Protein AF-A0A7S0FRM9-F1 (afdb_monomer_lite)

pLDDT: mean 81.38, std 20.23, range [27.52, 98.69]

Structure (mmCIF, N/CA/C/O backbone):
data_AF-A0A7S0FRM9-F1
#
_entry.id   AF-A0A7S0FRM9-F1
#
loop_
_atom_site.group_PDB
_atom_site.id
_atom_site.type_symbol
_atom_site.label_atom_id
_atom_site.label_alt_id
_atom_site.label_comp_id
_atom_site.label_asym_id
_atom_site.label_entity_id
_atom_site.label_seq_id
_atom_site.pdbx_PDB_ins_code
_atom_site.Cartn_x
_atom_site.Cartn_y
_atom_site.Cartn_z
_atom_site.occupancy
_atom_site.B_iso_or_equiv
_atom_site.auth_seq_id
_atom_site.auth_comp_id
_atom_site.auth_asym_id
_atom_site.auth_atom_id
_atom_site.pdbx_PDB_model_num
ATOM 1 N N . MET A 1 1 ? 56.178 -16.377 -17.151 1.00 40.28 1 MET A N 1
ATOM 2 C CA . MET A 1 1 ? 55.223 -15.269 -17.368 1.00 40.28 1 MET A CA 1
ATOM 3 C C . MET A 1 1 ? 53.865 -15.882 -17.664 1.00 40.28 1 MET A C 1
ATOM 5 O O . MET A 1 1 ? 53.615 -16.287 -18.789 1.00 40.28 1 MET A O 1
ATOM 9 N N . SER A 1 2 ? 53.044 -16.066 -16.632 1.00 36.06 2 SER A N 1
ATOM 10 C CA . SER A 1 2 ? 51.779 -16.802 -16.729 1.00 36.06 2 SER A CA 1
ATOM 11 C C . SER A 1 2 ? 50.630 -15.818 -16.932 1.00 36.06 2 SER A C 1
ATOM 13 O O . SER A 1 2 ? 50.279 -15.068 -16.021 1.00 36.06 2 SER A O 1
ATOM 15 N N . GLY A 1 3 ? 50.080 -15.795 -18.145 1.00 40.78 3 GLY A N 1
ATOM 16 C CA . GLY A 1 3 ? 48.930 -14.974 -18.506 1.00 40.78 3 GLY A CA 1
ATOM 17 C C . GLY A 1 3 ? 47.663 -15.482 -17.823 1.00 40.78 3 GLY A C 1
ATOM 18 O O . GLY A 1 3 ? 47.181 -16.572 -18.117 1.00 40.78 3 GLY A O 1
ATOM 19 N N . LYS A 1 4 ? 47.114 -14.678 -16.908 1.00 43.34 4 LYS A N 1
ATOM 20 C CA . LYS A 1 4 ? 45.774 -14.872 -16.346 1.00 43.34 4 LYS A CA 1
ATOM 21 C C . LYS A 1 4 ? 44.735 -14.534 -17.418 1.00 43.34 4 LYS A C 1
ATOM 23 O O . LYS A 1 4 ? 44.327 -13.384 -17.552 1.00 43.34 4 LYS A O 1
ATOM 28 N N . GLY A 1 5 ? 44.320 -15.543 -18.178 1.00 39.28 5 GLY A N 1
ATOM 29 C CA . GLY A 1 5 ? 43.120 -15.481 -19.004 1.00 39.28 5 GLY A CA 1
ATOM 30 C C . GLY A 1 5 ? 41.888 -15.430 -18.105 1.00 39.28 5 GLY A C 1
ATOM 31 O O . GLY A 1 5 ? 41.535 -16.422 -17.472 1.00 39.28 5 GLY A O 1
ATOM 32 N N . GLY A 1 6 ? 41.258 -14.259 -18.014 1.00 37.03 6 GLY A N 1
ATOM 33 C CA . GLY A 1 6 ? 39.964 -14.085 -17.363 1.00 37.03 6 GLY A CA 1
ATOM 34 C C . GLY A 1 6 ? 38.875 -14.754 -18.193 1.00 37.03 6 GLY A C 1
ATOM 35 O O . GLY A 1 6 ? 38.254 -14.107 -19.034 1.00 37.03 6 GLY A O 1
ATOM 36 N N . GLY A 1 7 ? 38.665 -16.050 -17.965 1.00 37.88 7 GLY A N 1
ATOM 37 C CA . GLY A 1 7 ? 37.504 -16.768 -18.470 1.00 37.88 7 GLY A CA 1
ATOM 38 C C . GLY A 1 7 ? 36.244 -16.087 -17.952 1.00 37.88 7 GLY A C 1
ATOM 39 O O . GLY A 1 7 ? 35.980 -16.076 -16.748 1.00 37.88 7 GLY A O 1
ATOM 40 N N . LYS A 1 8 ? 35.482 -15.472 -18.860 1.00 38.28 8 LYS A N 1
ATOM 41 C CA . LYS A 1 8 ? 34.103 -15.073 -18.592 1.00 38.28 8 LYS A CA 1
ATOM 42 C C . LYS A 1 8 ? 33.359 -16.358 -18.251 1.00 38.28 8 LYS A C 1
ATOM 44 O O . LYS A 1 8 ? 33.085 -17.154 -19.139 1.00 38.28 8 LYS A O 1
ATOM 49 N N . HIS A 1 9 ? 33.083 -16.571 -16.968 1.00 35.59 9 HIS A N 1
ATOM 50 C CA . HIS A 1 9 ? 32.078 -17.538 -16.561 1.00 35.59 9 HIS A CA 1
ATOM 51 C C . HIS A 1 9 ? 30.772 -17.115 -17.229 1.00 35.59 9 HIS A C 1
ATOM 53 O O . HIS A 1 9 ? 30.134 -16.145 -16.815 1.00 35.59 9 HIS A O 1
ATOM 59 N N . GLU A 1 10 ? 30.419 -17.826 -18.292 1.00 40.22 10 GLU A N 1
ATOM 60 C CA . GLU A 1 10 ? 29.058 -17.952 -18.772 1.00 40.22 10 GLU A CA 1
ATOM 61 C C . GLU A 1 10 ? 28.275 -18.511 -17.584 1.00 40.22 10 GLU A C 1
ATOM 63 O O . GLU A 1 10 ? 28.373 -19.685 -17.224 1.00 40.22 10 GLU A O 1
ATOM 68 N N . ARG A 1 11 ? 27.638 -17.605 -16.835 1.00 34.84 11 ARG A N 1
ATOM 69 C CA . ARG A 1 11 ? 26.706 -18.002 -15.791 1.00 34.84 11 ARG A CA 1
ATOM 70 C C . ARG A 1 11 ? 25.631 -18.776 -16.522 1.00 34.84 11 ARG A C 1
ATOM 72 O O . ARG A 1 11 ? 24.917 -18.200 -17.334 1.00 34.84 11 ARG A O 1
ATOM 79 N N . ILE A 1 12 ? 25.577 -20.072 -16.250 1.00 35.59 12 ILE A N 1
ATOM 80 C CA . ILE A 1 12 ? 24.450 -20.927 -16.582 1.00 35.59 12 ILE A CA 1
ATOM 81 C C . ILE A 1 12 ? 23.238 -20.240 -15.947 1.00 35.59 12 ILE A C 1
ATOM 83 O O . ILE A 1 12 ? 23.035 -20.311 -14.734 1.00 35.59 12 ILE A O 1
ATOM 87 N N . ASN A 1 13 ? 22.528 -19.450 -16.754 1.00 32.53 13 ASN A N 1
ATOM 88 C CA . ASN A 1 13 ? 21.297 -18.792 -16.363 1.00 32.53 13 ASN A CA 1
ATOM 89 C C . ASN A 1 13 ? 20.300 -19.918 -16.151 1.00 32.53 13 ASN A C 1
ATOM 91 O O . ASN A 1 13 ? 19.933 -20.627 -17.089 1.00 32.53 13 ASN A O 1
ATOM 95 N N . ALA A 1 14 ? 19.938 -20.130 -14.893 1.00 33.22 14 ALA A N 1
ATOM 96 C CA . ALA A 1 14 ? 18.855 -21.015 -14.540 1.00 33.22 14 ALA A CA 1
ATOM 97 C C . ALA A 1 14 ? 17.629 -20.594 -15.372 1.00 33.22 14 ALA A C 1
ATOM 99 O O . ALA A 1 14 ? 17.256 -19.424 -15.362 1.00 33.22 14 ALA A O 1
ATOM 100 N N . GLN A 1 15 ? 17.069 -21.534 -16.135 1.00 39.03 15 GLN A N 1
ATOM 101 C CA . GLN A 1 15 ? 15.902 -21.363 -17.003 1.00 39.03 15 GLN A CA 1
ATOM 102 C C . GLN A 1 15 ? 14.616 -21.169 -16.175 1.00 39.03 15 GLN A C 1
ATOM 104 O O . GLN A 1 15 ? 13.667 -21.941 -16.297 1.00 39.03 15 GLN A O 1
ATOM 109 N N . PHE A 1 16 ? 14.585 -20.177 -15.286 1.00 43.09 16 PHE A N 1
ATOM 110 C CA . PHE A 1 16 ? 13.435 -19.906 -14.429 1.00 43.09 16 PHE A CA 1
ATOM 111 C C . PHE A 1 16 ? 12.557 -18.804 -15.033 1.00 43.09 16 PHE A C 1
ATOM 113 O O . PHE A 1 16 ? 12.673 -17.624 -14.731 1.00 43.09 16 PHE A O 1
ATOM 120 N N . SER A 1 17 ? 11.621 -19.293 -15.851 1.00 50.78 17 SER A N 1
ATOM 121 C CA . SER A 1 17 ? 10.387 -18.673 -16.352 1.00 50.78 17 SER A CA 1
ATOM 122 C C . SER A 1 17 ? 10.514 -17.578 -17.425 1.00 50.78 17 SER A C 1
ATOM 124 O O . SER A 1 17 ? 10.933 -16.454 -17.193 1.00 50.78 17 SER A O 1
ATOM 126 N N . SER A 1 18 ? 10.012 -17.898 -18.621 1.00 68.38 18 SER A N 1
ATOM 127 C CA . SER A 1 18 ? 9.742 -16.962 -19.721 1.00 68.38 18 SER A CA 1
ATOM 128 C C . SER A 1 18 ? 8.440 -16.166 -19.529 1.00 68.38 18 SER A C 1
ATOM 130 O O . SER A 1 18 ? 7.871 -15.685 -20.508 1.00 68.38 18 SER A O 1
ATOM 132 N N . MET A 1 19 ? 7.905 -16.109 -18.307 1.00 81.69 19 MET A N 1
ATOM 133 C CA . MET A 1 19 ? 6.593 -15.527 -18.032 1.00 81.69 19 MET A CA 1
ATOM 134 C C . MET A 1 19 ? 6.746 -14.017 -17.806 1.00 81.69 19 MET A C 1
ATOM 136 O O . MET A 1 19 ? 7.454 -13.612 -16.883 1.00 81.69 19 MET A O 1
ATOM 140 N N . PRO A 1 20 ? 6.134 -13.154 -18.635 1.00 90.56 20 PRO A N 1
ATOM 141 C CA . PRO A 1 20 ? 6.176 -11.717 -18.407 1.00 90.56 20 PRO A CA 1
ATOM 142 C C . PRO A 1 20 ? 5.318 -11.346 -17.189 1.00 90.56 20 PRO A C 1
ATOM 144 O O . PRO A 1 20 ? 4.262 -11.933 -16.962 1.00 90.56 20 PRO A O 1
ATOM 147 N N . ALA A 1 21 ? 5.708 -10.301 -16.450 1.00 91.12 21 ALA A N 1
ATOM 148 C CA . ALA A 1 21 ? 4.966 -9.821 -15.274 1.00 91.12 21 ALA A CA 1
ATOM 149 C C . ALA A 1 21 ? 3.481 -9.499 -15.560 1.00 91.12 21 ALA A C 1
ATOM 151 O O . ALA A 1 21 ? 2.650 -9.538 -14.653 1.00 91.12 21 ALA A O 1
ATOM 152 N N . THR A 1 22 ? 3.131 -9.221 -16.821 1.00 91.12 22 THR A N 1
ATOM 153 C CA . THR A 1 22 ? 1.751 -9.004 -17.281 1.00 91.12 22 THR A CA 1
ATOM 154 C C . THR A 1 22 ? 0.852 -10.228 -17.103 1.00 91.12 22 THR A C 1
ATOM 156 O O . THR A 1 22 ? -0.352 -10.072 -16.938 1.00 91.12 22 THR A O 1
ATOM 159 N N . GLU A 1 23 ? 1.406 -11.442 -17.121 1.00 92.56 23 GLU A N 1
ATOM 160 C CA . GLU A 1 23 ? 0.639 -12.675 -16.886 1.00 92.56 23 GLU A CA 1
ATOM 161 C C . GLU A 1 23 ? 0.365 -12.926 -15.401 1.00 92.56 23 GLU A C 1
ATOM 163 O O . GLU A 1 23 ? -0.537 -13.685 -15.059 1.00 92.56 23 GLU A O 1
ATOM 168 N N . CYS A 1 24 ? 1.091 -12.252 -14.507 1.00 93.69 24 CYS A N 1
ATOM 169 C CA . CYS A 1 24 ? 0.883 -12.373 -13.069 1.00 93.69 24 CYS A CA 1
ATOM 170 C C . CYS A 1 24 ? -0.123 -11.348 -12.515 1.00 93.69 24 CYS A C 1
ATOM 172 O O . CYS A 1 24 ? -0.388 -11.330 -11.310 1.00 93.69 24 CYS A O 1
ATOM 174 N N . ILE A 1 25 ? -0.697 -10.490 -13.369 1.00 94.19 25 ILE A N 1
ATOM 175 C CA . ILE A 1 25 ? -1.728 -9.529 -12.965 1.00 94.19 25 ILE A CA 1
ATOM 176 C C . ILE A 1 25 ? -2.957 -10.297 -12.468 1.00 94.19 25 ILE A C 1
ATOM 178 O O . ILE A 1 25 ? -3.562 -11.074 -13.202 1.00 94.19 25 ILE A O 1
ATOM 182 N N . GLY A 1 26 ? -3.342 -10.059 -11.214 1.00 91.31 26 GLY A N 1
ATOM 183 C CA . GLY A 1 26 ? -4.497 -10.725 -10.604 1.00 91.31 26 GLY A CA 1
ATOM 184 C C . GLY A 1 26 ? -4.262 -12.184 -10.195 1.00 91.31 26 GLY A C 1
ATOM 185 O O . GLY A 1 26 ? -5.200 -12.824 -9.728 1.00 91.31 26 GLY A O 1
ATOM 186 N N . ALA A 1 27 ? -3.029 -12.697 -10.280 1.00 91.94 27 ALA A N 1
ATOM 187 C CA . ALA A 1 27 ? -2.679 -14.054 -9.841 1.00 91.94 27 ALA A CA 1
ATOM 188 C C . ALA A 1 27 ? -2.690 -14.240 -8.305 1.00 91.94 27 ALA A C 1
ATOM 190 O O . ALA A 1 27 ? -2.393 -15.322 -7.804 1.00 91.94 27 ALA A O 1
ATOM 191 N N . GLY A 1 28 ? -3.037 -13.196 -7.545 1.00 94.88 28 GLY A N 1
ATOM 192 C CA . GLY A 1 28 ? -3.001 -13.182 -6.085 1.00 94.88 28 GLY A CA 1
ATOM 193 C C . GLY A 1 28 ? -1.676 -12.650 -5.540 1.00 94.88 28 GLY A C 1
ATOM 194 O O . GLY A 1 28 ? -1.053 -11.773 -6.144 1.00 94.88 28 GLY A O 1
ATOM 195 N N . ARG A 1 29 ? -1.276 -13.143 -4.361 1.00 96.50 29 ARG A N 1
ATOM 196 C CA . ARG A 1 29 ? 0.014 -12.803 -3.750 1.00 96.50 29 ARG A CA 1
ATOM 197 C C . ARG A 1 29 ? 1.119 -13.645 -4.372 1.00 96.50 29 ARG A C 1
ATOM 199 O O . ARG A 1 29 ? 1.029 -14.866 -4.391 1.00 96.50 29 ARG A O 1
ATOM 206 N N . LEU A 1 30 ? 2.161 -12.970 -4.826 1.00 97.12 30 LEU A N 1
ATOM 207 C CA . LEU A 1 30 ? 3.402 -13.551 -5.307 1.00 97.12 30 LEU A CA 1
ATOM 208 C C . LEU A 1 30 ? 4.500 -13.351 -4.275 1.00 97.12 30 LEU A C 1
ATOM 210 O O . LEU A 1 30 ? 4.464 -12.401 -3.491 1.00 97.12 30 LEU A O 1
ATOM 214 N N . GLU A 1 31 ? 5.498 -14.220 -4.334 1.00 97.56 31 GLU A N 1
ATOM 215 C CA . GLU A 1 31 ? 6.707 -14.143 -3.527 1.00 97.56 31 GLU A CA 1
ATOM 216 C C . GLU A 1 31 ? 7.866 -13.564 -4.338 1.00 97.56 31 GLU A C 1
ATOM 218 O O . GLU A 1 31 ? 7.955 -13.694 -5.569 1.00 97.56 31 GLU A O 1
ATOM 223 N N . GLY A 1 32 ? 8.776 -12.908 -3.632 1.00 97.50 32 GLY A N 1
ATOM 224 C CA . GLY A 1 32 ? 9.930 -12.278 -4.233 1.00 97.50 32 GLY A CA 1
ATOM 225 C C . GLY A 1 32 ? 10.850 -11.646 -3.205 1.00 97.50 32 GLY A C 1
ATOM 226 O O . GLY A 1 32 ? 10.773 -11.937 -2.013 1.00 97.50 32 GLY A O 1
ATOM 227 N N . TRP A 1 33 ? 11.730 -10.767 -3.670 1.00 98.25 33 TRP A N 1
ATOM 228 C CA . TRP A 1 33 ? 12.686 -10.080 -2.811 1.00 98.25 33 TRP A CA 1
ATOM 229 C C . TRP A 1 33 ? 12.938 -8.639 -3.244 1.00 98.25 33 TRP A C 1
ATOM 231 O O . TRP A 1 33 ? 12.808 -8.271 -4.414 1.00 98.25 33 TRP A O 1
ATOM 241 N N . PHE A 1 34 ? 13.344 -7.792 -2.300 1.00 98.38 34 PHE A N 1
ATOM 242 C CA . PHE A 1 34 ? 13.652 -6.395 -2.601 1.00 98.38 34 PHE A CA 1
ATOM 243 C C . PHE A 1 34 ? 14.933 -6.244 -3.429 1.00 98.38 34 PHE A C 1
ATOM 245 O O . PHE A 1 34 ? 16.016 -6.683 -3.036 1.00 98.38 34 PHE A O 1
ATOM 252 N N . ALA A 1 35 ? 14.851 -5.518 -4.545 1.00 97.62 35 ALA A N 1
ATOM 253 C CA . ALA A 1 35 ? 16.017 -5.076 -5.315 1.00 97.62 35 ALA A CA 1
ATOM 254 C C . ALA A 1 35 ? 16.540 -3.705 -4.838 1.00 97.62 35 ALA A C 1
ATOM 256 O O . ALA A 1 35 ? 17.737 -3.402 -4.940 1.00 97.62 35 ALA A O 1
ATOM 257 N N . THR A 1 36 ? 15.650 -2.875 -4.283 1.00 97.19 36 THR A N 1
ATOM 258 C CA . THR A 1 36 ? 15.956 -1.561 -3.691 1.00 97.19 36 THR A CA 1
ATOM 259 C C . THR A 1 36 ? 15.810 -1.635 -2.166 1.00 97.19 36 THR A C 1
ATOM 261 O O . THR A 1 36 ? 14.753 -2.057 -1.722 1.00 97.19 36 THR A O 1
ATOM 264 N N . PRO A 1 37 ? 16.816 -1.243 -1.360 1.00 96.50 37 PRO A N 1
ATOM 265 C CA . PRO A 1 37 ? 16.736 -1.278 0.101 1.00 96.50 37 PRO A CA 1
ATOM 266 C C . PRO A 1 37 ? 15.885 -0.120 0.644 1.00 96.50 37 PRO A C 1
ATOM 268 O O . PRO A 1 37 ? 15.756 0.914 -0.023 1.00 96.50 37 PRO A O 1
ATOM 271 N N . ALA A 1 38 ? 15.391 -0.263 1.876 1.00 95.38 38 ALA A N 1
ATOM 272 C CA . ALA A 1 38 ? 14.467 0.671 2.520 1.00 95.38 38 ALA A CA 1
ATOM 273 C C . ALA A 1 38 ? 14.938 2.126 2.481 1.00 95.38 38 ALA A C 1
ATOM 275 O O . ALA A 1 38 ? 14.225 2.974 1.960 1.00 95.38 38 ALA A O 1
ATOM 276 N N . TYR A 1 39 ? 16.174 2.414 2.900 1.00 91.69 39 TYR A N 1
ATOM 277 C CA . TYR A 1 39 ? 16.682 3.793 2.959 1.00 91.69 39 TYR A CA 1
ATOM 278 C C . TYR A 1 39 ? 16.681 4.520 1.596 1.00 91.69 39 TYR A C 1
ATOM 280 O O . TYR A 1 39 ? 16.584 5.745 1.542 1.00 91.69 39 TYR A O 1
ATOM 288 N N . ILE A 1 40 ? 16.802 3.790 0.475 1.00 93.44 40 ILE A N 1
ATOM 289 C CA . ILE A 1 40 ? 16.677 4.378 -0.872 1.00 93.44 40 ILE A CA 1
ATOM 290 C C . ILE A 1 40 ? 15.203 4.549 -1.227 1.00 93.44 40 ILE A C 1
ATOM 292 O O . ILE A 1 40 ? 14.832 5.575 -1.797 1.00 93.44 40 ILE A O 1
ATOM 296 N N . ALA A 1 41 ? 14.386 3.540 -0.919 1.00 95.62 41 ALA A N 1
ATOM 297 C CA . ALA A 1 41 ? 12.967 3.556 -1.226 1.00 95.62 41 ALA A CA 1
ATOM 298 C C . ALA A 1 41 ? 12.228 4.664 -0.467 1.00 95.62 41 ALA A C 1
ATOM 300 O O . ALA A 1 41 ? 11.413 5.356 -1.065 1.00 95.62 41 ALA A O 1
ATOM 301 N N . GLU A 1 42 ? 12.553 4.891 0.805 1.00 91.19 42 GLU A N 1
ATOM 302 C CA . GLU A 1 42 ? 11.990 5.966 1.626 1.00 91.19 42 GLU A CA 1
ATOM 303 C C . GLU A 1 42 ? 12.387 7.343 1.104 1.00 91.19 42 GLU A C 1
ATOM 305 O O . GLU A 1 42 ? 11.517 8.181 0.885 1.00 91.19 42 GLU A O 1
ATOM 310 N N . GLY A 1 43 ? 13.670 7.551 0.787 1.00 87.88 43 GLY A N 1
ATOM 311 C CA . GLY A 1 43 ? 14.136 8.825 0.235 1.00 87.88 43 GLY A CA 1
ATOM 312 C C . GLY A 1 43 ? 13.549 9.165 -1.141 1.00 87.88 43 GLY A C 1
ATOM 313 O O . GLY A 1 43 ? 13.484 10.334 -1.506 1.00 87.88 43 GLY A O 1
ATOM 314 N N . ARG A 1 44 ? 13.124 8.160 -1.920 1.00 94.94 44 ARG A N 1
ATOM 315 C CA . ARG A 1 44 ? 12.517 8.348 -3.252 1.00 94.94 44 ARG A CA 1
ATOM 316 C C . ARG A 1 44 ? 10.993 8.238 -3.263 1.00 94.94 44 ARG A C 1
ATOM 318 O O . ARG A 1 44 ? 10.368 8.646 -4.235 1.00 94.94 44 ARG A O 1
ATOM 325 N N . GLY A 1 45 ? 10.400 7.632 -2.238 1.00 93.50 45 GLY A N 1
ATOM 326 C CA . GLY A 1 45 ? 8.999 7.209 -2.213 1.00 93.50 45 GLY A CA 1
ATOM 327 C C . GLY A 1 45 ? 8.692 5.915 -2.989 1.00 93.50 45 GLY A C 1
ATOM 328 O O . GLY A 1 45 ? 7.540 5.466 -2.975 1.00 93.50 45 GLY A O 1
ATOM 329 N N . TRP A 1 46 ? 9.678 5.300 -3.652 1.00 97.56 46 TRP A N 1
ATOM 330 C CA . TRP A 1 46 ? 9.505 4.135 -4.530 1.00 97.56 46 TRP A CA 1
ATOM 331 C C . TRP A 1 46 ? 10.749 3.242 -4.596 1.00 97.56 46 TRP A C 1
ATOM 333 O O . TRP A 1 46 ? 11.869 3.686 -4.343 1.00 97.56 46 TRP A O 1
ATOM 343 N N . GLY A 1 47 ? 10.563 1.982 -4.992 1.00 97.88 47 GLY A N 1
ATOM 344 C CA . GLY A 1 47 ? 11.641 1.010 -5.164 1.00 97.88 47 GLY A CA 1
ATOM 345 C C . GLY A 1 47 ? 11.324 -0.057 -6.211 1.00 97.88 47 GLY A C 1
ATOM 346 O O . GLY A 1 47 ? 10.395 0.087 -7.002 1.00 97.88 47 GLY A O 1
ATOM 347 N N . HIS A 1 48 ? 12.118 -1.127 -6.205 1.00 98.44 48 HIS A N 1
ATOM 348 C CA . HIS A 1 48 ? 11.932 -2.292 -7.067 1.00 98.44 48 HIS A CA 1
ATOM 349 C C . HIS A 1 48 ? 11.977 -3.591 -6.259 1.00 98.44 48 HIS A C 1
ATOM 351 O O . HIS A 1 48 ? 12.767 -3.697 -5.310 1.00 98.44 48 HIS A O 1
ATOM 357 N N . VAL A 1 49 ? 11.172 -4.567 -6.671 1.00 98.44 49 VAL A N 1
ATOM 358 C CA . VAL A 1 49 ? 11.181 -5.962 -6.206 1.00 98.44 49 VAL A CA 1
ATOM 359 C C . VAL A 1 49 ? 11.409 -6.904 -7.386 1.00 98.44 49 VAL A C 1
ATOM 361 O O . VAL A 1 49 ? 11.114 -6.553 -8.522 1.00 98.44 49 VAL A O 1
ATOM 364 N N . GLN A 1 50 ? 11.940 -8.088 -7.121 1.00 97.50 50 GLN A N 1
ATOM 365 C CA . GLN A 1 50 ? 12.061 -9.189 -8.080 1.00 97.50 50 GLN A CA 1
ATOM 366 C C . GLN A 1 50 ? 11.183 -10.344 -7.604 1.00 97.50 50 GLN A C 1
ATOM 368 O O . GLN A 1 50 ? 10.909 -10.430 -6.409 1.00 97.50 50 GLN A O 1
ATOM 373 N N . SER A 1 51 ? 10.739 -11.213 -8.509 1.00 96.50 51 SER A N 1
ATOM 374 C CA . SER A 1 51 ? 9.908 -12.378 -8.181 1.00 96.50 51 SER A CA 1
ATOM 375 C C . SER A 1 51 ? 10.569 -13.674 -8.632 1.00 96.50 51 SER A C 1
ATOM 377 O O . SER A 1 51 ? 11.403 -13.671 -9.533 1.00 96.50 51 SER A O 1
ATOM 379 N N . TYR A 1 52 ? 10.139 -14.790 -8.046 1.00 94.69 52 TYR A N 1
ATOM 380 C CA . TYR A 1 52 ? 10.413 -16.124 -8.585 1.00 94.69 52 TYR A CA 1
ATOM 381 C C . TYR A 1 52 ? 9.541 -16.465 -9.807 1.00 94.69 52 TYR A C 1
ATOM 383 O O . TYR A 1 52 ? 9.853 -17.410 -10.526 1.00 94.69 52 TYR A O 1
ATOM 391 N N . CYS A 1 53 ? 8.445 -15.727 -10.033 1.00 94.19 53 CYS A N 1
ATOM 392 C CA . CYS A 1 53 ? 7.444 -16.037 -11.060 1.00 94.19 53 CYS A CA 1
ATOM 393 C C . CYS A 1 53 ? 7.707 -15.393 -12.429 1.00 94.19 53 CYS A C 1
ATOM 395 O O . CYS A 1 53 ? 7.092 -15.804 -13.408 1.00 94.19 53 CYS A O 1
ATOM 397 N N . PHE A 1 54 ? 8.553 -14.365 -12.493 1.00 93.31 54 PHE A N 1
ATOM 398 C CA . PHE A 1 54 ? 8.877 -13.643 -13.721 1.00 93.31 54 PHE A CA 1
ATOM 399 C C . PHE A 1 54 ? 10.278 -13.033 -13.630 1.00 93.31 54 PHE A C 1
ATOM 401 O O . PHE A 1 54 ? 10.767 -12.725 -12.541 1.00 93.31 54 PHE A O 1
ATOM 408 N N . GLU A 1 55 ? 10.908 -12.799 -14.779 1.00 90.88 55 GLU A N 1
ATOM 409 C CA . GLU A 1 55 ? 12.195 -12.108 -14.850 1.00 90.88 55 GLU A CA 1
ATOM 410 C C . GLU A 1 55 ? 12.036 -10.578 -14.846 1.00 90.88 55 GLU A C 1
ATOM 412 O O . GLU A 1 55 ? 11.112 -10.013 -15.435 1.00 90.88 55 GLU A O 1
ATOM 417 N N . GLY A 1 56 ? 12.998 -9.894 -14.223 1.00 92.50 56 GLY A N 1
ATOM 418 C CA . GLY A 1 56 ? 13.094 -8.435 -14.209 1.00 92.50 56 GLY A CA 1
ATOM 419 C C . GLY A 1 56 ? 12.688 -7.781 -12.888 1.00 92.50 56 GLY A C 1
ATOM 420 O O . GLY A 1 56 ? 12.324 -8.436 -11.912 1.00 92.50 56 GLY A O 1
ATOM 421 N N . ASP A 1 57 ? 12.799 -6.454 -12.869 1.00 96.56 57 ASP A N 1
ATOM 422 C CA . ASP A 1 57 ? 12.499 -5.620 -11.708 1.00 96.56 57 ASP A CA 1
ATOM 423 C C . ASP A 1 57 ? 11.084 -5.045 -11.832 1.00 96.56 57 ASP A C 1
ATOM 425 O O . ASP A 1 57 ? 10.763 -4.353 -12.800 1.00 96.56 57 ASP A O 1
ATOM 429 N N . LEU A 1 58 ? 10.251 -5.279 -10.822 1.00 97.50 58 LEU A N 1
ATOM 430 C CA . LEU A 1 58 ? 8.910 -4.725 -10.725 1.00 97.50 58 LEU A CA 1
ATOM 431 C C . LEU A 1 58 ? 8.911 -3.482 -9.830 1.00 97.50 58 LEU A C 1
ATOM 433 O O . LEU A 1 58 ? 9.369 -3.509 -8.686 1.00 97.50 58 LEU A O 1
ATOM 437 N N . PHE A 1 59 ? 8.400 -2.377 -10.364 1.00 97.75 59 PHE A N 1
ATOM 438 C CA . PHE A 1 59 ? 8.335 -1.086 -9.681 1.00 97.75 59 PHE A CA 1
ATOM 439 C C . PHE A 1 59 ? 7.300 -1.102 -8.551 1.00 97.75 59 PHE A C 1
ATOM 441 O O . PHE A 1 59 ? 6.202 -1.604 -8.753 1.00 97.75 59 PHE A O 1
ATOM 448 N N . PHE A 1 60 ? 7.590 -0.509 -7.391 1.00 98.25 60 PHE A N 1
ATOM 449 C CA . PHE A 1 60 ? 6.598 -0.311 -6.328 1.00 98.25 60 PHE A CA 1
ATOM 450 C C . PHE A 1 60 ? 6.656 1.097 -5.741 1.00 98.25 60 PHE A C 1
ATOM 452 O O . PHE A 1 60 ? 7.720 1.712 -5.660 1.00 98.25 60 PHE A O 1
ATOM 459 N N . HIS A 1 61 ? 5.520 1.576 -5.233 1.00 97.69 61 HIS A N 1
ATOM 460 C CA . HIS A 1 61 ? 5.418 2.860 -4.540 1.00 97.69 61 HIS A CA 1
ATOM 461 C C . HIS A 1 61 ? 5.067 2.655 -3.062 1.00 97.69 61 HIS A C 1
ATOM 463 O O . HIS A 1 61 ? 4.111 1.952 -2.733 1.00 97.69 61 HIS A O 1
ATOM 469 N N . LEU A 1 62 ? 5.761 3.346 -2.151 1.00 95.50 62 LEU A N 1
ATOM 470 C CA . LEU A 1 62 ? 5.463 3.306 -0.709 1.00 95.50 62 LEU A CA 1
ATOM 471 C C . LEU A 1 62 ? 4.071 3.852 -0.348 1.00 95.50 62 LEU A C 1
ATOM 473 O O . LEU A 1 62 ? 3.575 3.634 0.756 1.00 95.50 62 LEU A O 1
ATOM 477 N N . GLN A 1 63 ? 3.414 4.576 -1.258 1.00 92.38 63 GLN A N 1
ATOM 478 C CA . GLN A 1 63 ? 2.029 5.013 -1.088 1.00 92.38 63 GLN A CA 1
ATOM 479 C C . GLN A 1 63 ? 1.027 3.870 -1.268 1.00 92.38 63 GLN A C 1
ATOM 481 O O . GLN A 1 63 ? 0.022 3.838 -0.566 1.00 92.38 63 GLN A O 1
ATOM 486 N N . ARG A 1 64 ? 1.318 2.916 -2.159 1.00 94.31 64 ARG A N 1
ATOM 487 C CA . ARG A 1 64 ? 0.477 1.733 -2.409 1.00 94.31 64 ARG A CA 1
ATOM 488 C C . ARG A 1 64 ? 0.828 0.542 -1.507 1.00 94.31 64 ARG A C 1
ATOM 490 O O . ARG A 1 64 ? 0.114 -0.458 -1.506 1.00 94.31 64 ARG A O 1
ATOM 497 N N . SER A 1 65 ? 1.884 0.680 -0.705 1.00 95.75 65 SER A N 1
ATOM 498 C CA . SER A 1 65 ? 2.348 -0.319 0.264 1.00 95.75 65 SER A CA 1
ATOM 499 C C . SER A 1 65 ? 2.630 0.332 1.621 1.00 95.75 65 SER A C 1
ATOM 501 O O . SER A 1 65 ? 3.782 0.418 2.047 1.00 95.75 65 SER A O 1
ATOM 503 N N . PRO A 1 66 ? 1.582 0.814 2.317 1.00 88.94 66 PRO A N 1
ATOM 504 C CA . PRO A 1 66 ? 1.726 1.572 3.562 1.00 88.94 66 PRO A CA 1
ATOM 505 C C . PRO A 1 66 ? 2.354 0.766 4.708 1.00 88.94 66 PRO A C 1
ATOM 507 O O . PRO A 1 66 ? 2.826 1.361 5.672 1.00 88.94 66 PRO A O 1
ATOM 510 N N . TRP A 1 67 ? 2.368 -0.565 4.606 1.00 90.25 67 TRP A N 1
ATOM 511 C CA . TRP A 1 67 ? 2.993 -1.478 5.566 1.00 90.25 67 TRP A CA 1
ATOM 512 C C . TRP A 1 67 ? 4.523 -1.473 5.521 1.00 90.25 67 TRP A C 1
ATOM 514 O O . TRP A 1 67 ? 5.146 -1.949 6.460 1.00 90.25 67 TRP A O 1
ATOM 524 N N . LEU A 1 68 ? 5.132 -0.920 4.468 1.00 94.06 68 LEU A N 1
ATOM 525 C CA . LEU A 1 68 ? 6.588 -0.816 4.355 1.00 94.06 68 LEU A CA 1
ATOM 526 C C . LEU A 1 68 ? 7.161 0.510 4.870 1.00 94.06 68 LEU A C 1
ATOM 528 O O . LEU A 1 68 ? 8.377 0.678 4.887 1.00 94.06 68 LEU A O 1
ATOM 532 N N . ARG A 1 69 ? 6.320 1.478 5.249 1.00 90.19 69 ARG A N 1
ATOM 533 C CA . ARG A 1 69 ? 6.799 2.790 5.708 1.00 90.19 69 ARG A CA 1
ATOM 534 C C . ARG A 1 69 ? 7.426 2.676 7.096 1.00 90.19 69 ARG A C 1
ATOM 536 O O . ARG A 1 69 ? 6.765 2.195 8.014 1.00 90.19 69 ARG A O 1
ATOM 543 N N . GLY A 1 70 ? 8.666 3.141 7.250 1.00 85.62 70 GLY A N 1
ATOM 544 C CA . GLY A 1 70 ? 9.421 3.031 8.498 1.00 85.62 70 GLY A CA 1
ATOM 545 C C . GLY A 1 70 ? 9.945 1.620 8.770 1.00 85.62 70 GLY A C 1
ATOM 546 O O . GLY A 1 70 ? 10.412 1.344 9.873 1.00 85.62 70 GLY A O 1
ATOM 547 N N . VAL A 1 71 ? 9.845 0.708 7.797 1.00 92.19 71 VAL A N 1
ATOM 548 C CA . VAL A 1 71 ? 10.320 -0.670 7.931 1.00 92.19 71 VAL A CA 1
ATOM 549 C C . VAL A 1 71 ? 11.700 -0.795 7.298 1.00 92.19 71 VAL A C 1
ATOM 551 O O . VAL A 1 71 ? 11.890 -0.515 6.116 1.00 92.19 71 VAL A O 1
ATOM 554 N N . ASN A 1 72 ? 12.670 -1.273 8.075 1.00 93.38 72 ASN A N 1
ATOM 555 C CA . ASN A 1 72 ? 14.055 -1.430 7.636 1.00 93.38 72 ASN A CA 1
ATOM 556 C C . ASN A 1 72 ? 14.294 -2.741 6.863 1.00 93.38 72 ASN A C 1
ATOM 558 O O . ASN A 1 72 ? 14.936 -3.655 7.378 1.00 93.38 72 ASN A O 1
ATOM 562 N N . PHE A 1 73 ? 13.795 -2.836 5.633 1.00 95.69 73 PHE A N 1
ATOM 563 C CA . PHE A 1 73 ? 14.113 -3.954 4.737 1.00 95.69 73 PHE A CA 1
ATOM 564 C C . PHE A 1 73 ? 15.412 -3.720 3.944 1.00 95.69 73 PHE A C 1
ATOM 566 O O . PHE A 1 73 ? 15.737 -2.607 3.511 1.00 95.69 73 PHE A O 1
ATOM 573 N N . GLN A 1 74 ? 16.166 -4.789 3.718 1.00 96.31 74 GLN A N 1
ATOM 574 C CA . GLN A 1 74 ? 17.406 -4.816 2.951 1.00 96.31 74 GLN A CA 1
ATOM 575 C C . GLN A 1 74 ? 17.198 -5.388 1.547 1.00 96.31 74 GLN A C 1
ATOM 577 O O . GLN A 1 74 ? 16.156 -5.938 1.197 1.00 96.31 74 GLN A O 1
ATOM 582 N N . LYS A 1 75 ? 18.219 -5.240 0.693 1.00 96.62 75 LYS A N 1
ATOM 583 C CA . LYS A 1 75 ? 18.226 -5.941 -0.595 1.00 96.62 75 LYS A CA 1
ATOM 584 C C . LYS A 1 75 ? 18.244 -7.445 -0.348 1.00 96.62 75 LYS A C 1
ATOM 586 O O . LYS A 1 75 ? 19.075 -7.905 0.428 1.00 96.62 75 LYS A O 1
ATOM 591 N N . LYS A 1 76 ? 17.454 -8.176 -1.132 1.00 97.25 76 LYS A N 1
ATOM 592 C CA . LYS A 1 76 ? 17.231 -9.625 -1.040 1.00 97.25 76 LYS A CA 1
ATOM 593 C C . LYS A 1 76 ? 16.381 -10.084 0.145 1.00 97.25 76 LYS A C 1
ATOM 595 O O . LYS A 1 76 ? 16.187 -11.286 0.269 1.00 97.25 76 LYS A O 1
ATOM 600 N N . ASP A 1 77 ? 15.857 -9.172 0.961 1.00 97.75 77 ASP A N 1
ATOM 601 C CA . ASP A 1 77 ? 14.853 -9.553 1.951 1.00 97.75 77 ASP A CA 1
ATOM 602 C C . ASP A 1 77 ? 13.589 -10.020 1.235 1.00 97.75 77 ASP A C 1
ATOM 604 O O . ASP A 1 77 ? 13.178 -9.419 0.235 1.00 97.75 77 ASP A O 1
ATOM 608 N N . GLU A 1 78 ? 13.000 -11.090 1.758 1.00 98.00 78 GLU A N 1
ATOM 609 C CA . GLU A 1 78 ? 11.786 -11.700 1.234 1.00 98.00 78 GLU A CA 1
ATOM 610 C C . GLU A 1 78 ? 10.586 -10.766 1.398 1.00 98.00 78 GLU A C 1
ATOM 612 O O . GLU A 1 78 ? 10.442 -10.045 2.391 1.00 98.00 78 GLU A O 1
ATOM 617 N N . VAL A 1 79 ? 9.706 -10.780 0.403 1.00 98.25 79 VAL A N 1
ATOM 618 C CA . VAL A 1 79 ? 8.493 -9.971 0.383 1.00 98.25 79 VAL A CA 1
ATOM 619 C C . VAL A 1 79 ? 7.408 -10.669 -0.417 1.00 98.25 79 VAL A C 1
ATOM 621 O O . VAL A 1 79 ? 7.673 -11.273 -1.456 1.00 98.25 79 VAL A O 1
ATOM 624 N N . THR A 1 80 ? 6.169 -10.539 0.047 1.00 98.06 80 THR A N 1
ATOM 625 C CA . THR A 1 80 ? 4.989 -10.932 -0.723 1.00 98.06 80 THR A CA 1
ATOM 626 C C . THR A 1 80 ? 4.273 -9.705 -1.258 1.00 98.06 80 THR A C 1
ATOM 628 O O . THR A 1 80 ? 4.211 -8.674 -0.581 1.00 98.06 80 THR A O 1
ATOM 631 N N . PHE A 1 81 ? 3.724 -9.785 -2.464 1.00 98.31 81 PHE A N 1
ATOM 632 C CA . PHE A 1 81 ? 3.065 -8.652 -3.109 1.00 98.31 81 PHE A CA 1
ATOM 633 C C . PHE A 1 81 ? 2.030 -9.080 -4.140 1.00 98.31 81 PHE A C 1
ATOM 635 O O . PHE A 1 81 ? 2.028 -10.214 -4.596 1.00 98.31 81 PHE A O 1
ATOM 642 N N . GLU A 1 82 ? 1.150 -8.164 -4.523 1.00 97.81 82 GLU A N 1
ATOM 643 C CA . GLU A 1 82 ? 0.234 -8.348 -5.650 1.00 97.81 82 GLU A CA 1
ATOM 644 C C . GLU A 1 82 ? 0.755 -7.556 -6.855 1.00 97.81 82 GLU A C 1
ATOM 646 O O . GLU A 1 82 ? 1.339 -6.480 -6.688 1.00 97.81 82 GLU A O 1
ATOM 651 N N . VAL A 1 83 ? 0.537 -8.076 -8.064 1.00 97.62 83 VAL A N 1
ATOM 652 C CA . VAL A 1 83 ? 0.880 -7.384 -9.315 1.00 97.62 83 VAL A CA 1
ATOM 653 C C . VAL A 1 83 ? -0.373 -6.749 -9.896 1.00 97.62 83 VAL A C 1
ATOM 655 O O . VAL A 1 83 ? -1.385 -7.420 -10.108 1.00 97.62 83 VAL A O 1
ATOM 658 N N . VAL A 1 84 ? -0.297 -5.449 -10.169 1.00 97.19 84 VAL A N 1
ATOM 659 C CA . VAL A 1 84 ? -1.379 -4.678 -10.792 1.00 97.19 84 VAL A CA 1
ATOM 660 C C . VAL A 1 84 ? -0.854 -3.852 -11.956 1.00 97.19 84 VAL A C 1
ATOM 662 O O . VAL A 1 84 ? 0.316 -3.479 -11.984 1.00 97.19 84 VAL A O 1
ATOM 665 N N . GLU A 1 85 ? -1.722 -3.535 -12.910 1.00 95.56 85 GLU A N 1
ATOM 666 C CA . GLU A 1 85 ? -1.402 -2.618 -14.002 1.00 95.56 85 GLU A CA 1
ATOM 667 C C . GLU A 1 85 ? -1.856 -1.197 -13.651 1.00 95.56 85 GLU A C 1
ATOM 669 O O . GLU A 1 85 ? -3.030 -0.952 -13.370 1.00 95.56 85 GLU A O 1
ATOM 674 N N . VAL A 1 86 ? -0.925 -0.245 -13.680 1.00 92.44 86 VAL A N 1
ATOM 675 C CA . VAL A 1 86 ? -1.182 1.180 -13.457 1.00 92.44 86 VAL A CA 1
ATOM 676 C C . VAL A 1 86 ? -0.615 1.948 -14.644 1.00 92.44 86 VAL A C 1
ATOM 678 O O . VAL A 1 86 ? 0.588 1.929 -14.893 1.00 92.44 86 VAL A O 1
ATOM 681 N N . ASN A 1 87 ? -1.484 2.627 -15.397 1.00 92.12 87 ASN A N 1
ATOM 682 C CA . ASN A 1 87 ? -1.099 3.417 -16.574 1.00 92.12 87 ASN A CA 1
ATOM 683 C C . ASN A 1 87 ? -0.274 2.623 -17.611 1.00 92.12 87 ASN A C 1
ATOM 685 O O . ASN A 1 87 ? 0.714 3.130 -18.144 1.00 92.12 87 ASN A O 1
ATOM 689 N N . GLY A 1 88 ? -0.649 1.367 -17.875 1.00 90.69 88 GLY A N 1
ATOM 690 C CA . GLY A 1 88 ? 0.042 0.518 -18.853 1.00 90.69 88 GLY A CA 1
ATOM 691 C C . GLY A 1 88 ? 1.363 -0.084 -18.362 1.00 90.69 88 GLY A C 1
ATOM 692 O O . GLY A 1 88 ? 2.135 -0.601 -19.168 1.00 90.69 88 GLY A O 1
ATOM 693 N N . ARG A 1 89 ? 1.678 0.024 -17.064 1.00 94.00 89 ARG A N 1
ATOM 694 C CA . ARG A 1 89 ? 2.885 -0.553 -16.455 1.00 94.00 89 ARG A CA 1
ATOM 695 C C . ARG A 1 89 ? 2.515 -1.465 -15.295 1.00 94.00 89 ARG A C 1
ATOM 697 O O . ARG A 1 89 ? 1.630 -1.139 -14.509 1.00 94.00 89 ARG A O 1
ATOM 704 N N . CYS A 1 90 ? 3.207 -2.594 -15.182 1.00 96.69 90 CYS A N 1
ATOM 705 C CA . CYS A 1 90 ? 3.041 -3.501 -14.050 1.00 96.69 90 CYS A CA 1
ATOM 706 C C . CYS A 1 90 ? 3.723 -2.920 -12.807 1.00 96.69 90 CYS A C 1
ATOM 708 O O . CYS A 1 90 ? 4.855 -2.436 -12.883 1.00 96.69 90 CYS A O 1
ATOM 710 N N . GLU A 1 91 ? 3.049 -3.008 -11.664 1.00 97.88 91 GLU A N 1
ATOM 711 C CA . GLU A 1 91 ? 3.551 -2.531 -10.385 1.00 97.88 91 GLU A CA 1
ATOM 712 C C . GLU A 1 91 ? 3.309 -3.508 -9.225 1.00 97.88 91 GLU A C 1
ATOM 714 O O . GLU A 1 91 ? 2.265 -4.147 -9.107 1.00 97.88 91 GLU A O 1
ATOM 719 N N . ALA A 1 92 ? 4.302 -3.514 -8.340 1.00 98.12 92 ALA A N 1
ATOM 720 C CA . ALA A 1 92 ? 4.331 -3.897 -6.940 1.00 98.12 92 ALA A CA 1
ATOM 721 C C . ALA A 1 92 ? 3.295 -3.213 -6.038 1.00 98.12 92 ALA A C 1
ATOM 723 O O . ALA A 1 92 ? 3.523 -2.051 -5.688 1.00 98.12 92 ALA A O 1
ATOM 724 N N . VAL A 1 93 ? 2.240 -3.885 -5.566 1.00 98.06 93 VAL A N 1
ATOM 725 C CA . VAL A 1 93 ? 1.340 -3.315 -4.538 1.00 98.06 93 VAL A CA 1
ATOM 726 C C . VAL A 1 93 ? 1.125 -4.237 -3.342 1.00 98.06 93 VAL A C 1
ATOM 728 O O . VAL A 1 93 ? 1.379 -5.437 -3.405 1.00 98.06 93 VAL A O 1
ATOM 731 N N . LYS A 1 94 ? 0.674 -3.653 -2.219 1.00 96.56 94 LYS A N 1
ATOM 732 C CA . LYS A 1 94 ? 0.404 -4.359 -0.951 1.00 96.56 94 LYS A CA 1
ATOM 733 C C . LYS A 1 94 ? 1.568 -5.244 -0.485 1.00 96.56 94 LYS A C 1
ATOM 735 O O . LYS A 1 94 ? 1.354 -6.357 0.005 1.00 96.56 94 LYS A O 1
ATOM 740 N N . LEU A 1 95 ? 2.786 -4.724 -0.633 1.00 98.00 95 LEU A N 1
ATOM 741 C CA . LEU A 1 95 ? 4.000 -5.412 -0.213 1.00 98.00 95 LEU A CA 1
ATOM 742 C C . LEU A 1 95 ? 3.942 -5.681 1.300 1.00 98.00 95 LEU A C 1
ATOM 744 O O . LEU A 1 95 ? 3.684 -4.750 2.067 1.00 98.00 95 LEU A O 1
ATOM 748 N N . LEU A 1 96 ? 4.183 -6.930 1.704 1.00 97.25 96 LEU A N 1
ATOM 749 C CA . LEU A 1 96 ? 4.267 -7.371 3.099 1.00 97.25 96 LEU A CA 1
ATOM 750 C C . LEU A 1 96 ? 5.518 -8.225 3.315 1.00 97.25 96 LEU A C 1
ATOM 752 O O . LEU A 1 96 ? 5.801 -9.126 2.525 1.00 97.25 96 LEU A O 1
ATOM 756 N N . LEU A 1 97 ? 6.222 -7.982 4.417 1.00 97.06 97 LEU A N 1
ATOM 757 C CA . LEU A 1 97 ? 7.268 -8.882 4.907 1.00 97.06 97 LEU A CA 1
ATOM 758 C C . LEU A 1 97 ? 6.661 -10.188 5.445 1.00 97.06 97 LEU A C 1
ATOM 760 O O . LEU A 1 97 ? 5.518 -10.158 5.903 1.00 97.06 97 LEU A O 1
ATOM 764 N N . PRO A 1 98 ? 7.418 -11.302 5.501 1.00 96.62 98 PRO A N 1
ATOM 765 C CA . PRO A 1 98 ? 6.925 -12.579 6.025 1.00 96.62 98 PRO A CA 1
ATOM 766 C C . PRO A 1 98 ? 6.232 -12.469 7.392 1.00 96.62 98 PRO A C 1
ATOM 768 O O . PRO A 1 98 ? 5.134 -12.984 7.573 1.00 96.62 98 PRO A O 1
ATOM 771 N N . LYS A 1 99 ? 6.800 -11.686 8.323 1.00 94.06 99 LYS A N 1
ATOM 772 C CA . LYS A 1 99 ? 6.185 -11.424 9.639 1.00 94.06 99 LYS A CA 1
ATOM 773 C C . LYS A 1 99 ? 4.817 -10.744 9.534 1.00 94.06 99 LYS A C 1
ATOM 775 O O . LYS A 1 99 ? 3.885 -11.116 10.228 1.00 94.06 99 LYS A O 1
ATOM 780 N N . GLN A 1 100 ? 4.682 -9.783 8.624 1.00 93.38 100 GLN A N 1
ATOM 781 C CA . GLN A 1 100 ? 3.432 -9.049 8.414 1.00 93.38 100 GLN A CA 1
ATOM 782 C C . GLN A 1 100 ? 2.375 -9.904 7.707 1.00 93.38 100 GLN A C 1
ATOM 784 O O . GLN A 1 100 ? 1.182 -9.686 7.895 1.00 93.38 100 GLN A O 1
ATOM 789 N N . VAL A 1 101 ? 2.798 -10.857 6.867 1.00 93.94 101 VAL A N 1
ATOM 790 C CA . VAL A 1 101 ? 1.890 -11.850 6.276 1.00 93.94 101 VAL A CA 1
ATOM 791 C C . VAL A 1 101 ? 1.312 -12.726 7.378 1.00 93.94 101 VAL A C 1
ATOM 793 O O . VAL A 1 101 ? 0.093 -12.838 7.457 1.00 93.94 101 VAL A O 1
ATOM 796 N N . GLN A 1 102 ? 2.166 -13.250 8.260 1.00 91.75 102 GLN A N 1
ATOM 797 C CA . GLN A 1 102 ? 1.743 -14.049 9.406 1.00 91.75 102 GLN A CA 1
ATOM 798 C C . GLN A 1 102 ? 0.766 -13.272 10.304 1.00 91.75 102 GLN A C 1
ATOM 800 O O . GLN A 1 102 ? -0.332 -13.754 10.557 1.00 91.75 102 GLN A O 1
ATOM 805 N N . GLU A 1 103 ? 1.095 -12.032 10.683 1.00 87.75 103 GLU A N 1
ATOM 806 C CA . GLU A 1 103 ? 0.198 -11.162 11.464 1.00 87.75 103 GLU A CA 1
ATOM 807 C C . GLU A 1 103 ? -1.162 -10.950 10.772 1.00 87.75 103 GLU A C 1
ATOM 809 O O . GLU A 1 103 ? -2.214 -10.906 11.413 1.00 87.75 103 GLU A O 1
ATOM 814 N N . LEU A 1 104 ? -1.170 -10.814 9.442 1.00 87.75 104 LEU A N 1
ATOM 815 C CA . LEU A 1 104 ? -2.394 -10.613 8.670 1.00 87.75 104 LEU A CA 1
ATOM 816 C C . LEU A 1 104 ? -3.227 -11.898 8.542 1.00 87.75 104 LEU A C 1
ATOM 818 O O . LEU A 1 104 ? -4.456 -11.824 8.497 1.00 87.75 104 LEU A O 1
ATOM 822 N N . GLU A 1 105 ? -2.585 -13.060 8.473 1.00 87.94 105 GLU A N 1
ATOM 823 C CA . GLU A 1 105 ? -3.241 -14.370 8.452 1.00 87.94 105 GLU A CA 1
ATOM 824 C C . GLU A 1 105 ? -3.814 -14.741 9.817 1.00 87.94 105 GLU A C 1
ATOM 826 O O . GLU A 1 105 ? -4.982 -15.130 9.893 1.00 87.94 105 GLU A O 1
ATOM 831 N N . GLU A 1 106 ? -3.059 -14.513 10.891 1.00 83.94 106 GLU A N 1
ATOM 832 C CA . GLU A 1 106 ? -3.530 -14.631 12.273 1.00 83.94 106 GLU A CA 1
ATOM 833 C C . GLU A 1 106 ? -4.740 -13.713 12.497 1.00 83.94 106 GLU A C 1
ATOM 835 O O . GLU A 1 106 ? -5.779 -14.143 13.005 1.00 83.94 106 GLU A O 1
ATOM 840 N N . LYS A 1 107 ? -4.683 -12.476 11.984 1.00 79.50 107 LYS A N 1
ATOM 841 C CA . LYS A 1 107 ? -5.815 -11.543 12.036 1.00 79.50 107 LYS A CA 1
ATOM 842 C C . LYS A 1 107 ? -7.028 -12.008 11.219 1.00 79.50 107 LYS A C 1
ATOM 844 O O . LYS A 1 107 ? -8.161 -11.726 11.610 1.00 79.50 107 LYS A O 1
ATOM 849 N N . LYS A 1 108 ? -6.826 -12.687 10.084 1.00 83.31 108 LYS A N 1
ATOM 850 C CA . LYS A 1 108 ? -7.923 -13.234 9.263 1.00 83.31 108 LYS A CA 1
ATOM 851 C C . LYS A 1 108 ? -8.593 -14.431 9.926 1.00 83.31 108 LYS A C 1
ATOM 853 O O . LYS A 1 108 ? -9.816 -14.520 9.876 1.00 83.31 108 LYS A O 1
ATOM 858 N N . GLN A 1 109 ? -7.816 -15.332 10.523 1.00 78.88 109 GLN A N 1
ATOM 859 C CA . GLN A 1 109 ? -8.352 -16.500 11.225 1.00 78.88 109 GLN A CA 1
ATOM 860 C C . GLN A 1 109 ? -9.055 -16.105 12.529 1.00 78.88 109 GLN A C 1
ATOM 862 O O . GLN A 1 109 ? -10.061 -16.714 12.879 1.00 78.88 109 GLN A O 1
ATOM 867 N N . GLY A 1 110 ? -8.578 -15.053 13.202 1.00 62.25 110 GLY A N 1
ATOM 868 C CA . GLY A 1 110 ? -9.165 -14.555 14.447 1.00 62.25 110 GLY A CA 1
ATOM 869 C C . GLY A 1 110 ? -10.442 -13.719 14.303 1.00 62.25 110 GLY A C 1
ATOM 870 O O . GLY A 1 110 ? -11.066 -13.441 15.318 1.00 62.25 110 GLY A O 1
ATOM 871 N N . GLY A 1 111 ? -10.846 -13.324 13.085 1.00 60.91 111 GLY A N 1
ATOM 872 C CA . GLY A 1 111 ? -11.933 -12.359 12.871 1.00 60.91 111 GLY A CA 1
ATOM 873 C C . GLY A 1 111 ? -11.538 -10.965 13.370 1.00 60.91 111 GLY A C 1
ATOM 874 O O . GLY A 1 111 ? -11.381 -10.752 14.559 1.00 60.91 111 GLY A O 1
ATOM 875 N N . GLU A 1 112 ? -11.301 -10.023 12.453 1.00 58.12 112 GLU A N 1
ATOM 876 C CA . GLU A 1 112 ? -10.936 -8.615 12.712 1.00 58.12 112 GLU A CA 1
ATOM 877 C C . GLU A 1 112 ? -10.271 -8.301 14.078 1.00 58.12 112 GLU A C 1
ATOM 879 O O . GLU A 1 112 ? -10.675 -7.393 14.790 1.00 58.12 112 GLU A O 1
ATOM 884 N N . GLY A 1 113 ? -9.198 -9.022 14.422 1.00 56.06 113 GLY A N 1
ATOM 885 C CA . GLY A 1 113 ? -8.284 -8.670 15.514 1.00 56.06 113 GLY A CA 1
ATOM 886 C C . GLY A 1 113 ? -8.904 -8.483 16.903 1.00 56.06 113 GLY A C 1
ATOM 887 O O . GLY A 1 113 ? -8.362 -7.694 17.679 1.00 56.06 113 GLY A O 1
ATOM 888 N N . THR A 1 114 ? -10.003 -9.163 17.231 1.00 65.62 114 THR A N 1
ATOM 889 C CA . THR A 1 114 ? -10.420 -9.291 18.631 1.00 65.62 114 THR A CA 1
ATOM 890 C C . THR A 1 114 ? -9.573 -10.367 19.290 1.00 65.62 114 THR A C 1
ATOM 892 O O . THR A 1 114 ? -9.874 -11.548 19.139 1.00 65.62 114 THR A O 1
ATOM 895 N N . ASP A 1 115 ? -8.498 -9.980 19.989 1.00 77.19 115 ASP A N 1
ATOM 896 C CA . ASP A 1 115 ? -7.924 -10.870 21.004 1.00 77.19 115 ASP A CA 1
ATOM 897 C C . ASP A 1 115 ? -9.081 -11.239 21.945 1.00 77.19 115 ASP A C 1
ATOM 899 O O . ASP A 1 115 ? -9.648 -10.334 22.564 1.00 77.19 115 ASP A O 1
ATOM 903 N N . PRO A 1 116 ? -9.489 -12.521 22.019 1.00 81.12 116 PRO A N 1
ATOM 904 C CA . PRO A 1 116 ? -10.650 -12.927 22.805 1.00 81.12 116 PRO A CA 1
ATOM 905 C C . PRO A 1 116 ? -10.484 -12.627 24.300 1.00 81.12 116 PRO A C 1
ATOM 907 O O . PRO A 1 116 ? -11.469 -12.658 25.033 1.00 81.12 116 PRO A O 1
ATOM 910 N N . ASN A 1 117 ? -9.262 -12.330 24.756 1.00 90.00 117 ASN A N 1
ATOM 911 C CA . ASN A 1 117 ? -8.981 -11.949 26.136 1.00 90.00 117 ASN A CA 1
ATOM 912 C C . ASN A 1 117 ? -9.028 -10.434 26.378 1.00 90.00 117 ASN A C 1
ATOM 914 O O . ASN A 1 117 ? -9.038 -10.015 27.535 1.00 90.00 117 ASN A O 1
ATOM 918 N N . MET A 1 118 ? -9.043 -9.607 25.328 1.00 92.75 118 MET A N 1
ATOM 919 C CA . MET A 1 118 ? -9.152 -8.156 25.469 1.00 92.75 118 MET A CA 1
ATOM 920 C C . MET A 1 118 ? -10.614 -7.707 25.381 1.00 92.75 118 MET A C 1
ATOM 922 O O . MET A 1 118 ? -11.346 -8.169 24.501 1.00 92.75 118 MET A O 1
ATOM 926 N N . PRO A 1 119 ? -11.047 -6.768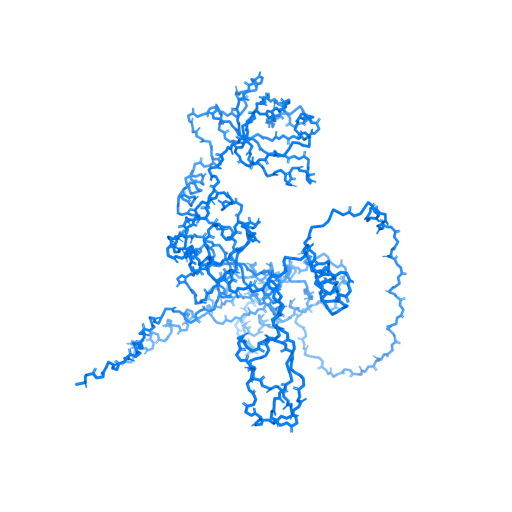 26.241 1.00 95.81 119 PRO A N 1
ATOM 927 C CA . PRO A 1 119 ? -12.406 -6.248 26.195 1.00 95.81 119 PRO A CA 1
ATOM 928 C C . PRO A 1 119 ? -12.679 -5.550 24.857 1.00 95.81 119 PRO A C 1
ATOM 930 O O . PRO A 1 119 ? -11.765 -5.068 24.175 1.00 95.81 119 PRO A O 1
ATOM 933 N N . ALA A 1 120 ? -13.951 -5.491 24.465 1.00 94.12 120 ALA A N 1
ATOM 934 C CA . ALA A 1 120 ? -14.342 -4.748 23.279 1.00 94.12 120 ALA A CA 1
ATOM 935 C C . ALA A 1 120 ? -14.241 -3.238 23.565 1.00 94.12 120 ALA A C 1
ATOM 937 O O . ALA A 1 120 ? -14.434 -2.814 24.706 1.00 94.12 120 ALA A O 1
ATOM 938 N N . PRO A 1 121 ? -14.066 -2.375 22.545 1.00 96.56 121 PRO A N 1
ATOM 939 C CA . PRO A 1 121 ? -14.029 -0.924 22.755 1.00 96.56 121 PRO A CA 1
ATOM 940 C C . PRO A 1 121 ? -15.268 -0.375 23.478 1.00 96.56 121 PRO A C 1
ATOM 942 O O . PRO A 1 121 ? -15.204 0.658 24.137 1.00 96.56 121 PRO A O 1
ATOM 945 N N . LYS A 1 122 ? -16.409 -1.071 23.365 1.00 96.50 122 LYS A N 1
ATOM 946 C CA . LYS A 1 122 ? -17.667 -0.723 24.042 1.00 96.50 122 LYS A CA 1
ATOM 947 C C . LYS A 1 122 ? -17.578 -0.841 25.561 1.00 96.50 122 LYS A C 1
ATOM 949 O O . LYS A 1 122 ? -18.214 -0.055 26.254 1.00 96.50 122 LYS A O 1
ATOM 954 N N . ASP A 1 123 ? -16.780 -1.776 26.062 1.00 96.75 123 ASP A N 1
ATOM 955 C CA . ASP A 1 123 ? -16.622 -2.027 27.496 1.00 96.75 123 ASP A CA 1
ATOM 956 C C . ASP A 1 123 ? -15.717 -0.970 28.156 1.00 96.75 123 ASP A C 1
ATOM 958 O O . ASP A 1 123 ? -15.727 -0.796 29.373 1.00 96.75 123 ASP A O 1
ATOM 962 N N . CYS A 1 124 ? -14.968 -0.216 27.345 1.00 97.38 124 CYS A N 1
ATOM 963 C CA . CYS A 1 124 ? -14.119 0.892 27.780 1.00 97.38 124 CYS A CA 1
ATOM 964 C C . CYS A 1 124 ? -14.797 2.266 27.656 1.00 97.38 124 CYS A C 1
ATOM 966 O O . CYS A 1 124 ? -14.147 3.283 27.889 1.00 97.38 124 CYS A O 1
ATOM 968 N N . VAL A 1 125 ? -16.081 2.335 27.286 1.00 97.75 125 VAL A N 1
ATOM 969 C CA . VAL A 1 125 ? -16.804 3.609 27.140 1.00 97.75 125 VAL A CA 1
ATOM 970 C C . VAL A 1 125 ? -16.819 4.377 28.466 1.00 97.75 125 VAL A C 1
ATOM 972 O O . VAL A 1 125 ? -17.140 3.832 29.517 1.00 97.75 125 VAL A O 1
ATOM 975 N N . GLY A 1 126 ? -16.488 5.667 28.402 1.00 97.62 126 GLY A N 1
ATOM 976 C CA . GLY A 1 126 ? -16.352 6.560 29.552 1.00 97.62 126 GLY A CA 1
ATOM 977 C C . GLY A 1 126 ? -14.951 6.582 30.167 1.00 97.62 126 GLY A C 1
ATOM 978 O O . GLY A 1 126 ? -14.724 7.348 31.100 1.00 97.62 126 GLY A O 1
ATOM 979 N N . GLN A 1 127 ? -14.011 5.778 29.661 1.00 98.31 127 GLN A N 1
ATOM 980 C CA . GLN A 1 127 ? -12.628 5.761 30.137 1.00 98.31 127 GLN A CA 1
ATOM 981 C C . GLN A 1 127 ? -11.728 6.654 29.270 1.00 98.31 127 GLN A C 1
ATOM 983 O O . GLN A 1 127 ? -11.851 6.681 28.041 1.00 98.31 127 GLN A O 1
ATOM 988 N N . ARG A 1 128 ? -10.793 7.345 29.933 1.00 98.38 128 ARG A N 1
ATOM 989 C CA . ARG A 1 128 ? -9.643 8.028 29.328 1.00 98.38 128 ARG A CA 1
ATOM 990 C C . ARG A 1 128 ? -8.524 7.007 29.169 1.00 98.38 128 ARG A C 1
ATOM 992 O O . ARG A 1 128 ? -8.120 6.388 30.151 1.00 98.38 128 ARG A O 1
ATOM 999 N N . VAL A 1 129 ? -8.040 6.811 27.950 1.00 98.44 129 VAL A N 1
ATOM 1000 C CA . VAL A 1 129 ? -7.120 5.719 27.621 1.00 98.44 129 VAL A CA 1
ATOM 1001 C C . VAL A 1 129 ? -5.953 6.235 26.795 1.00 98.44 129 VAL A C 1
ATOM 1003 O O . VAL A 1 129 ? -6.095 7.173 26.010 1.00 98.44 129 VAL A O 1
ATOM 1006 N N . GLN A 1 130 ? -4.800 5.592 26.940 1.00 98.44 130 GLN A N 1
ATOM 1007 C CA . GLN A 1 130 ? -3.658 5.804 26.059 1.00 98.44 130 GLN A CA 1
ATOM 1008 C C . GLN A 1 130 ? -3.714 4.807 24.903 1.00 98.44 130 GLN A C 1
ATOM 1010 O O . GLN A 1 130 ? -4.083 3.646 25.075 1.00 98.44 130 GLN A O 1
ATOM 1015 N N . GLY A 1 131 ? -3.328 5.246 23.716 1.00 97.50 131 GLY A N 1
ATOM 1016 C CA . GLY A 1 131 ? -3.239 4.395 22.547 1.00 97.50 131 GLY A CA 1
ATOM 1017 C C . GLY A 1 131 ? -2.326 4.985 21.490 1.00 97.50 131 GLY A C 1
ATOM 1018 O O . GLY A 1 131 ? -1.477 5.829 21.772 1.00 97.50 131 GLY A O 1
ATOM 1019 N N . TYR A 1 132 ? -2.496 4.514 20.266 1.00 97.38 132 TYR A N 1
ATOM 1020 C CA . TYR A 1 132 ? -1.624 4.832 19.154 1.00 97.38 132 TYR A CA 1
ATOM 1021 C C . TYR A 1 132 ? -2.402 5.051 17.861 1.00 97.38 132 TYR A C 1
ATOM 1023 O O . TYR A 1 132 ? -3.363 4.339 17.543 1.00 97.38 132 TYR A O 1
ATOM 1031 N N . VAL A 1 133 ? -1.978 6.054 17.093 1.00 97.25 133 VAL A N 1
ATOM 1032 C CA . VAL A 1 133 ? -2.662 6.439 15.857 1.00 97.25 133 VAL A CA 1
ATOM 1033 C C . VAL A 1 133 ? -2.410 5.405 14.762 1.00 97.25 133 VAL A C 1
ATOM 1035 O O . VAL A 1 133 ? -1.271 5.058 14.456 1.00 97.25 133 VAL A O 1
ATOM 1038 N N . LYS A 1 134 ? -3.476 4.915 14.119 1.00 94.81 134 LYS A N 1
ATOM 1039 C CA . LYS A 1 134 ? -3.372 3.947 13.013 1.00 94.81 134 LYS A CA 1
ATOM 1040 C C . LYS A 1 134 ? -3.466 4.580 11.633 1.00 94.81 134 LYS A C 1
ATOM 1042 O O . LYS A 1 134 ? -2.907 4.015 10.686 1.00 94.81 134 LYS A O 1
ATOM 1047 N N . SER A 1 135 ? -4.116 5.736 11.519 1.00 93.56 135 SER A N 1
ATOM 1048 C CA . SER A 1 135 ? -4.211 6.508 10.275 1.00 93.56 135 SER A CA 1
ATOM 1049 C C . SER A 1 135 ? -2.971 7.366 10.012 1.00 93.56 135 SER A C 1
ATOM 1051 O O . SER A 1 135 ? -2.259 7.758 10.925 1.00 93.56 135 SER A O 1
ATOM 1053 N N . HIS A 1 136 ? -2.713 7.676 8.742 1.00 91.31 136 HIS A N 1
ATOM 1054 C CA . HIS A 1 136 ? -1.630 8.576 8.339 1.00 91.31 136 HIS A CA 1
ATOM 1055 C C . HIS A 1 136 ? -2.101 10.037 8.357 1.00 91.31 136 HIS A C 1
ATOM 1057 O O . HIS A 1 136 ? -3.176 10.310 7.820 1.00 91.31 136 HIS A O 1
ATOM 1063 N N . TYR A 1 137 ? -1.289 10.977 8.854 1.00 93.69 137 TYR A N 1
ATOM 1064 C CA . TYR A 1 137 ? -1.673 12.394 8.982 1.00 93.69 137 TYR A CA 1
ATOM 1065 C C . TYR A 1 137 ? -2.218 12.995 7.676 1.00 93.69 137 TYR A C 1
ATOM 1067 O O . TYR A 1 137 ? -3.302 13.555 7.683 1.00 93.69 137 TYR A O 1
ATOM 1075 N N . LEU A 1 138 ? -1.550 12.793 6.528 1.00 89.56 138 LEU A N 1
ATOM 1076 C CA . LEU A 1 138 ? -2.040 13.292 5.226 1.00 89.56 138 LEU A CA 1
ATOM 1077 C C . LEU A 1 138 ? -3.447 12.794 4.854 1.00 89.56 138 LEU A C 1
ATOM 1079 O O . LEU A 1 138 ? -4.196 13.505 4.186 1.00 89.56 138 LEU A O 1
ATOM 1083 N N . LEU A 1 139 ? -3.805 11.566 5.249 1.00 88.69 139 LEU A N 1
ATOM 1084 C CA . LEU A 1 139 ? -5.146 11.035 5.004 1.00 88.69 139 LEU A CA 1
ATOM 1085 C C . LEU A 1 139 ? -6.160 11.760 5.893 1.00 88.69 139 LEU A C 1
ATOM 1087 O O . LEU A 1 139 ? -7.190 12.208 5.396 1.00 88.69 139 LEU A O 1
ATOM 1091 N N . VAL A 1 140 ? -5.822 11.930 7.173 1.00 95.69 140 VAL A N 1
ATOM 1092 C CA . VAL A 1 140 ? -6.653 12.642 8.149 1.00 95.69 140 VAL A CA 1
ATOM 1093 C C . VAL A 1 140 ? -6.809 14.115 7.769 1.00 95.69 140 VAL A C 1
ATOM 1095 O O . VAL A 1 140 ? -7.919 14.623 7.794 1.00 95.69 140 VAL A O 1
ATOM 1098 N N . ALA A 1 141 ? -5.749 14.784 7.319 1.00 93.62 141 ALA A N 1
ATOM 1099 C CA . ALA A 1 141 ? -5.796 16.169 6.856 1.00 93.62 141 ALA A CA 1
ATOM 1100 C C . ALA A 1 141 ? -6.712 16.349 5.633 1.00 9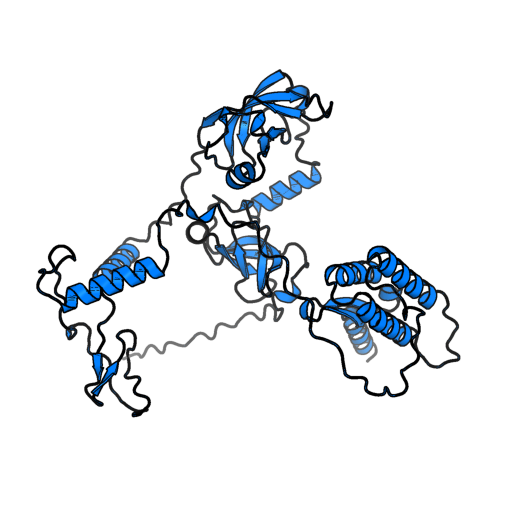3.62 141 ALA A C 1
ATOM 1102 O O . ALA A 1 141 ? -7.344 17.388 5.474 1.00 93.62 141 ALA A O 1
ATOM 1103 N N . LYS A 1 142 ? -6.813 15.330 4.768 1.00 94.06 142 LYS A N 1
ATOM 1104 C CA . LYS A 1 142 ? -7.689 15.362 3.589 1.00 94.06 142 LYS A CA 1
ATOM 1105 C C . LYS A 1 142 ? -9.141 15.006 3.913 1.00 94.06 142 LYS A C 1
ATOM 1107 O O . LYS A 1 142 ? -10.048 15.540 3.283 1.00 94.06 142 LYS A O 1
ATOM 1112 N N . GLN A 1 143 ? -9.359 14.049 4.813 1.00 95.94 143 GLN A N 1
ATOM 1113 C CA . GLN A 1 143 ? -10.675 13.447 5.053 1.00 95.94 143 GLN A CA 1
ATOM 1114 C C . GLN A 1 143 ? -11.325 13.876 6.376 1.00 95.94 143 GLN A C 1
ATOM 1116 O O . GLN A 1 143 ? -12.509 13.624 6.568 1.00 95.94 143 GLN A O 1
ATOM 1121 N N . ASN A 1 144 ? -10.585 14.547 7.258 1.00 97.50 144 ASN A N 1
ATOM 1122 C CA . ASN A 1 144 ? -10.981 14.977 8.604 1.00 97.50 144 ASN A CA 1
ATOM 1123 C C . ASN A 1 144 ? -11.361 13.842 9.570 1.00 97.50 144 ASN A C 1
ATOM 1125 O O . ASN A 1 144 ? -12.056 14.075 10.558 1.00 97.50 144 ASN A O 1
ATOM 1129 N N . TRP A 1 145 ? -10.906 12.614 9.314 1.00 97.31 145 TRP A N 1
ATOM 1130 C CA . TRP A 1 145 ? -11.129 11.475 10.204 1.00 97.31 145 TRP A CA 1
ATOM 1131 C C . TRP A 1 145 ? -9.981 10.471 10.167 1.00 97.31 145 TRP A C 1
ATOM 1133 O O . TRP A 1 145 ? -9.208 10.417 9.207 1.00 97.31 145 TRP A O 1
ATOM 1143 N N . GLY A 1 146 ? -9.887 9.650 11.213 1.00 97.19 146 GLY A N 1
ATOM 1144 C CA . GLY A 1 146 ? -8.896 8.589 11.322 1.00 97.19 146 GLY A CA 1
ATOM 1145 C C . GLY A 1 146 ? -9.312 7.450 12.252 1.00 97.19 146 GLY A C 1
ATOM 1146 O O . GLY A 1 146 ? -10.445 7.379 12.723 1.00 97.19 146 GLY A O 1
ATOM 1147 N N . PHE A 1 147 ? -8.361 6.552 12.502 1.00 97.50 147 PHE A N 1
ATOM 1148 C CA . PHE A 1 147 ? -8.485 5.442 13.439 1.00 97.50 147 PHE A CA 1
ATOM 1149 C C . PHE A 1 147 ? -7.366 5.487 14.477 1.00 97.50 147 PHE A C 1
ATOM 1151 O O . PHE A 1 147 ? -6.219 5.831 14.163 1.00 97.50 147 PHE A O 1
ATOM 1158 N N . VAL A 1 148 ? -7.708 5.105 15.701 1.00 97.88 148 VAL A N 1
ATOM 1159 C CA . VAL A 1 148 ? -6.799 4.923 16.835 1.00 97.88 148 VAL A CA 1
ATOM 1160 C C . VAL A 1 148 ? -7.045 3.541 17.441 1.00 97.88 148 VAL A C 1
ATOM 1162 O O . VAL A 1 148 ? -8.138 2.993 17.315 1.00 97.88 148 VAL A O 1
ATOM 1165 N N . SER A 1 149 ? -6.044 2.947 18.071 1.00 96.56 149 SER A N 1
ATOM 1166 C CA . SER A 1 149 ? -6.200 1.718 18.859 1.00 96.56 149 SER A CA 1
ATOM 1167 C C . SER A 1 149 ? -5.493 1.868 20.195 1.00 96.56 149 SER A C 1
ATOM 1169 O O . SER A 1 149 ? -4.642 2.740 20.337 1.00 96.56 149 SER A O 1
ATOM 1171 N N . SER A 1 150 ? -5.839 1.036 21.166 1.00 97.12 150 SER A N 1
ATOM 1172 C CA . SER A 1 150 ? -5.235 1.018 22.497 1.00 97.12 150 SER A CA 1
ATOM 1173 C C . SER A 1 150 ? -4.870 -0.416 22.861 1.00 97.12 150 SER A C 1
ATOM 1175 O O . SER A 1 150 ? -5.439 -1.342 22.297 1.00 97.12 150 SER A O 1
ATOM 1177 N N . ASP A 1 151 ? -3.952 -0.598 23.806 1.00 96.06 151 ASP A N 1
ATOM 1178 C CA . ASP A 1 151 ? -3.624 -1.922 24.346 1.00 96.06 151 ASP A CA 1
ATOM 1179 C C . ASP A 1 151 ? -4.639 -2.401 25.391 1.00 96.06 151 ASP A C 1
ATOM 1181 O O . ASP A 1 151 ? -4.573 -3.545 25.830 1.00 96.06 151 ASP A O 1
ATOM 1185 N N . ILE A 1 152 ? -5.576 -1.545 25.820 1.00 97.38 152 ILE A N 1
ATOM 1186 C CA . ILE A 1 152 ? -6.572 -1.934 26.827 1.00 97.38 152 ILE A CA 1
ATOM 1187 C C . ILE A 1 152 ? -7.813 -2.600 26.230 1.00 97.38 152 ILE A C 1
ATOM 1189 O O . ILE A 1 152 ? -8.584 -3.196 26.974 1.00 97.38 152 ILE A O 1
ATOM 1193 N N . PHE A 1 153 ? -8.041 -2.460 24.923 1.00 96.44 153 PHE A N 1
ATOM 1194 C CA . PHE A 1 153 ? -9.180 -3.038 24.216 1.00 96.44 153 PHE A CA 1
ATOM 1195 C C . PHE A 1 153 ? -8.746 -3.547 22.850 1.00 96.44 153 PHE A C 1
ATOM 1197 O O . PHE A 1 153 ? -7.783 -3.062 22.261 1.00 96.44 153 PHE A O 1
ATOM 1204 N N . SER A 1 154 ? -9.504 -4.482 22.297 1.00 93.25 154 SER A N 1
ATOM 1205 C CA . SER A 1 154 ? -9.228 -4.990 20.960 1.00 93.25 154 SER A CA 1
ATOM 1206 C C . SER A 1 154 ? -9.844 -4.129 19.849 1.00 93.25 154 SER A C 1
ATOM 1208 O O . SER A 1 154 ? -10.848 -3.442 20.029 1.00 93.25 154 SER A O 1
ATOM 1210 N N . GLY A 1 155 ? -9.246 -4.166 18.657 1.00 92.31 155 GLY A N 1
ATOM 1211 C CA . GLY A 1 155 ? -9.759 -3.461 17.481 1.00 92.31 155 GLY A CA 1
ATOM 1212 C C . GLY A 1 155 ? -9.324 -1.994 17.363 1.00 92.31 155 GLY A C 1
ATOM 1213 O O . GLY A 1 155 ? -8.246 -1.591 17.800 1.00 92.31 155 GLY A O 1
ATOM 1214 N N . GLN A 1 156 ? -10.128 -1.202 16.652 1.00 95.62 156 GLN A N 1
ATOM 1215 C CA . GLN A 1 156 ? -9.838 0.198 16.329 1.00 95.62 156 GLN A CA 1
ATOM 1216 C C . GLN A 1 156 ? -11.067 1.064 16.581 1.00 95.62 156 GLN A C 1
ATOM 1218 O O . GLN A 1 156 ? -12.201 0.644 16.358 1.00 95.62 156 GLN A O 1
ATOM 1223 N N . VAL A 1 157 ? -10.823 2.295 17.009 1.00 97.00 157 VAL A N 1
ATOM 1224 C CA . VAL A 1 157 ? -11.844 3.290 17.309 1.00 97.00 157 VAL A CA 1
ATOM 1225 C C . VAL A 1 157 ? -11.744 4.428 16.299 1.00 97.00 157 VAL A C 1
ATOM 1227 O O . VAL A 1 157 ? -10.657 4.926 15.991 1.00 97.00 157 VAL A O 1
ATOM 1230 N N . PHE A 1 158 ? -12.894 4.815 15.754 1.00 97.44 158 PHE A N 1
ATOM 1231 C CA . PHE A 1 158 ? -13.018 5.926 14.815 1.00 97.44 158 PHE A CA 1
ATOM 1232 C C . PHE A 1 158 ? -12.897 7.268 15.543 1.00 97.44 158 PHE A C 1
ATOM 1234 O O . PHE A 1 158 ? -13.419 7.428 16.645 1.00 97.44 158 PHE A O 1
ATOM 1241 N N . TRP A 1 159 ? -12.277 8.261 14.913 1.00 98.00 159 TRP A N 1
ATOM 1242 C CA . TRP A 1 159 ? -12.257 9.630 15.425 1.00 98.00 159 TRP A CA 1
ATOM 1243 C C . TRP A 1 159 ? -12.379 10.652 14.302 1.00 98.00 159 TRP A C 1
ATOM 1245 O O . TRP A 1 159 ? -11.964 10.404 13.168 1.00 98.00 159 TRP A O 1
ATOM 1255 N N . HIS A 1 160 ? -12.950 11.811 14.624 1.00 98.00 160 HIS A N 1
ATOM 1256 C CA . HIS A 1 160 ? -13.143 12.914 13.687 1.00 98.00 160 HIS A CA 1
ATOM 1257 C C . HIS A 1 160 ? -12.440 14.176 14.189 1.00 98.00 160 HIS A C 1
ATOM 1259 O O . HIS A 1 160 ? -12.471 14.470 15.384 1.00 98.00 160 HIS A O 1
ATOM 1265 N N . THR A 1 161 ? -11.843 14.955 13.290 1.00 97.88 161 THR A N 1
ATOM 1266 C CA . THR A 1 161 ? -11.075 16.160 13.642 1.00 97.88 161 THR A CA 1
ATOM 1267 C C . THR A 1 161 ? -11.944 17.226 14.323 1.00 97.88 161 THR A C 1
ATOM 1269 O O . THR A 1 161 ? -11.483 17.922 15.220 1.00 97.88 161 THR A O 1
ATOM 1272 N N . THR A 1 162 ? -13.231 17.324 13.970 1.00 97.44 162 THR A N 1
ATOM 1273 C CA . THR A 1 162 ? -14.165 18.280 14.610 1.00 97.44 162 THR A CA 1
ATOM 1274 C C . THR A 1 162 ? -14.441 17.971 16.081 1.00 97.44 162 THR A C 1
ATOM 1276 O O . THR A 1 162 ? -14.800 18.872 16.826 1.00 97.44 162 THR A O 1
ATOM 1279 N N . GLU A 1 163 ? -14.306 16.709 16.494 1.00 97.69 163 GLU A N 1
ATOM 1280 C CA . GLU A 1 163 ? -14.493 16.271 17.885 1.00 97.69 163 GLU A CA 1
ATOM 1281 C C . GLU A 1 163 ? -13.168 16.285 18.669 1.00 97.69 163 GLU A C 1
ATOM 1283 O O . GLU A 1 163 ? -13.143 15.982 19.859 1.00 97.69 163 GLU A O 1
ATOM 1288 N N . ASN A 1 164 ? -12.060 16.610 17.992 1.00 98.12 164 ASN A N 1
ATOM 1289 C CA . ASN A 1 164 ? -10.696 16.507 18.498 1.00 98.12 164 ASN A CA 1
ATOM 1290 C C . ASN A 1 164 ? -9.867 17.725 18.042 1.00 98.12 164 ASN A C 1
ATOM 1292 O O . ASN A 1 164 ? -8.944 17.572 17.236 1.00 98.12 164 ASN A O 1
ATOM 1296 N N . PRO A 1 165 ? -10.197 18.943 18.519 1.00 97.88 165 PRO A N 1
ATOM 1297 C CA . PRO A 1 165 ? -9.544 20.176 18.075 1.00 97.88 165 PRO A CA 1
ATOM 1298 C C . PRO A 1 165 ? -8.035 20.190 18.355 1.00 97.88 165 PRO A C 1
ATOM 1300 O O . PRO A 1 165 ? -7.282 20.751 17.566 1.00 97.88 165 PRO A O 1
ATOM 1303 N N . ASP A 1 166 ? -7.582 19.507 19.408 1.00 98.19 166 ASP A N 1
ATOM 1304 C CA . ASP A 1 166 ? -6.161 19.403 19.774 1.00 98.19 166 ASP A CA 1
ATOM 1305 C C . ASP A 1 166 ? -5.333 18.578 18.777 1.00 98.19 166 ASP A C 1
ATOM 1307 O O . ASP A 1 166 ? -4.109 18.654 18.783 1.00 98.19 166 ASP A O 1
ATOM 1311 N N . MET A 1 167 ? -5.982 17.803 17.903 1.00 97.88 167 MET A N 1
ATOM 1312 C CA . MET A 1 167 ? -5.320 17.067 16.820 1.00 97.88 167 MET A CA 1
ATOM 1313 C C . MET A 1 167 ? -5.268 17.868 15.510 1.00 97.88 167 MET A C 1
ATOM 1315 O O . MET A 1 167 ? -4.660 17.419 14.534 1.00 97.88 167 MET A O 1
ATOM 1319 N N . VAL A 1 168 ? -5.903 19.044 15.447 1.00 97.00 168 VAL A N 1
ATOM 1320 C CA . VAL A 1 168 ? -5.878 19.913 14.262 1.00 97.00 168 VAL A CA 1
ATOM 1321 C C . VAL A 1 168 ? -4.468 20.475 14.086 1.00 97.00 168 VAL A C 1
ATOM 1323 O O . VAL A 1 168 ? -3.897 21.037 15.014 1.00 97.00 168 VAL A O 1
ATOM 1326 N N . ASN A 1 169 ? -3.916 20.359 12.876 1.00 95.81 169 ASN A N 1
ATOM 1327 C CA . ASN A 1 169 ? -2.557 20.800 12.525 1.00 95.81 169 ASN A CA 1
ATOM 1328 C C . ASN A 1 169 ? -1.421 20.098 13.291 1.00 95.81 169 ASN A C 1
ATOM 1330 O O . ASN A 1 169 ? -0.275 20.536 13.207 1.00 95.81 169 ASN A O 1
ATOM 1334 N N . VAL A 1 170 ? -1.706 19.005 14.003 1.00 97.12 170 VAL A N 1
ATOM 1335 C CA . VAL A 1 170 ? -0.661 18.165 14.589 1.00 97.12 170 VAL A CA 1
ATOM 1336 C C . VAL A 1 170 ? -0.166 17.190 13.527 1.00 97.12 170 VAL A C 1
ATOM 1338 O O . VAL A 1 170 ? -0.931 16.381 12.998 1.00 97.12 170 VAL A O 1
ATOM 1341 N N . GLU A 1 171 ? 1.123 17.261 13.210 1.00 95.69 171 GLU A N 1
ATOM 1342 C CA . GLU A 1 171 ? 1.788 16.264 12.377 1.00 95.69 171 GLU A CA 1
ATOM 1343 C C . GLU A 1 171 ? 2.141 15.047 13.233 1.00 95.69 171 GLU A C 1
ATOM 1345 O O . GLU A 1 171 ? 2.965 15.131 14.141 1.00 95.69 171 GLU A O 1
ATOM 1350 N N . PHE A 1 172 ? 1.509 13.915 12.934 1.00 95.69 172 PHE A N 1
ATOM 1351 C CA . PHE A 1 172 ? 1.742 12.645 13.616 1.00 95.69 172 PHE A CA 1
ATOM 1352 C C . PHE A 1 172 ? 2.063 11.535 12.616 1.00 95.69 172 PHE A C 1
ATOM 1354 O O . PHE A 1 172 ? 1.569 11.507 11.486 1.00 95.69 172 PHE A O 1
ATOM 1361 N N . ASP A 1 173 ? 2.859 10.576 13.052 1.00 92.31 173 ASP A N 1
ATOM 1362 C CA . ASP A 1 173 ? 3.151 9.352 12.330 1.00 92.31 173 ASP A CA 1
ATOM 1363 C C . ASP A 1 173 ? 2.264 8.196 12.820 1.00 92.31 173 ASP A C 1
ATOM 1365 O O . ASP A 1 173 ? 1.567 8.265 13.837 1.00 92.31 173 ASP A O 1
ATOM 1369 N N . ARG A 1 174 ? 2.242 7.099 12.052 1.00 91.81 174 ARG A N 1
ATOM 1370 C CA . ARG A 1 174 ? 1.574 5.876 12.516 1.00 91.81 174 ARG A CA 1
ATOM 1371 C C . ARG A 1 174 ? 2.316 5.356 13.734 1.00 91.81 174 ARG A C 1
ATOM 1373 O O . ARG A 1 174 ? 3.542 5.252 13.707 1.00 91.81 174 ARG A O 1
ATOM 1380 N N . ASP A 1 175 ? 1.537 4.921 14.709 1.00 93.69 175 ASP A N 1
ATOM 1381 C CA . ASP A 1 175 ? 1.973 4.417 16.002 1.00 93.69 175 ASP A CA 1
ATOM 1382 C C . ASP A 1 175 ? 2.474 5.493 16.983 1.00 93.69 175 ASP A C 1
ATOM 1384 O O . ASP A 1 175 ? 3.026 5.130 18.018 1.00 93.69 175 ASP A O 1
ATOM 1388 N N . ASP A 1 176 ? 2.261 6.784 16.694 1.00 96.69 176 ASP A N 1
ATOM 1389 C CA . ASP A 1 176 ? 2.450 7.864 17.671 1.00 96.69 176 ASP A CA 1
ATOM 1390 C C . ASP A 1 176 ? 1.452 7.748 18.820 1.00 96.69 176 ASP A C 1
ATOM 1392 O O . ASP A 1 176 ? 0.298 7.355 18.621 1.00 96.69 176 ASP A O 1
ATOM 1396 N N . VAL A 1 177 ? 1.905 8.114 20.018 1.00 97.62 177 VAL A N 1
ATOM 1397 C CA . VAL A 1 177 ? 1.161 7.933 21.259 1.00 97.62 177 VAL A CA 1
ATOM 1398 C C . VAL A 1 177 ? 0.187 9.083 21.461 1.00 97.62 177 VAL A C 1
ATOM 1400 O O . VAL A 1 177 ? 0.561 10.260 21.481 1.00 97.62 177 VAL A O 1
ATOM 1403 N N . VAL A 1 178 ? -1.071 8.723 21.677 1.00 98.50 178 VAL A N 1
ATOM 1404 C CA . VAL A 1 178 ? -2.176 9.645 21.930 1.00 98.50 178 VAL A CA 1
ATOM 1405 C C . VAL A 1 178 ? -2.956 9.204 23.158 1.00 98.50 178 VAL A C 1
ATOM 1407 O O . VAL A 1 178 ? -3.005 8.023 23.491 1.00 98.50 178 VAL A O 1
ATOM 1410 N N . GLU A 1 179 ? -3.597 10.153 23.817 1.00 98.56 179 GLU A N 1
ATOM 1411 C CA . GLU A 1 179 ? -4.552 9.907 24.895 1.00 98.56 179 GLU A CA 1
ATOM 1412 C C . GLU A 1 179 ? -5.937 10.362 24.452 1.00 98.56 179 GLU A C 1
ATOM 1414 O O . GLU A 1 179 ? -6.050 11.404 23.812 1.00 98.56 179 GLU A O 1
ATOM 1419 N N . PHE A 1 180 ? -6.988 9.607 24.760 1.00 98.69 180 PHE A N 1
ATOM 1420 C CA . PHE A 1 180 ? -8.338 9.920 24.300 1.00 98.69 180 PHE A CA 1
ATOM 1421 C C . PHE A 1 180 ? -9.429 9.333 25.185 1.00 98.69 180 PHE A C 1
ATOM 1423 O O . PHE A 1 180 ? -9.210 8.356 25.894 1.00 98.69 180 PHE A O 1
ATOM 1430 N N . ASP A 1 181 ? -10.617 9.924 25.114 1.00 98.56 181 ASP A N 1
ATOM 1431 C CA . ASP A 1 181 ? -11.814 9.410 25.771 1.00 98.56 181 ASP A CA 1
ATOM 1432 C C . ASP A 1 181 ? -12.566 8.479 24.823 1.00 98.56 181 ASP A C 1
ATOM 1434 O O . ASP A 1 181 ? -12.876 8.839 23.683 1.00 98.56 181 ASP A O 1
ATOM 1438 N N . VAL A 1 182 ? -12.885 7.278 25.296 1.00 98.38 182 VAL A N 1
ATOM 1439 C CA . VAL A 1 182 ? -13.709 6.320 24.557 1.00 98.38 182 VAL A CA 1
ATOM 1440 C C . VAL A 1 182 ? -15.179 6.664 24.795 1.00 98.38 182 VAL A C 1
ATOM 1442 O O . VAL A 1 182 ? -15.654 6.644 25.927 1.00 98.38 182 VAL A O 1
ATOM 1445 N N . CYS A 1 183 ? -15.931 6.998 23.750 1.00 98.06 183 CYS A N 1
ATOM 1446 C CA . CYS A 1 183 ? -17.330 7.426 23.848 1.00 98.06 183 CYS A CA 1
ATOM 1447 C C . CYS A 1 183 ? -18.224 6.656 22.871 1.00 98.06 183 CYS A C 1
ATOM 1449 O O . CYS A 1 183 ? -17.775 6.219 21.813 1.00 98.06 183 CYS A O 1
ATOM 1451 N N . LEU A 1 184 ? -19.514 6.526 23.188 1.00 97.38 184 LEU A N 1
ATOM 1452 C CA . LEU A 1 184 ? -20.509 6.058 22.220 1.00 97.38 184 LEU A CA 1
ATOM 1453 C C . LEU A 1 184 ? -20.911 7.199 21.278 1.00 97.38 184 LEU A C 1
ATOM 1455 O O . LEU A 1 184 ? -21.050 8.351 21.687 1.00 97.38 184 LEU A O 1
ATOM 1459 N N . ASP A 1 185 ? -21.098 6.869 20.006 1.00 96.19 185 ASP A N 1
ATOM 1460 C CA . ASP A 1 185 ? -21.673 7.763 19.008 1.00 96.19 185 ASP A CA 1
ATOM 1461 C C . ASP A 1 185 ? -23.187 7.855 19.214 1.00 96.19 185 ASP A C 1
ATOM 1463 O O . ASP A 1 185 ? -23.918 6.917 18.894 1.00 96.19 185 ASP A O 1
ATOM 1467 N N . GLU A 1 186 ? -23.666 8.989 19.719 1.00 94.06 186 GLU A N 1
ATOM 1468 C CA . GLU A 1 186 ? -25.095 9.236 19.945 1.00 94.06 186 GLU A CA 1
ATOM 1469 C C . GLU A 1 186 ? -25.921 9.139 18.654 1.00 94.06 186 GLU A C 1
ATOM 1471 O O . GLU A 1 186 ? -27.061 8.681 18.687 1.00 94.06 186 GLU A O 1
ATOM 1476 N N . GLN A 1 187 ? -25.349 9.501 17.499 1.00 93.69 187 GLN A N 1
ATOM 1477 C CA . GLN A 1 187 ? -26.072 9.477 16.223 1.00 93.69 187 GLN A CA 1
ATOM 1478 C C . GLN A 1 187 ? -26.252 8.058 15.680 1.00 93.69 187 GLN A C 1
ATOM 1480 O O . GLN A 1 187 ? -27.213 7.780 14.965 1.00 93.69 187 GLN A O 1
ATOM 1485 N N . ARG A 1 188 ? -25.308 7.160 15.984 1.00 91.69 188 ARG A N 1
ATOM 1486 C CA . ARG A 1 188 ? -25.287 5.781 15.463 1.00 91.69 188 ARG A CA 1
ATOM 1487 C C . ARG A 1 188 ? -25.554 4.723 16.534 1.00 91.69 188 ARG A C 1
ATOM 1489 O O . ARG A 1 188 ? -25.552 3.532 16.217 1.00 91.69 188 ARG A O 1
ATOM 1496 N N . GLY A 1 189 ? -25.759 5.145 17.785 1.00 85.19 189 GLY A N 1
ATOM 1497 C CA . GLY A 1 189 ? -26.210 4.396 18.968 1.00 85.19 189 GLY A CA 1
ATOM 1498 C C . GLY A 1 189 ? -25.309 3.255 19.453 1.00 85.19 189 GLY A C 1
ATOM 1499 O O . GLY A 1 189 ? -25.397 2.830 20.598 1.00 85.19 189 GLY A O 1
ATOM 1500 N N . SER A 1 190 ? -24.444 2.729 18.592 1.00 90.75 190 SER A N 1
ATOM 1501 C CA . SER A 1 190 ? -23.715 1.483 18.823 1.00 90.75 190 SER A CA 1
ATOM 1502 C C . SER A 1 190 ? -22.264 1.529 18.357 1.00 90.75 190 SER A C 1
ATOM 1504 O O . SER A 1 190 ? -21.535 0.566 18.589 1.00 90.75 190 SER A O 1
ATOM 1506 N N . GLN A 1 191 ? -21.834 2.606 17.697 1.00 95.19 191 GLN A N 1
ATOM 1507 C CA . GLN A 1 191 ? -20.448 2.769 17.265 1.00 95.19 191 GLN A CA 1
ATOM 1508 C C . GLN A 1 191 ? -19.653 3.485 18.356 1.00 95.19 191 GLN A C 1
ATOM 1510 O O . GLN A 1 191 ? -20.139 4.439 18.955 1.00 95.19 191 GLN A O 1
ATOM 1515 N N . VAL A 1 192 ? -18.441 3.006 18.621 1.00 97.31 192 VAL A N 1
ATOM 1516 C CA . VAL A 1 192 ? -17.520 3.618 19.584 1.00 97.31 192 VAL A CA 1
ATOM 1517 C C . VAL A 1 192 ? -16.617 4.599 18.846 1.00 97.31 192 VAL A C 1
ATOM 1519 O O . VAL A 1 192 ? -16.152 4.306 17.741 1.00 97.31 192 VAL A O 1
ATOM 1522 N N . ARG A 1 193 ? -16.375 5.761 19.452 1.00 97.62 193 ARG A N 1
ATOM 1523 C CA . ARG A 1 193 ? -15.526 6.831 18.930 1.00 97.62 193 ARG A CA 1
ATOM 1524 C C . ARG A 1 193 ? -14.534 7.326 19.972 1.00 97.62 193 ARG A C 1
ATOM 1526 O O . ARG A 1 193 ? -14.779 7.203 21.168 1.00 97.62 193 ARG A O 1
ATOM 1533 N N . ALA A 1 194 ? -13.439 7.910 19.503 1.00 98.38 194 ALA A N 1
ATOM 1534 C CA . ALA A 1 194 ? -12.460 8.583 20.341 1.00 98.38 194 ALA A CA 1
ATOM 1535 C C . ALA A 1 194 ? -12.687 10.101 20.281 1.00 98.38 194 ALA A C 1
ATOM 1537 O O . ALA A 1 194 ? -12.736 10.694 19.196 1.00 98.38 194 ALA A O 1
ATOM 1538 N N . LYS A 1 195 ? -12.850 10.711 21.457 1.00 98.44 195 LYS A N 1
ATOM 1539 C CA . LYS A 1 195 ? -13.044 12.154 21.660 1.00 98.44 195 LYS A CA 1
ATOM 1540 C C . LYS A 1 195 ? -11.930 12.725 22.534 1.00 98.44 195 LYS A C 1
ATOM 1542 O O . LYS A 1 195 ? -11.233 11.977 23.220 1.00 98.44 195 LYS A O 1
ATOM 1547 N N . ASN A 1 196 ? -11.777 14.051 22.514 1.00 98.19 196 ASN A N 1
ATOM 1548 C CA . ASN A 1 196 ? -10.771 14.784 23.293 1.00 98.19 196 ASN A CA 1
ATOM 1549 C C . ASN A 1 196 ? -9.353 14.194 23.157 1.00 98.19 196 ASN A C 1
ATOM 1551 O O . ASN A 1 196 ? -8.606 14.104 24.140 1.00 98.19 196 ASN A O 1
ATOM 1555 N N . MET A 1 197 ? -9.017 13.735 21.948 1.00 98.50 197 MET A N 1
ATOM 1556 C CA . MET A 1 197 ? -7.720 13.164 21.621 1.00 98.50 197 MET A CA 1
ATOM 1557 C C . MET A 1 197 ? -6.626 14.206 21.823 1.00 98.50 197 MET A C 1
ATOM 1559 O O . MET A 1 197 ? -6.724 15.319 21.310 1.00 98.50 197 MET A O 1
ATOM 1563 N N . LYS A 1 198 ? -5.560 13.809 22.512 1.00 98.44 198 LYS A N 1
ATOM 1564 C CA . LYS A 1 198 ? -4.380 14.623 22.768 1.00 98.44 198 LYS A CA 1
ATOM 1565 C C . LYS A 1 198 ? -3.131 13.878 22.326 1.00 98.44 198 LYS A C 1
ATOM 1567 O O . LYS A 1 198 ? -2.910 12.733 22.718 1.00 98.44 198 LYS A O 1
ATOM 1572 N N . PHE A 1 199 ? -2.298 14.546 21.539 1.00 98.25 199 PHE A N 1
ATOM 1573 C CA . PHE A 1 199 ? -0.977 14.045 21.189 1.00 98.25 199 PHE A CA 1
ATOM 1574 C C . PHE A 1 199 ? -0.063 14.061 22.417 1.00 98.25 199 PHE A C 1
ATOM 1576 O O . PHE A 1 199 ? 0.100 15.105 23.052 1.00 98.25 199 PHE A O 1
ATOM 1583 N N . LEU A 1 200 ? 0.506 12.906 22.766 1.00 97.88 200 LEU A N 1
ATOM 1584 C CA . LEU A 1 200 ? 1.403 12.780 23.913 1.00 97.88 200 LEU A CA 1
ATOM 1585 C C . LEU A 1 200 ? 2.862 12.744 23.477 1.00 97.88 200 LEU A C 1
ATOM 1587 O O . LEU A 1 200 ? 3.669 13.547 23.940 1.00 97.88 200 LEU A O 1
ATOM 1591 N N . GLN A 1 201 ? 3.204 11.793 22.611 1.00 97.31 201 GLN A N 1
ATOM 1592 C CA . GLN A 1 201 ? 4.591 11.503 22.285 1.00 97.31 201 GLN A CA 1
ATOM 1593 C C . GLN A 1 201 ? 4.709 10.998 20.852 1.00 97.31 201 GLN A C 1
ATOM 1595 O O . GLN A 1 201 ? 3.988 10.088 20.434 1.00 97.31 201 GLN A O 1
ATOM 1600 N N . LYS A 1 202 ? 5.679 11.558 20.126 1.00 96.06 202 LYS A N 1
ATOM 1601 C CA . LYS A 1 202 ? 6.095 11.021 18.837 1.00 96.06 202 LYS A CA 1
ATOM 1602 C C . LYS A 1 202 ? 6.769 9.673 19.062 1.00 96.06 202 LYS A C 1
ATOM 1604 O O . LYS A 1 202 ? 7.671 9.559 19.890 1.00 96.06 202 LYS A O 1
ATOM 1609 N N . ASN A 1 203 ? 6.323 8.648 18.353 1.00 92.06 203 ASN A N 1
ATOM 1610 C CA . ASN A 1 203 ? 7.001 7.371 18.366 1.00 92.06 203 ASN A CA 1
ATOM 1611 C C . ASN A 1 203 ? 8.278 7.535 17.549 1.00 92.06 203 ASN A C 1
ATOM 1613 O O . ASN A 1 203 ? 8.245 7.557 16.316 1.00 92.06 203 ASN A O 1
ATOM 1617 N N . ASP A 1 204 ? 9.398 7.693 18.253 1.00 83.69 204 ASP A N 1
ATOM 1618 C CA . ASP A 1 204 ? 10.731 7.754 17.667 1.00 83.69 204 ASP A CA 1
ATOM 1619 C C . ASP A 1 204 ? 11.085 6.376 17.103 1.00 83.69 204 ASP A C 1
ATOM 1621 O O . ASP A 1 204 ? 11.890 5.617 17.651 1.00 83.69 204 ASP A O 1
ATOM 1625 N N . LYS A 1 205 ? 10.458 6.032 15.973 1.00 77.50 205 LYS A N 1
ATOM 1626 C CA . LYS A 1 205 ? 10.880 4.901 15.162 1.00 77.50 205 LYS A CA 1
ATOM 1627 C C . LYS A 1 205 ? 12.349 5.148 14.849 1.00 77.50 205 LYS A C 1
ATOM 1629 O O . LYS A 1 205 ? 12.676 6.234 14.361 1.00 77.50 205 LYS A O 1
ATOM 1634 N N . PRO A 1 206 ? 13.240 4.189 15.153 1.00 72.25 206 PRO A N 1
ATOM 1635 C CA . PRO A 1 206 ? 14.662 4.379 14.950 1.00 72.25 206 PRO A CA 1
ATOM 1636 C C . PRO A 1 206 ? 14.869 4.772 13.494 1.00 72.25 206 PRO A C 1
ATOM 1638 O O . PRO A 1 206 ? 14.576 3.983 12.592 1.00 72.25 206 PRO A O 1
ATOM 1641 N N . ILE A 1 207 ? 15.310 6.015 13.273 1.00 69.44 207 ILE A N 1
ATOM 1642 C CA . ILE A 1 207 ? 15.570 6.524 11.931 1.00 69.44 207 ILE A CA 1
ATOM 1643 C C . ILE A 1 207 ? 16.555 5.549 11.309 1.00 69.44 207 ILE A C 1
ATOM 1645 O O . ILE A 1 207 ? 17.673 5.362 11.801 1.00 69.44 207 ILE A O 1
ATOM 1649 N N . VAL A 1 208 ? 16.117 4.888 10.242 1.00 64.94 208 VAL A N 1
ATOM 1650 C CA . VAL A 1 208 ? 16.941 3.927 9.528 1.00 64.94 208 VAL A CA 1
ATOM 1651 C C . VAL A 1 208 ? 17.989 4.724 8.772 1.00 64.94 208 VAL A C 1
ATOM 1653 O O . VAL A 1 208 ? 17.817 5.112 7.617 1.00 64.94 208 VAL A O 1
ATOM 1656 N N . HIS A 1 209 ? 19.098 5.013 9.443 1.00 68.94 209 HIS A N 1
ATOM 1657 C CA . HIS A 1 209 ? 20.235 5.596 8.768 1.00 68.94 209 HIS A CA 1
ATOM 1658 C C . HIS A 1 209 ? 20.730 4.601 7.714 1.00 68.94 209 HIS A C 1
ATOM 1660 O O . HIS A 1 209 ? 20.794 3.394 7.983 1.00 68.94 209 HIS A O 1
ATOM 1666 N N . PRO A 1 210 ? 21.101 5.077 6.510 1.00 70.81 210 PRO A N 1
ATOM 1667 C CA . PRO A 1 210 ? 21.781 4.237 5.542 1.00 70.81 210 PRO A CA 1
ATOM 1668 C C . PRO A 1 210 ? 22.941 3.533 6.250 1.00 70.81 210 PRO A C 1
ATOM 1670 O O . PRO A 1 210 ? 23.659 4.202 7.005 1.00 70.81 210 PRO A O 1
ATOM 1673 N N . PRO A 1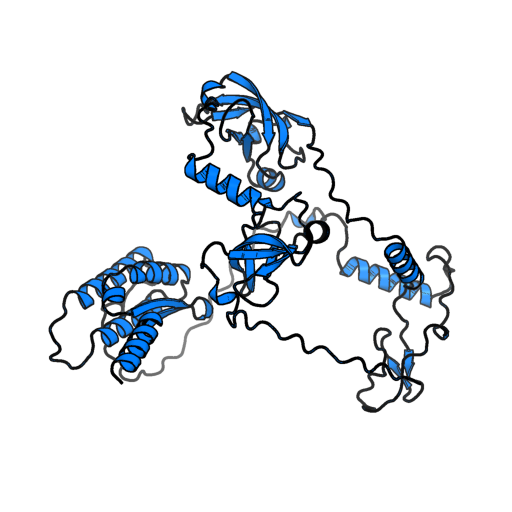 211 ? 23.151 2.224 6.027 1.00 72.88 211 PRO A N 1
ATOM 1674 C CA . PRO A 1 211 ? 24.278 1.532 6.632 1.00 72.88 211 PRO A CA 1
ATOM 1675 C C . PRO A 1 211 ? 25.541 2.338 6.339 1.00 72.88 211 PRO A C 1
ATOM 1677 O O . PRO A 1 211 ? 25.786 2.707 5.182 1.00 72.88 211 PRO A O 1
ATOM 1680 N N . MET A 1 212 ? 26.299 2.671 7.391 1.00 78.56 212 MET A N 1
ATOM 1681 C CA . MET A 1 212 ? 27.509 3.474 7.246 1.00 78.56 212 MET A CA 1
ATOM 1682 C C . MET A 1 212 ? 28.372 2.839 6.156 1.00 78.56 212 MET A C 1
ATOM 1684 O O . MET A 1 212 ? 28.734 1.662 6.227 1.00 78.56 212 MET A O 1
ATOM 1688 N N . LEU A 1 213 ? 28.657 3.604 5.099 1.00 80.56 213 LEU A N 1
ATOM 1689 C CA . LEU A 1 213 ? 29.564 3.148 4.054 1.00 80.56 213 LEU A CA 1
ATOM 1690 C C . LEU A 1 213 ? 30.882 2.762 4.725 1.00 80.56 213 LEU A C 1
ATOM 1692 O O . LEU A 1 213 ? 31.396 3.532 5.536 1.00 80.56 213 LEU A O 1
ATOM 1696 N N . SER A 1 214 ? 31.440 1.601 4.366 1.00 87.44 214 SER A N 1
ATOM 1697 C CA . SER A 1 214 ? 32.768 1.219 4.852 1.00 87.44 214 SER A CA 1
ATOM 1698 C C . SER A 1 214 ? 33.758 2.358 4.620 1.00 87.44 214 SER A C 1
ATOM 1700 O O . SER A 1 214 ? 33.645 3.075 3.623 1.00 87.44 214 SER A O 1
ATOM 1702 N N . GLU A 1 215 ? 34.737 2.528 5.506 1.00 86.81 215 GLU A N 1
ATOM 1703 C CA . GLU A 1 215 ? 35.657 3.671 5.464 1.00 86.81 215 GLU A CA 1
ATOM 1704 C C . GLU A 1 215 ? 36.304 3.853 4.082 1.00 86.81 215 GLU A C 1
ATOM 1706 O O . GLU A 1 215 ? 36.348 4.958 3.546 1.00 86.81 215 GLU A O 1
ATOM 1711 N N . ARG A 1 216 ? 36.654 2.746 3.418 1.00 89.25 216 ARG A N 1
ATOM 1712 C CA . ARG A 1 216 ? 37.148 2.738 2.034 1.00 89.25 216 ARG A CA 1
ATOM 1713 C C . ARG A 1 216 ? 36.132 3.269 1.015 1.00 89.25 216 ARG A C 1
ATOM 1715 O O . ARG A 1 216 ? 36.507 3.995 0.097 1.00 89.25 216 ARG A O 1
ATOM 1722 N N . LYS A 1 217 ? 34.849 2.907 1.132 1.00 87.50 217 LYS A N 1
ATOM 1723 C CA . LYS A 1 217 ? 33.779 3.445 0.271 1.00 87.50 217 LYS A CA 1
ATOM 1724 C C . LYS A 1 217 ? 33.499 4.911 0.590 1.00 87.50 217 LYS A C 1
ATOM 1726 O O . LYS A 1 217 ? 33.243 5.669 -0.341 1.00 87.50 217 LYS A O 1
ATOM 1731 N N . ARG A 1 218 ? 33.586 5.310 1.864 1.00 87.75 218 ARG A N 1
ATOM 1732 C CA . ARG A 1 218 ? 33.475 6.707 2.296 1.00 87.75 218 ARG A CA 1
ATOM 1733 C C . ARG A 1 218 ? 34.599 7.545 1.690 1.00 87.75 218 ARG A C 1
ATOM 1735 O O . ARG A 1 218 ? 34.286 8.494 0.985 1.00 87.75 218 ARG A O 1
ATOM 1742 N N . MET A 1 219 ? 35.859 7.124 1.827 1.00 86.56 219 MET A N 1
ATOM 1743 C CA . MET A 1 219 ? 37.011 7.782 1.197 1.00 86.56 219 MET A CA 1
ATOM 1744 C C . MET A 1 219 ? 36.892 7.817 -0.324 1.00 86.56 219 MET A C 1
ATOM 1746 O O . MET A 1 219 ? 37.157 8.846 -0.924 1.00 86.56 219 MET A O 1
ATOM 175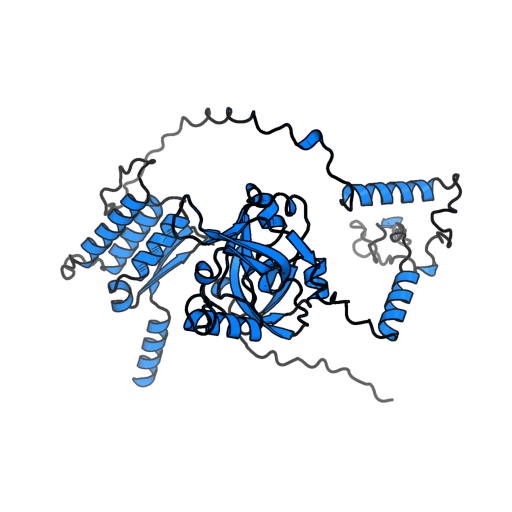0 N N . LYS A 1 220 ? 36.437 6.736 -0.974 1.00 88.81 220 LYS A N 1
ATOM 1751 C CA . LYS A 1 220 ? 36.229 6.745 -2.430 1.00 88.81 220 LYS A CA 1
ATOM 1752 C C . LYS A 1 220 ? 35.121 7.713 -2.847 1.00 88.81 220 LYS A C 1
ATOM 1754 O O . LYS A 1 220 ? 35.276 8.389 -3.855 1.00 88.81 220 LYS A O 1
ATOM 1759 N N . LYS A 1 221 ? 34.012 7.782 -2.103 1.00 85.06 221 LYS A N 1
ATOM 1760 C CA . LYS A 1 221 ? 32.926 8.743 -2.350 1.00 85.06 221 LYS A CA 1
ATOM 1761 C C . LYS A 1 221 ? 33.404 10.174 -2.110 1.00 85.06 221 LYS A C 1
ATOM 1763 O O . LYS A 1 221 ? 33.079 11.044 -2.901 1.00 85.06 221 LYS A O 1
ATOM 1768 N N . GLU A 1 222 ? 34.189 10.405 -1.064 1.00 83.69 222 GLU A N 1
ATOM 1769 C CA . GLU A 1 222 ? 34.773 11.707 -0.742 1.00 83.69 222 GLU A CA 1
ATOM 1770 C C . GLU A 1 222 ? 35.808 12.133 -1.784 1.00 83.69 222 GLU A C 1
ATOM 1772 O O . GLU A 1 222 ? 35.762 13.256 -2.259 1.00 83.69 222 GLU A O 1
ATOM 1777 N N . GLN A 1 223 ? 36.691 11.230 -2.212 1.00 82.12 223 GLN A N 1
ATOM 1778 C CA . GLN A 1 223 ? 37.646 11.468 -3.290 1.00 82.12 223 GLN A CA 1
ATOM 1779 C C . GLN A 1 223 ? 36.922 11.691 -4.616 1.00 82.12 223 GLN A C 1
ATOM 1781 O O . GLN A 1 223 ? 37.309 12.558 -5.386 1.00 82.12 223 GLN A O 1
ATOM 1786 N N . TRP A 1 224 ? 35.842 10.953 -4.876 1.00 79.19 224 TRP A N 1
ATOM 1787 C CA . TRP A 1 224 ? 34.992 11.182 -6.038 1.00 79.19 224 TRP A CA 1
ATOM 1788 C C . TRP A 1 224 ? 34.285 12.531 -5.962 1.00 79.19 224 TRP A C 1
ATOM 1790 O O . TRP A 1 224 ? 34.276 13.207 -6.971 1.00 79.19 224 TRP A O 1
ATOM 1800 N N . LEU A 1 225 ? 33.771 12.959 -4.804 1.00 76.50 225 LEU A N 1
ATOM 1801 C CA . LEU A 1 225 ? 33.164 14.283 -4.601 1.00 76.50 225 LEU A CA 1
ATOM 1802 C C . LEU A 1 225 ? 34.200 15.411 -4.707 1.00 76.50 225 LEU A C 1
ATOM 1804 O O . LEU A 1 225 ? 33.925 16.415 -5.341 1.00 76.50 225 LEU A O 1
ATOM 1808 N N . LYS A 1 226 ? 35.406 15.228 -4.157 1.00 74.19 226 LYS A N 1
ATOM 1809 C CA . LYS A 1 226 ? 36.545 16.152 -4.314 1.00 74.19 226 LYS A CA 1
ATOM 1810 C C . LYS A 1 226 ? 36.984 16.254 -5.775 1.00 74.19 226 LYS A C 1
ATOM 1812 O O . LYS A 1 226 ? 37.302 17.334 -6.258 1.00 74.19 226 LYS A O 1
ATOM 1817 N N . ASN A 1 227 ? 36.971 15.132 -6.493 1.00 71.19 227 ASN A N 1
ATOM 1818 C CA . ASN A 1 227 ? 37.295 15.085 -7.916 1.00 71.19 227 ASN A CA 1
ATOM 1819 C C . ASN A 1 227 ? 36.109 15.483 -8.803 1.00 71.19 227 ASN A C 1
ATOM 1821 O O . ASN A 1 227 ? 36.311 15.784 -9.975 1.00 71.19 227 ASN A O 1
ATOM 1825 N N . TRP A 1 228 ? 34.886 15.491 -8.282 1.00 70.12 228 TRP A N 1
ATOM 1826 C CA . TRP A 1 228 ? 33.703 15.993 -8.959 1.00 70.12 228 TRP A CA 1
ATOM 1827 C C . TRP A 1 228 ? 33.706 17.506 -8.766 1.00 70.12 228 TRP A C 1
ATOM 1829 O O . TRP A 1 228 ? 33.184 18.027 -7.785 1.00 70.12 228 TRP A O 1
ATOM 1839 N N . SER A 1 229 ? 34.344 18.227 -9.689 1.00 60.88 229 SER A N 1
ATOM 1840 C CA . SER A 1 229 ? 34.216 19.684 -9.723 1.00 60.88 229 SER A CA 1
ATOM 1841 C C . SER A 1 229 ? 32.733 20.043 -9.803 1.00 60.88 229 SER A C 1
ATOM 1843 O O . SER A 1 229 ? 31.985 19.441 -10.573 1.00 60.88 229 SER A O 1
ATOM 1845 N N . ALA A 1 230 ? 32.305 21.013 -8.994 1.00 57.19 230 ALA A N 1
ATOM 1846 C CA . ALA A 1 230 ? 30.932 21.521 -8.989 1.00 57.19 230 ALA A CA 1
ATOM 1847 C C . ALA A 1 230 ? 30.499 22.072 -10.362 1.00 57.19 230 ALA A C 1
ATOM 1849 O O . ALA A 1 230 ? 29.308 22.209 -10.633 1.00 57.19 230 ALA A O 1
ATOM 1850 N N . THR A 1 231 ? 31.465 22.353 -11.235 1.00 62.09 231 THR A N 1
ATOM 1851 C CA . THR A 1 231 ? 31.247 22.800 -12.600 1.00 62.09 231 THR A CA 1
ATOM 1852 C C . THR A 1 231 ? 31.120 21.611 -13.558 1.00 62.09 231 THR A C 1
ATOM 1854 O O . THR A 1 231 ? 31.964 20.701 -13.541 1.00 62.09 231 THR A O 1
ATOM 1857 N N . PRO A 1 232 ? 30.069 21.582 -14.405 1.00 70.56 232 PRO A N 1
ATOM 1858 C CA . PRO A 1 232 ? 29.996 20.629 -15.504 1.00 70.56 232 PRO A CA 1
ATOM 1859 C C . PRO A 1 232 ? 31.263 20.750 -16.366 1.00 70.56 232 PRO A C 1
ATOM 1861 O O . PRO A 1 232 ? 31.866 21.824 -16.406 1.00 70.56 232 PRO A O 1
ATOM 1864 N N . PRO A 1 233 ? 31.690 19.669 -17.045 1.00 77.56 233 PRO A N 1
ATOM 1865 C CA . PRO A 1 233 ? 32.799 19.757 -17.984 1.00 77.56 233 PRO A CA 1
ATOM 1866 C C . PRO A 1 233 ? 32.580 20.939 -18.935 1.00 77.56 233 PRO A C 1
ATOM 1868 O O . PRO A 1 233 ? 31.459 21.063 -19.439 1.00 77.56 233 PRO A O 1
ATOM 1871 N N . PRO A 1 234 ? 33.591 21.790 -19.166 1.00 81.31 234 PRO A N 1
ATOM 1872 C CA . PRO A 1 234 ? 33.451 22.872 -20.120 1.00 81.31 234 PRO A CA 1
ATOM 1873 C C . PRO A 1 234 ? 33.214 22.286 -21.511 1.00 81.31 234 PRO A C 1
ATOM 1875 O O . PRO A 1 234 ? 33.617 21.153 -21.816 1.00 81.31 234 PRO A O 1
ATOM 1878 N N . ASP A 1 235 ? 32.546 23.065 -22.348 1.00 87.75 235 ASP A N 1
ATOM 1879 C CA . ASP A 1 235 ? 32.522 22.785 -23.774 1.00 87.75 235 ASP A CA 1
ATOM 1880 C C . ASP A 1 235 ? 33.962 22.824 -24.308 1.00 87.75 235 ASP A C 1
ATOM 1882 O O . ASP A 1 235 ? 34.818 23.543 -23.785 1.00 87.75 235 ASP A O 1
ATOM 1886 N N . TRP A 1 236 ? 34.257 21.983 -25.295 1.00 88.44 236 TRP A N 1
ATOM 1887 C CA . TRP A 1 236 ? 35.612 21.819 -25.815 1.00 88.44 236 TRP A CA 1
ATOM 1888 C C . TRP A 1 236 ? 35.607 21.774 -27.335 1.00 88.44 236 TRP A C 1
ATOM 1890 O O . TRP A 1 236 ? 34.795 21.082 -27.957 1.00 88.44 236 TRP A O 1
ATOM 1900 N N . ASP A 1 237 ? 36.556 22.474 -27.941 1.00 91.19 237 ASP A N 1
ATOM 1901 C CA . ASP A 1 237 ? 36.740 22.446 -29.383 1.00 91.19 237 ASP A CA 1
ATOM 1902 C C . ASP A 1 237 ? 37.621 21.260 -29.773 1.00 91.19 237 ASP A C 1
ATOM 1904 O O . ASP A 1 237 ? 38.676 20.994 -29.192 1.00 91.19 237 ASP A O 1
ATOM 1908 N N . CYS A 1 238 ? 37.169 20.497 -30.763 1.00 90.31 238 CYS A N 1
ATOM 1909 C CA . CYS A 1 238 ? 37.915 19.354 -31.250 1.00 90.31 238 CYS A CA 1
ATOM 1910 C C . CYS A 1 238 ? 39.171 19.808 -31.998 1.00 90.31 238 CYS A C 1
ATOM 1912 O O . CYS A 1 238 ? 39.070 20.400 -33.068 1.00 90.31 238 CYS A O 1
ATOM 1914 N N . THR A 1 239 ? 40.349 19.426 -31.505 1.00 91.00 239 THR A N 1
ATOM 1915 C CA . THR A 1 239 ? 41.647 19.763 -32.120 1.00 91.00 239 THR A CA 1
ATOM 1916 C C . THR A 1 239 ? 41.806 19.267 -33.561 1.00 91.00 239 THR A C 1
ATOM 1918 O O . THR A 1 239 ? 42.579 19.841 -34.319 1.00 91.00 239 THR A O 1
ATOM 1921 N N . PHE A 1 240 ? 41.065 18.229 -33.964 1.00 92.19 240 PHE A N 1
ATOM 1922 C CA . PHE A 1 240 ? 41.160 17.642 -35.304 1.00 92.19 240 PHE A CA 1
ATOM 1923 C C . PHE A 1 240 ? 40.236 18.290 -36.338 1.00 92.19 240 PHE A C 1
ATOM 1925 O O . PHE A 1 240 ? 40.593 18.350 -37.509 1.00 92.19 240 PHE A O 1
ATOM 1932 N N . CYS A 1 241 ? 39.036 18.730 -35.944 1.00 91.44 241 CYS A N 1
ATOM 1933 C CA . CYS A 1 241 ? 38.030 19.228 -36.896 1.00 91.44 241 CYS A CA 1
ATOM 1934 C C . CYS A 1 241 ? 37.442 20.601 -36.544 1.00 91.44 241 CYS A C 1
ATOM 1936 O O . CYS A 1 241 ? 36.556 21.072 -37.251 1.00 91.44 241 CYS A O 1
ATOM 1938 N N . GLY A 1 242 ? 37.880 21.221 -35.446 1.00 91.25 242 GLY A N 1
ATOM 1939 C CA . GLY A 1 242 ? 37.398 22.522 -34.973 1.00 91.25 242 GLY A CA 1
ATOM 1940 C C . GLY A 1 242 ? 35.962 22.527 -34.441 1.00 91.25 242 GLY A C 1
ATOM 1941 O O . GLY A 1 242 ? 35.436 23.586 -34.124 1.00 91.25 242 GLY A O 1
ATOM 1942 N N . TRP A 1 243 ? 35.296 21.371 -34.353 1.00 90.62 243 TRP A N 1
ATOM 1943 C CA . TRP A 1 243 ? 33.909 21.295 -33.894 1.00 90.62 243 TRP A CA 1
ATOM 1944 C C . TRP A 1 243 ? 33.799 21.525 -32.386 1.00 90.62 243 TRP A C 1
ATOM 1946 O O . TRP A 1 243 ? 34.465 20.829 -31.616 1.00 90.62 243 TRP A O 1
ATOM 1956 N N . ASN A 1 244 ? 32.900 22.420 -31.975 1.00 91.12 244 ASN A N 1
ATOM 1957 C CA . ASN A 1 244 ? 32.597 22.681 -30.572 1.00 91.12 244 ASN A CA 1
ATOM 1958 C C . ASN A 1 244 ? 31.693 21.576 -29.997 1.00 91.12 244 ASN A C 1
ATOM 1960 O O . ASN A 1 244 ? 30.578 21.335 -30.471 1.00 91.12 244 ASN A O 1
ATOM 1964 N N . ASN A 1 245 ? 32.195 20.847 -29.004 1.00 87.81 245 ASN A N 1
ATOM 1965 C CA . ASN A 1 245 ? 31.493 19.742 -28.366 1.00 87.81 245 ASN A CA 1
ATOM 1966 C C . ASN A 1 245 ? 30.991 20.148 -26.985 1.00 87.81 245 ASN A C 1
ATOM 1968 O O . ASN A 1 245 ? 31.760 20.617 -26.149 1.00 87.81 245 ASN A O 1
ATOM 1972 N N . PHE A 1 246 ? 29.731 19.811 -26.705 1.00 85.38 246 PHE A N 1
ATOM 1973 C CA . PHE A 1 246 ? 29.175 19.932 -25.363 1.00 85.38 246 PHE A CA 1
ATOM 1974 C C . PHE A 1 246 ? 29.949 19.069 -24.364 1.00 85.38 246 PHE A C 1
ATOM 1976 O O . PHE A 1 246 ? 30.175 17.878 -24.614 1.00 85.38 246 PHE A O 1
ATOM 1983 N N . GLY A 1 247 ? 30.293 19.631 -23.204 1.00 77.81 247 GLY A N 1
ATOM 1984 C CA . GLY A 1 247 ? 31.227 19.031 -22.242 1.00 77.81 247 GLY A CA 1
ATOM 1985 C C . GLY A 1 247 ? 30.905 17.604 -21.761 1.00 77.81 247 GLY A C 1
ATOM 1986 O O . GLY A 1 247 ? 31.785 16.881 -21.281 1.00 77.81 247 GLY A O 1
ATOM 1987 N N . ARG A 1 248 ? 29.668 17.120 -21.933 1.00 77.75 248 ARG A N 1
ATOM 1988 C CA . ARG A 1 248 ? 29.289 15.729 -21.615 1.00 77.75 248 ARG A CA 1
ATOM 1989 C C . ARG A 1 248 ? 29.872 14.691 -22.585 1.00 77.75 248 ARG A C 1
ATOM 1991 O O . ARG A 1 248 ? 30.034 13.537 -22.187 1.00 77.75 248 ARG A O 1
ATOM 1998 N N . ASN A 1 249 ? 30.220 15.075 -23.813 1.00 82.75 249 ASN A N 1
ATOM 1999 C CA . ASN A 1 249 ? 30.706 14.148 -24.835 1.00 82.75 249 ASN A CA 1
ATOM 2000 C C . ASN A 1 249 ? 32.205 13.867 -24.666 1.00 82.75 249 ASN A C 1
ATOM 2002 O O . ASN A 1 249 ? 33.020 14.785 -24.589 1.00 82.75 249 ASN A O 1
ATOM 2006 N N . LYS A 1 250 ? 32.572 12.578 -24.615 1.00 83.94 250 LYS A N 1
ATOM 2007 C CA . LYS A 1 250 ? 33.977 12.131 -24.528 1.00 83.94 250 LYS A CA 1
ATOM 2008 C C . LYS A 1 250 ? 34.685 12.115 -25.885 1.00 83.94 250 LYS A C 1
ATOM 2010 O O . LYS A 1 250 ? 35.906 12.222 -25.933 1.00 83.94 250 LYS A O 1
ATOM 2015 N N . THR A 1 251 ? 33.921 11.964 -26.959 1.00 89.31 251 THR A N 1
ATOM 2016 C CA . THR A 1 251 ? 34.388 11.907 -28.345 1.00 89.31 251 THR A CA 1
ATOM 2017 C C . THR A 1 251 ? 33.713 13.006 -29.150 1.00 89.31 251 THR A C 1
ATOM 2019 O O . THR A 1 251 ? 32.609 13.440 -28.810 1.00 89.31 251 THR A O 1
ATOM 2022 N N . CYS A 1 252 ? 34.379 13.462 -30.206 1.00 86.19 252 CYS A N 1
ATOM 2023 C CA . CYS A 1 252 ? 33.834 14.464 -31.103 1.00 86.19 252 CYS A CA 1
ATOM 2024 C C . CYS A 1 252 ? 32.546 13.942 -31.761 1.00 86.19 252 CYS A C 1
ATOM 2026 O O . CYS A 1 252 ? 32.541 12.855 -32.332 1.00 86.19 252 CYS A O 1
ATOM 2028 N N . ASN A 1 253 ? 31.456 14.711 -31.681 1.00 88.31 253 ASN A N 1
ATOM 2029 C CA . ASN A 1 253 ? 30.157 14.356 -32.267 1.00 88.31 253 ASN A CA 1
ATOM 2030 C C . ASN A 1 253 ? 29.876 15.123 -33.572 1.00 88.31 253 ASN A C 1
ATOM 2032 O O . ASN A 1 253 ? 28.726 15.422 -33.903 1.00 88.31 253 ASN A O 1
ATOM 2036 N N . ASN A 1 254 ? 30.932 15.504 -34.294 1.00 88.31 254 ASN A N 1
ATOM 2037 C CA . ASN A 1 254 ? 30.792 16.210 -35.558 1.00 88.31 254 ASN A CA 1
ATOM 2038 C C . ASN A 1 254 ? 30.205 15.265 -36.616 1.00 88.31 254 ASN A C 1
ATOM 2040 O O . ASN A 1 254 ? 30.900 14.408 -37.157 1.00 88.31 254 ASN A O 1
ATOM 2044 N N . ARG A 1 255 ? 28.925 15.452 -36.948 1.00 86.44 255 ARG A N 1
ATOM 2045 C CA . ARG A 1 255 ? 28.237 14.648 -37.971 1.00 86.44 255 ARG A CA 1
ATOM 2046 C C . ARG A 1 255 ? 28.830 14.818 -39.371 1.00 86.44 255 ARG A C 1
ATOM 2048 O O . ARG A 1 255 ? 28.701 13.910 -40.183 1.00 86.44 255 ARG A O 1
ATOM 2055 N N . ASN A 1 256 ? 29.510 15.934 -39.634 1.00 87.19 256 ASN A N 1
ATOM 2056 C CA . ASN A 1 256 ? 30.173 16.194 -40.912 1.00 87.19 256 ASN A CA 1
ATOM 2057 C C . ASN A 1 256 ? 31.541 15.496 -41.017 1.00 87.19 256 ASN A C 1
ATOM 2059 O O . ASN A 1 256 ? 32.120 15.443 -42.097 1.00 87.19 256 ASN A O 1
ATOM 2063 N N . ALA A 1 257 ? 32.054 14.945 -39.912 1.00 83.81 257 ALA A N 1
ATOM 2064 C CA . ALA A 1 257 ? 33.297 14.183 -39.854 1.00 83.81 257 ALA A CA 1
ATOM 2065 C C . ALA A 1 257 ? 33.076 12.893 -39.036 1.00 83.81 257 ALA A C 1
ATOM 2067 O O . ALA A 1 257 ? 33.576 12.784 -37.913 1.00 83.81 257 ALA A O 1
ATOM 2068 N N . PRO A 1 258 ? 32.337 11.904 -39.579 1.00 80.00 258 PRO A N 1
ATOM 2069 C CA . PRO A 1 258 ? 31.884 10.719 -38.839 1.00 80.00 258 PRO A CA 1
ATOM 2070 C C . PRO A 1 258 ? 33.016 9.847 -38.268 1.00 80.00 258 PRO A C 1
ATOM 2072 O O . PRO A 1 258 ? 32.770 9.049 -37.371 1.00 80.00 258 PRO A O 1
ATOM 2075 N N . ASN A 1 259 ? 34.255 10.038 -38.736 1.00 87.56 259 ASN A N 1
ATOM 2076 C CA . ASN A 1 259 ? 35.454 9.342 -38.262 1.00 87.56 259 ASN A CA 1
ATOM 2077 C C . ASN A 1 259 ? 36.462 10.279 -37.571 1.00 87.56 259 ASN A C 1
ATOM 2079 O O . ASN A 1 259 ? 37.663 10.018 -37.591 1.00 87.56 259 ASN A O 1
ATOM 2083 N N . CYS A 1 260 ? 36.010 11.396 -36.999 1.00 85.69 260 CYS A N 1
ATOM 2084 C CA . CYS A 1 260 ? 36.898 12.306 -36.284 1.00 85.69 260 CYS A CA 1
ATOM 2085 C C . CYS A 1 260 ? 37.496 11.613 -35.040 1.00 85.69 260 CYS A C 1
ATOM 2087 O O . CYS A 1 260 ? 36.741 11.264 -34.128 1.00 85.69 260 CYS A O 1
ATOM 2089 N N . PRO A 1 261 ? 38.833 11.451 -34.938 1.00 91.06 261 PRO A N 1
ATOM 2090 C CA . PRO A 1 261 ? 39.473 10.799 -33.791 1.00 91.06 261 PRO A CA 1
ATOM 2091 C C . PRO A 1 261 ? 39.528 11.704 -32.552 1.00 91.06 261 PRO A C 1
ATOM 2093 O O . PRO A 1 261 ? 40.119 11.335 -31.540 1.00 91.06 261 PRO A O 1
ATOM 2096 N N . GLY A 1 262 ? 38.936 12.900 -32.625 1.00 89.31 262 GLY A N 1
ATOM 2097 C CA . GLY A 1 262 ? 38.953 13.876 -31.552 1.00 89.31 262 GLY A CA 1
ATOM 2098 C C . GLY A 1 262 ? 38.363 13.332 -30.266 1.00 89.31 262 GLY A C 1
ATOM 2099 O O . GLY A 1 262 ? 37.163 13.071 -30.169 1.00 89.31 262 GLY A O 1
ATOM 2100 N N . THR A 1 263 ? 39.210 13.224 -29.255 1.00 89.88 263 THR A N 1
ATOM 2101 C CA . THR A 1 263 ? 38.815 12.957 -27.880 1.00 89.88 263 THR A CA 1
ATOM 2102 C C . THR A 1 263 ? 38.865 14.242 -27.083 1.00 89.88 263 THR A C 1
ATOM 2104 O O . THR A 1 263 ? 39.716 15.099 -27.320 1.00 89.88 263 THR A O 1
ATOM 2107 N N . ARG A 1 264 ? 37.966 14.353 -26.109 1.00 87.25 264 ARG A N 1
ATOM 2108 C CA . ARG A 1 264 ? 37.999 15.449 -25.146 1.00 87.25 264 ARG A CA 1
ATOM 2109 C C . ARG A 1 264 ? 39.378 15.496 -24.471 1.00 87.25 264 ARG A C 1
ATOM 2111 O O . ARG A 1 264 ? 39.845 14.425 -24.065 1.00 87.25 264 ARG A O 1
ATOM 2118 N N . PRO A 1 265 ? 39.988 16.683 -24.307 1.00 85.69 265 PRO A N 1
ATOM 2119 C CA . PRO A 1 265 ? 41.248 16.817 -23.591 1.00 85.69 265 PRO A CA 1
ATOM 2120 C C . PRO A 1 265 ? 41.189 16.154 -22.204 1.00 85.69 265 PRO A C 1
ATOM 2122 O O . PRO A 1 265 ? 40.112 16.149 -21.575 1.00 85.69 265 PRO A O 1
ATOM 2125 N N . PRO A 1 266 ? 42.311 15.583 -21.724 1.00 82.00 266 PRO A N 1
ATOM 2126 C CA . PRO A 1 266 ? 42.461 15.145 -20.343 1.00 82.00 266 PRO A CA 1
ATOM 2127 C C . PRO A 1 266 ? 42.007 16.238 -19.378 1.00 82.00 266 PRO A C 1
ATOM 2129 O O . PRO A 1 266 ? 42.077 17.429 -19.677 1.00 82.00 266 PRO A O 1
ATOM 2132 N N . ARG A 1 267 ? 41.516 15.839 -18.206 1.00 72.56 267 ARG A N 1
ATOM 2133 C CA . ARG A 1 267 ? 40.956 16.797 -17.243 1.00 72.56 267 ARG A CA 1
ATOM 2134 C C . ARG A 1 267 ? 42.006 17.801 -16.760 1.00 72.56 267 ARG A C 1
ATOM 2136 O O . ARG A 1 267 ? 41.660 18.922 -16.415 1.00 72.56 267 ARG A O 1
ATOM 2143 N N . GLU A 1 268 ? 43.264 17.384 -16.747 1.00 79.06 268 GLU A N 1
ATOM 2144 C CA . GLU A 1 268 ? 44.442 18.168 -16.389 1.00 79.06 268 GLU A CA 1
ATOM 2145 C C . GLU A 1 268 ? 44.674 19.356 -17.337 1.00 79.06 268 GLU A C 1
ATOM 2147 O O . GLU A 1 268 ? 45.301 20.332 -16.940 1.00 79.06 268 GLU A O 1
ATOM 2152 N N . GLU A 1 269 ? 44.144 19.286 -18.562 1.00 78.38 269 GLU A N 1
ATOM 2153 C CA . GLU A 1 269 ? 44.255 20.324 -19.595 1.00 78.38 269 GLU A CA 1
ATOM 2154 C C . GLU A 1 269 ? 43.014 21.219 -19.677 1.00 78.38 269 GLU A C 1
ATOM 2156 O O . GLU A 1 269 ? 42.966 22.148 -20.484 1.00 78.38 269 GLU A O 1
ATOM 2161 N N . TRP A 1 270 ? 41.978 20.948 -18.876 1.00 78.75 270 TRP A N 1
ATOM 2162 C CA . TRP A 1 270 ? 40.817 21.830 -18.853 1.00 78.75 270 TRP A CA 1
ATOM 2163 C C . TRP A 1 270 ? 41.249 23.176 -18.288 1.00 78.75 270 TRP A C 1
ATOM 2165 O O . TRP A 1 270 ? 42.050 23.183 -17.345 1.00 78.75 270 TRP A O 1
ATOM 2175 N N . PRO A 1 271 ? 40.720 24.301 -18.819 1.00 69.19 271 PRO A N 1
ATOM 2176 C CA . PRO A 1 271 ? 40.958 25.607 -18.234 1.00 69.19 271 PRO A CA 1
ATOM 2177 C C . PRO A 1 271 ? 40.715 25.465 -16.747 1.00 69.19 271 PRO A C 1
ATOM 2179 O O . PRO A 1 271 ? 39.631 25.045 -16.327 1.00 69.19 271 PRO A O 1
ATOM 2182 N N . SER A 1 272 ? 41.763 25.690 -15.961 1.00 60.41 272 SER A N 1
ATOM 2183 C CA . SER A 1 272 ? 41.642 25.598 -14.529 1.00 60.41 272 SER A CA 1
ATOM 2184 C C . SER A 1 272 ? 40.682 26.710 -14.144 1.00 60.41 272 SER A C 1
ATOM 2186 O O . SER A 1 272 ? 41.086 27.862 -14.006 1.00 60.41 272 SER A O 1
ATOM 2188 N N . VAL A 1 273 ? 39.411 26.371 -13.958 1.00 55.16 273 VAL A N 1
ATOM 2189 C CA . VAL A 1 273 ? 38.544 27.112 -13.054 1.00 55.16 273 VAL A CA 1
ATOM 2190 C C . VAL A 1 273 ? 39.140 26.789 -11.688 1.00 55.16 273 VAL A C 1
ATOM 2192 O O . VAL A 1 273 ? 38.713 25.859 -11.005 1.00 55.16 273 VAL A O 1
ATOM 2195 N N . GLN A 1 274 ? 40.307 27.384 -11.412 1.00 49.06 274 GLN A N 1
ATOM 2196 C CA . GLN A 1 274 ? 41.102 27.120 -10.226 1.00 49.06 274 GLN A CA 1
ATOM 2197 C C . GLN A 1 274 ? 40.163 27.311 -9.057 1.00 49.06 274 GLN A C 1
ATOM 2199 O O . GLN A 1 274 ? 39.426 28.283 -9.071 1.00 49.06 274 GLN A O 1
ATOM 2204 N N . ASN A 1 275 ? 40.165 26.339 -8.145 1.00 49.62 275 ASN A N 1
ATOM 2205 C CA . ASN A 1 275 ? 39.898 26.357 -6.702 1.00 49.62 275 ASN A CA 1
ATOM 2206 C C . ASN A 1 275 ? 39.534 27.698 -6.027 1.00 49.62 275 ASN A C 1
ATOM 2208 O O . ASN A 1 275 ? 40.011 27.993 -4.936 1.00 49.62 275 ASN A O 1
ATOM 2212 N N . VAL A 1 276 ? 38.689 28.505 -6.639 1.00 50.44 276 VAL A N 1
ATOM 2213 C CA . VAL A 1 276 ? 38.129 29.723 -6.106 1.00 50.44 276 VAL A CA 1
ATOM 2214 C C . VAL A 1 276 ? 36.747 29.275 -5.649 1.00 50.44 276 VAL A C 1
ATOM 2216 O O . VAL A 1 276 ? 35.918 28.894 -6.482 1.00 50.44 276 VAL A O 1
ATOM 2219 N N . PRO A 1 277 ? 36.504 29.185 -4.328 1.00 53.03 277 PRO A N 1
ATOM 2220 C CA . PRO A 1 277 ? 35.159 29.012 -3.798 1.00 53.03 277 PRO A CA 1
ATOM 2221 C C . PRO A 1 277 ? 34.211 29.952 -4.542 1.00 53.03 277 PRO A C 1
ATOM 2223 O O . PRO A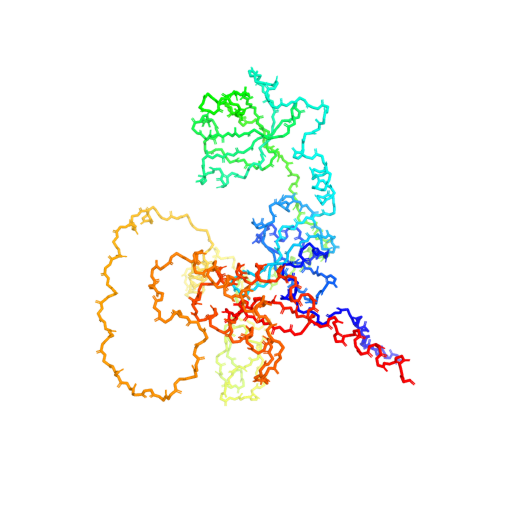 1 277 ? 34.605 31.075 -4.837 1.00 53.03 277 PRO A O 1
ATOM 2226 N N . ALA A 1 278 ? 32.973 29.541 -4.826 1.00 51.94 278 ALA A N 1
ATOM 2227 C CA . ALA A 1 278 ? 32.018 30.393 -5.548 1.00 51.94 278 ALA A CA 1
ATOM 2228 C C . ALA A 1 278 ? 31.867 31.805 -4.928 1.00 51.94 278 ALA A C 1
ATOM 2230 O O . ALA A 1 278 ? 31.498 32.744 -5.620 1.00 51.94 278 ALA A O 1
ATOM 2231 N N . SER A 1 279 ? 32.210 31.958 -3.644 1.00 55.75 279 SER A N 1
ATOM 2232 C CA . SER A 1 279 ? 32.252 33.216 -2.893 1.00 55.75 279 SER A CA 1
ATOM 2233 C C . SER A 1 279 ? 33.457 34.133 -3.164 1.00 55.75 279 SER A C 1
ATOM 2235 O O . SER A 1 279 ? 33.496 35.226 -2.616 1.00 55.75 279 SER A O 1
ATOM 2237 N N . LEU A 1 280 ? 34.469 33.689 -3.912 1.00 48.91 280 LEU A N 1
ATOM 2238 C CA . LEU A 1 280 ? 35.704 34.433 -4.203 1.00 48.91 280 LEU A CA 1
ATOM 2239 C C . LEU A 1 280 ? 35.910 34.674 -5.707 1.00 48.91 280 LEU A C 1
ATOM 2241 O O . LEU A 1 280 ? 36.966 35.160 -6.107 1.00 48.91 280 LEU A O 1
ATOM 2245 N N . ILE A 1 281 ? 34.927 34.318 -6.540 1.00 56.53 281 ILE A N 1
ATOM 2246 C CA . ILE A 1 281 ? 34.938 34.655 -7.965 1.00 56.53 281 ILE A CA 1
ATOM 2247 C C . ILE A 1 281 ? 34.885 36.179 -8.049 1.00 56.53 281 ILE A C 1
ATOM 2249 O O . ILE A 1 281 ? 33.928 36.790 -7.573 1.00 56.53 281 ILE A O 1
ATOM 2253 N N . ALA A 1 282 ? 35.940 36.782 -8.590 1.00 58.69 282 ALA A N 1
ATOM 2254 C CA . ALA A 1 282 ? 36.020 38.224 -8.742 1.00 58.69 282 ALA A CA 1
ATOM 2255 C C . ALA A 1 282 ? 34.869 38.713 -9.644 1.00 58.69 282 ALA A C 1
ATOM 2257 O O . ALA A 1 282 ? 34.497 38.045 -10.612 1.00 58.69 282 ALA A O 1
ATOM 2258 N N . GLU A 1 283 ? 34.247 39.842 -9.286 1.00 63.69 283 GLU A N 1
ATOM 2259 C CA . GLU A 1 283 ? 33.043 40.356 -9.961 1.00 63.69 283 GLU A CA 1
ATOM 2260 C C . GLU A 1 283 ? 33.267 40.689 -11.448 1.00 63.69 283 GLU A C 1
ATOM 2262 O O . GLU A 1 283 ? 32.307 40.856 -12.198 1.00 63.69 283 GLU A O 1
ATOM 2267 N N . ASP A 1 284 ? 34.521 40.761 -11.883 1.00 72.31 284 ASP A N 1
ATOM 2268 C CA . ASP A 1 284 ? 34.957 41.059 -13.241 1.00 72.31 284 ASP A CA 1
ATOM 2269 C C . ASP A 1 284 ? 35.113 39.820 -14.144 1.00 72.31 284 ASP A C 1
ATOM 2271 O O . ASP A 1 284 ? 35.221 39.974 -15.364 1.00 72.31 284 ASP A O 1
ATOM 2275 N N . ASP A 1 285 ? 35.045 38.591 -13.613 1.00 73.00 285 ASP A N 1
ATOM 2276 C CA . ASP A 1 285 ? 35.054 37.376 -14.441 1.00 73.00 285 ASP A CA 1
ATOM 2277 C C . ASP A 1 285 ? 33.660 37.088 -15.030 1.00 73.00 285 ASP A C 1
ATOM 2279 O O . ASP A 1 285 ? 32.852 36.292 -14.531 1.00 73.00 285 ASP A O 1
ATOM 2283 N N . VAL A 1 286 ? 33.380 37.766 -16.146 1.00 68.94 286 VAL A N 1
ATOM 2284 C CA . VAL A 1 286 ? 32.113 37.700 -16.890 1.00 68.94 286 VAL A CA 1
ATOM 2285 C C . VAL A 1 286 ? 31.752 36.265 -17.305 1.00 68.94 286 VAL A C 1
ATOM 2287 O O . VAL A 1 286 ? 30.569 35.914 -17.356 1.00 68.94 286 VAL A O 1
ATOM 2290 N N . GLN A 1 287 ? 32.738 35.407 -17.599 1.00 62.16 287 GLN A N 1
ATOM 2291 C CA . GLN A 1 287 ? 32.479 34.015 -17.983 1.00 62.16 287 GLN A CA 1
ATOM 2292 C C . GLN A 1 287 ? 32.053 33.172 -16.781 1.00 62.16 287 GLN A C 1
ATOM 2294 O O . GLN A 1 287 ? 31.079 32.416 -16.883 1.00 62.16 287 GLN A O 1
ATOM 2299 N N . ALA A 1 288 ? 32.720 33.339 -15.639 1.00 60.12 288 ALA A N 1
ATOM 2300 C CA . ALA A 1 288 ? 32.354 32.655 -14.405 1.00 60.12 288 ALA A CA 1
ATOM 2301 C C . ALA A 1 288 ? 30.957 33.078 -13.910 1.00 60.12 288 ALA A C 1
ATOM 2303 O O . ALA A 1 288 ? 30.138 32.216 -13.577 1.00 60.12 288 ALA A O 1
ATOM 2304 N N . GLN A 1 289 ? 30.626 34.375 -13.961 1.00 66.50 289 GLN A N 1
ATOM 2305 C CA . GLN A 1 289 ? 29.289 34.870 -13.602 1.00 66.50 289 GLN A CA 1
ATOM 2306 C C . GLN A 1 289 ? 28.187 34.323 -14.516 1.00 66.50 289 GLN A C 1
ATOM 2308 O O . GLN A 1 289 ? 27.106 33.950 -14.046 1.00 66.50 289 GLN A O 1
ATOM 2313 N N . LYS A 1 290 ? 28.448 34.223 -15.824 1.00 70.50 290 LYS A N 1
ATOM 2314 C CA . LYS A 1 290 ? 27.483 33.672 -16.784 1.00 70.50 290 LYS A CA 1
ATOM 2315 C C . LYS A 1 290 ? 27.220 32.184 -16.534 1.00 70.50 290 LYS A C 1
ATOM 2317 O O . LYS A 1 290 ? 26.066 31.757 -16.596 1.00 70.50 290 LYS A O 1
ATOM 2322 N N . ALA A 1 291 ? 28.255 31.415 -16.193 1.00 61.09 291 ALA A N 1
ATOM 2323 C CA . ALA A 1 291 ? 28.126 30.007 -15.821 1.00 61.09 291 ALA A CA 1
ATOM 2324 C C . ALA A 1 291 ? 27.350 29.822 -14.504 1.00 61.09 291 ALA A C 1
ATOM 2326 O O . ALA A 1 291 ? 26.465 28.968 -14.434 1.00 61.09 291 ALA A O 1
ATOM 2327 N N . LEU A 1 292 ? 27.616 30.661 -13.494 1.00 62.16 292 LEU A N 1
ATOM 2328 C CA . LEU A 1 292 ? 26.887 30.644 -12.221 1.00 62.16 292 LEU A CA 1
ATOM 2329 C C . LEU A 1 292 ? 25.401 30.972 -12.432 1.00 62.16 292 LEU A C 1
ATOM 2331 O O . LEU A 1 292 ? 24.528 30.266 -11.941 1.00 62.16 292 LEU A O 1
ATOM 2335 N N . THR A 1 293 ? 25.108 31.986 -13.250 1.00 69.19 293 THR A N 1
ATOM 2336 C CA . THR A 1 293 ? 23.735 32.395 -13.588 1.00 69.19 293 THR A CA 1
ATOM 2337 C C . THR A 1 293 ? 22.983 31.279 -14.317 1.00 69.19 293 THR A C 1
ATOM 2339 O O . THR A 1 293 ? 21.838 30.980 -13.982 1.00 69.19 293 THR A O 1
ATOM 2342 N N . GLN A 1 294 ? 23.627 30.605 -15.277 1.00 67.62 294 GLN A N 1
ATOM 2343 C CA . GLN A 1 294 ? 23.043 29.446 -15.962 1.00 67.62 294 GLN A CA 1
ATOM 2344 C C . GLN A 1 294 ? 22.804 28.265 -15.014 1.00 67.62 294 GLN A C 1
ATOM 2346 O O . GLN A 1 294 ? 21.799 27.567 -15.153 1.00 67.62 294 GLN A O 1
ATOM 2351 N N . GLN A 1 295 ? 23.685 28.052 -14.033 1.00 58.03 295 GLN A N 1
ATOM 2352 C CA . GLN A 1 295 ? 23.499 27.032 -13.005 1.00 58.03 295 GLN A CA 1
ATOM 2353 C C . GLN A 1 295 ? 22.298 27.354 -12.104 1.00 58.03 295 GLN A C 1
ATOM 2355 O O . GLN A 1 295 ? 21.494 26.460 -11.840 1.00 58.03 295 GLN A O 1
ATOM 2360 N N . THR A 1 296 ? 22.129 28.615 -11.695 1.00 60.56 296 THR A N 1
ATOM 2361 C CA . THR A 1 296 ? 20.984 29.071 -10.889 1.00 60.56 296 THR A CA 1
ATOM 2362 C C . THR A 1 296 ? 19.666 28.935 -11.651 1.00 60.56 296 THR A C 1
ATOM 2364 O O . THR A 1 296 ? 18.704 28.386 -11.116 1.00 60.56 296 THR A O 1
ATOM 2367 N N . PHE A 1 297 ? 19.631 29.332 -12.928 1.00 67.44 297 PHE A N 1
ATOM 2368 C CA . PHE A 1 297 ? 18.462 29.128 -13.791 1.00 67.44 297 PHE A CA 1
ATOM 2369 C C . PHE A 1 297 ? 18.152 27.643 -14.008 1.00 67.44 297 PHE A C 1
ATOM 2371 O O . PHE A 1 297 ? 16.989 27.246 -13.993 1.00 67.44 297 PHE A O 1
ATOM 2378 N N . GLY A 1 298 ? 19.179 26.805 -14.168 1.00 53.00 298 GLY A N 1
ATOM 2379 C CA . GLY A 1 298 ? 19.024 25.354 -14.238 1.00 53.00 298 GLY A CA 1
ATOM 2380 C C . GLY A 1 298 ? 18.461 24.763 -12.942 1.00 53.00 298 GLY A C 1
ATOM 2381 O O . GLY A 1 298 ? 17.578 23.917 -12.994 1.00 53.00 298 GLY A O 1
ATOM 2382 N N . ALA A 1 299 ? 18.908 25.222 -11.775 1.00 48.97 299 ALA A N 1
ATOM 2383 C CA . ALA A 1 299 ? 18.375 24.763 -10.493 1.00 48.97 299 ALA A CA 1
ATOM 2384 C C . ALA A 1 299 ? 16.909 25.195 -10.283 1.00 48.97 299 ALA A C 1
ATOM 2386 O O . ALA A 1 299 ? 16.090 24.378 -9.865 1.00 48.97 299 ALA A O 1
ATOM 2387 N N . GLN A 1 300 ? 16.554 26.435 -10.649 1.00 60.34 300 GLN A N 1
ATOM 2388 C CA . GLN A 1 300 ? 15.171 26.931 -10.599 1.00 60.34 300 GLN A CA 1
ATOM 2389 C C . GLN A 1 300 ? 14.244 26.194 -11.574 1.00 60.34 300 GLN A C 1
ATOM 2391 O O . GLN A 1 300 ? 13.133 25.823 -11.206 1.00 60.34 300 GLN A O 1
ATOM 2396 N N . ALA A 1 301 ? 14.702 25.920 -12.798 1.00 56.53 301 ALA A N 1
ATOM 2397 C CA . ALA A 1 301 ? 13.907 25.214 -13.802 1.00 56.53 301 ALA A CA 1
ATOM 2398 C C . ALA A 1 301 ? 13.616 23.746 -13.434 1.00 56.53 301 ALA A C 1
ATOM 2400 O O . ALA A 1 301 ? 12.660 23.166 -13.945 1.00 56.53 301 ALA A O 1
ATOM 2401 N N . TRP A 1 302 ? 14.427 23.145 -12.556 1.00 45.69 302 TRP A N 1
ATOM 2402 C CA . TRP A 1 302 ? 14.308 21.740 -12.149 1.00 45.69 302 TRP A CA 1
ATOM 2403 C C . TRP A 1 302 ? 13.769 21.542 -10.722 1.00 45.69 302 TRP A C 1
ATOM 2405 O O . TRP A 1 302 ? 13.777 20.419 -10.220 1.00 45.69 302 TRP A O 1
ATOM 2415 N N . GLY A 1 303 ? 13.217 22.595 -10.109 1.00 44.00 303 GLY A N 1
ATOM 2416 C CA . GLY A 1 303 ? 12.210 22.468 -9.053 1.00 44.00 303 GLY A CA 1
ATOM 2417 C C . GLY A 1 303 ? 12.675 21.787 -7.768 1.00 44.00 303 GLY A C 1
ATOM 2418 O O . GLY A 1 303 ? 12.003 20.884 -7.273 1.00 44.00 303 GLY A O 1
ATOM 2419 N N . THR A 1 304 ? 13.787 22.233 -7.187 1.00 44.94 304 THR A N 1
ATOM 2420 C CA . THR A 1 304 ? 14.076 21.944 -5.776 1.00 44.94 304 THR A CA 1
ATOM 2421 C C . THR A 1 304 ? 13.827 23.178 -4.920 1.00 44.94 304 THR A C 1
ATOM 2423 O O . THR A 1 304 ? 14.628 24.104 -4.936 1.00 44.94 304 THR A O 1
ATOM 2426 N N . ASN A 1 305 ? 12.735 23.098 -4.153 1.00 46.84 305 ASN A N 1
ATOM 2427 C CA . ASN A 1 305 ? 12.364 23.899 -2.984 1.00 46.84 305 ASN A CA 1
ATOM 2428 C C . ASN A 1 305 ? 12.190 25.411 -3.185 1.00 46.84 305 ASN A C 1
ATOM 2430 O O . ASN A 1 305 ? 13.102 26.175 -2.906 1.00 46.84 305 ASN A O 1
ATOM 2434 N N . ASP A 1 306 ? 10.956 25.811 -3.500 1.00 38.38 306 ASP A N 1
ATOM 2435 C CA . ASP A 1 306 ? 10.344 27.012 -2.921 1.00 38.38 306 ASP A CA 1
ATOM 2436 C C . ASP A 1 306 ? 8.846 26.758 -2.637 1.00 38.38 306 ASP A C 1
ATOM 2438 O O . ASP A 1 306 ? 8.218 25.942 -3.325 1.00 38.38 306 ASP A O 1
ATOM 2442 N N . PRO A 1 307 ? 8.273 27.395 -1.597 1.00 40.44 307 PRO A N 1
ATOM 2443 C CA . PRO A 1 307 ? 6.878 27.232 -1.203 1.00 40.44 307 PRO A CA 1
ATOM 2444 C C . PRO A 1 307 ? 5.910 27.801 -2.249 1.00 40.44 307 PRO A C 1
ATOM 2446 O O . PRO A 1 307 ? 6.168 28.808 -2.906 1.00 40.44 307 PRO A O 1
ATOM 2449 N N . ILE A 1 308 ? 4.762 27.136 -2.379 1.00 38.00 308 ILE A N 1
ATOM 2450 C CA . ILE A 1 308 ? 3.698 27.442 -3.342 1.00 38.00 308 ILE A CA 1
ATOM 2451 C C . ILE A 1 308 ? 3.211 28.897 -3.157 1.00 38.00 308 ILE A C 1
ATOM 2453 O O . ILE A 1 308 ? 2.799 29.252 -2.049 1.00 38.00 308 ILE A O 1
ATOM 2457 N N . PRO A 1 309 ? 3.190 29.737 -4.212 1.00 36.44 309 PRO A N 1
ATOM 2458 C CA . PRO A 1 309 ? 2.618 31.077 -4.137 1.00 36.44 309 PRO A CA 1
ATOM 2459 C C . PRO A 1 309 ? 1.106 31.036 -3.832 1.00 36.44 309 PRO A C 1
ATOM 2461 O O . PRO A 1 309 ? 0.386 30.243 -4.445 1.00 36.44 309 PRO A O 1
ATOM 2464 N N . PRO A 1 310 ? 0.573 31.932 -2.977 1.00 38.22 310 PRO A N 1
ATOM 2465 C CA . PRO A 1 310 ? -0.856 31.983 -2.627 1.00 38.22 310 PRO A CA 1
ATOM 2466 C C . PRO A 1 310 ? -1.822 32.251 -3.797 1.00 38.22 310 PRO A C 1
ATOM 2468 O O . PRO A 1 310 ? -3.035 32.161 -3.629 1.00 38.22 310 PRO A O 1
ATOM 2471 N N . SER A 1 311 ? -1.324 32.573 -4.994 1.00 39.25 311 SER A N 1
ATOM 2472 C CA . SER A 1 311 ? -2.143 32.921 -6.163 1.00 39.25 311 SER A CA 1
ATOM 2473 C C . SER A 1 311 ? -2.746 31.721 -6.910 1.00 39.25 311 SER A C 1
ATOM 2475 O O . SER A 1 311 ? -3.459 31.918 -7.888 1.00 39.25 311 SER A O 1
ATOM 2477 N N . TRP A 1 312 ? -2.524 30.484 -6.449 1.00 41.91 312 TRP A N 1
ATOM 2478 C CA . TRP A 1 312 ? -3.088 29.266 -7.058 1.00 41.91 312 TRP A CA 1
ATOM 2479 C C . TRP A 1 312 ? -4.437 28.800 -6.469 1.00 41.91 312 TRP A C 1
ATOM 2481 O O . TRP A 1 312 ? -4.942 27.750 -6.857 1.00 41.91 312 TRP A O 1
ATOM 2491 N N . GLN A 1 313 ? -5.067 29.575 -5.574 1.00 40.81 313 GLN A N 1
ATOM 2492 C CA . GLN A 1 313 ? -6.384 29.241 -4.994 1.00 40.81 313 GLN A CA 1
ATOM 2493 C C . GLN A 1 313 ? -7.600 29.898 -5.676 1.00 40.81 313 GLN A C 1
ATOM 2495 O O . GLN A 1 313 ? -8.726 29.688 -5.234 1.00 40.81 313 GLN A O 1
ATOM 2500 N N . GLN A 1 314 ? -7.434 30.639 -6.774 1.00 40.72 314 GLN A N 1
ATOM 2501 C CA . GLN A 1 314 ? -8.567 31.238 -7.495 1.00 40.72 314 GLN A CA 1
ATOM 2502 C C . GLN A 1 314 ? -8.550 30.837 -8.969 1.00 40.72 314 GLN A C 1
ATOM 2504 O O . GLN A 1 314 ? -7.938 31.492 -9.803 1.00 40.72 314 GLN A O 1
ATOM 2509 N N . GLY A 1 315 ? -9.225 29.732 -9.288 1.00 35.94 315 GLY A N 1
ATOM 2510 C CA . GLY A 1 315 ? -9.322 29.268 -10.671 1.00 35.94 315 GLY A CA 1
ATOM 2511 C C . GLY A 1 315 ? -10.074 27.958 -10.870 1.00 35.94 315 GLY A C 1
ATOM 2512 O O . GLY A 1 315 ? -9.654 27.147 -11.685 1.00 35.94 315 GLY A O 1
ATOM 2513 N N . VAL A 1 316 ? -11.168 27.721 -10.140 1.00 34.34 316 VAL A N 1
ATOM 2514 C CA . VAL A 1 316 ? -12.111 26.629 -10.450 1.00 34.34 316 VAL A CA 1
ATOM 2515 C C . VAL A 1 316 ? -13.531 27.187 -10.450 1.00 34.34 316 VAL A C 1
ATOM 2517 O O . VAL A 1 316 ? -14.311 26.939 -9.542 1.00 34.34 316 VAL A O 1
ATOM 2520 N N . GLN A 1 317 ? -13.832 28.007 -11.453 1.00 36.84 317 GLN A N 1
ATOM 2521 C CA . GLN A 1 317 ? -15.181 28.357 -11.910 1.00 36.84 317 GLN A CA 1
ATOM 2522 C C . GLN A 1 317 ? -15.012 29.147 -13.210 1.00 36.84 317 GLN A C 1
ATOM 2524 O O . GLN A 1 317 ? -14.781 30.345 -13.159 1.00 36.84 317 GLN A O 1
ATOM 2529 N N . MET A 1 318 ? -15.032 28.445 -14.348 1.00 37.38 318 MET A N 1
ATOM 2530 C CA . MET A 1 318 ? -15.227 28.930 -15.731 1.00 37.38 318 MET A CA 1
ATOM 2531 C C . MET A 1 318 ? -14.346 28.121 -16.683 1.00 37.38 318 MET A C 1
ATOM 2533 O O . MET A 1 318 ? -13.221 28.510 -16.962 1.00 37.38 318 MET A O 1
ATOM 2537 N N . LEU A 1 319 ? -14.866 26.989 -17.167 1.00 30.91 319 LEU A N 1
ATOM 2538 C CA . LEU A 1 319 ? -14.554 26.408 -18.482 1.00 30.91 319 LEU A CA 1
ATOM 2539 C C . LEU A 1 319 ? -15.454 25.184 -18.682 1.00 30.91 319 LEU A C 1
ATOM 2541 O O . LEU A 1 319 ? -15.086 24.043 -18.429 1.00 30.91 319 LEU A O 1
ATOM 2545 N N . GLY A 1 320 ? -16.690 25.463 -19.086 1.00 31.98 320 GLY A N 1
ATOM 2546 C CA . GLY A 1 320 ? -17.709 24.468 -19.391 1.00 31.98 320 GLY A CA 1
ATOM 2547 C C . GLY A 1 320 ? -18.700 25.030 -20.400 1.00 31.98 320 GLY A C 1
ATOM 2548 O O . GLY A 1 320 ? -19.865 25.181 -20.067 1.00 31.98 320 GLY A O 1
ATOM 2549 N N . ALA A 1 321 ? -18.218 25.422 -21.584 1.00 33.94 321 ALA A N 1
ATOM 2550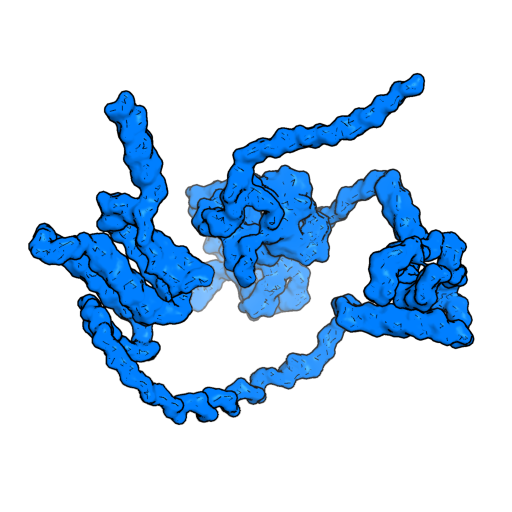 C CA . ALA A 1 321 ? -19.041 25.725 -22.761 1.00 33.94 321 ALA A CA 1
ATOM 2551 C C . ALA A 1 321 ? -18.150 26.008 -23.987 1.00 33.94 321 ALA A C 1
ATOM 2553 O O . ALA A 1 321 ? -17.861 27.166 -24.261 1.00 33.94 321 ALA A O 1
ATOM 2554 N N . ALA A 1 322 ? -17.694 24.973 -24.704 1.00 31.11 322 ALA A N 1
ATOM 2555 C CA . ALA A 1 322 ? -17.247 25.078 -26.106 1.00 31.11 322 ALA A CA 1
ATOM 2556 C C . ALA A 1 322 ? -16.874 23.696 -26.682 1.00 31.11 322 ALA A C 1
ATOM 2558 O O . ALA A 1 322 ? -15.703 23.415 -26.918 1.00 31.11 322 ALA A O 1
ATOM 2559 N N . ALA A 1 323 ? -17.852 22.810 -26.895 1.00 28.81 323 ALA A N 1
ATOM 2560 C CA . ALA A 1 323 ? -17.638 21.583 -27.675 1.00 28.81 323 ALA A CA 1
ATOM 2561 C C . ALA A 1 323 ? -18.965 21.021 -28.217 1.00 28.81 323 ALA A C 1
ATOM 2563 O O . ALA A 1 323 ? -19.388 19.937 -27.836 1.00 28.81 323 ALA A O 1
ATOM 2564 N N . ALA A 1 324 ? -19.660 21.777 -29.074 1.00 30.31 324 ALA A N 1
ATOM 2565 C CA . ALA A 1 324 ? -20.839 21.279 -29.791 1.00 30.31 324 ALA A CA 1
ATOM 2566 C C . ALA A 1 324 ? -21.108 22.097 -31.067 1.00 30.31 324 ALA A C 1
ATOM 2568 O O . ALA A 1 324 ? -22.030 22.903 -31.090 1.00 30.31 324 ALA A O 1
ATOM 2569 N N . ALA A 1 325 ? -20.289 21.922 -32.110 1.00 30.03 325 ALA A N 1
ATOM 2570 C CA . ALA A 1 325 ? -20.642 22.270 -33.496 1.00 30.03 325 ALA A CA 1
ATOM 2571 C C . ALA A 1 325 ? -19.535 21.831 -34.474 1.00 30.03 325 ALA A C 1
ATOM 2573 O O . ALA A 1 325 ? -18.672 22.637 -34.798 1.00 30.03 325 ALA A O 1
ATOM 2574 N N . ALA A 1 326 ? -19.546 20.568 -34.923 1.00 31.48 326 ALA A N 1
ATOM 2575 C CA . ALA A 1 326 ? -19.009 20.142 -36.231 1.00 31.48 326 ALA A CA 1
ATOM 2576 C C . ALA A 1 326 ? -19.059 18.608 -36.374 1.00 31.48 326 ALA A C 1
ATOM 2578 O O . ALA A 1 326 ? -18.070 17.938 -36.105 1.00 31.48 326 ALA A O 1
ATOM 2579 N N . ALA A 1 327 ? -20.194 18.050 -36.806 1.00 27.52 327 ALA A N 1
ATOM 2580 C CA . ALA A 1 327 ? -20.242 16.717 -37.425 1.00 27.52 327 ALA A CA 1
ATOM 2581 C C . ALA A 1 327 ? -21.614 16.476 -38.077 1.00 27.52 327 ALA A C 1
ATOM 2583 O O . ALA A 1 327 ? -22.477 15.808 -37.517 1.00 27.52 327 ALA A O 1
ATOM 2584 N N . ALA A 1 328 ? -21.832 17.035 -39.266 1.00 29.59 328 ALA A N 1
ATOM 2585 C CA . ALA A 1 328 ? -22.941 16.641 -40.128 1.00 29.59 328 ALA A CA 1
ATOM 2586 C C . ALA A 1 328 ? -22.496 16.732 -41.591 1.00 29.59 328 ALA A C 1
ATOM 2588 O O . ALA A 1 328 ? -22.376 17.836 -42.112 1.00 29.59 328 ALA A O 1
ATOM 2589 N N . ALA A 1 329 ? -22.217 15.572 -42.198 1.00 31.47 329 ALA A N 1
ATOM 2590 C CA . ALA A 1 329 ? -22.455 15.213 -43.605 1.00 31.47 329 ALA A CA 1
ATOM 2591 C C . ALA A 1 329 ? -21.432 14.171 -44.094 1.00 31.47 329 ALA A C 1
ATOM 2593 O O . ALA A 1 329 ? -20.310 14.525 -44.436 1.00 31.47 329 ALA A O 1
ATOM 2594 N N . ALA A 1 330 ? -21.848 12.902 -44.169 1.00 31.38 330 ALA A N 1
ATOM 2595 C CA . ALA A 1 330 ? -21.447 11.952 -45.215 1.00 31.38 330 ALA A CA 1
ATOM 2596 C C . ALA A 1 330 ? -22.237 10.643 -45.036 1.00 31.38 330 ALA A C 1
ATOM 2598 O O . ALA A 1 330 ? -21.942 9.845 -44.151 1.00 31.38 330 ALA A O 1
ATOM 2599 N N . GLN A 1 331 ? -23.257 10.430 -45.871 1.00 33.97 331 GLN A N 1
ATOM 2600 C CA . GLN A 1 331 ? -23.886 9.123 -46.068 1.00 33.97 331 GLN A CA 1
ATOM 2601 C C . GLN A 1 331 ? -23.119 8.384 -47.170 1.00 33.97 331 GLN A C 1
ATOM 2603 O O . GLN A 1 331 ? -22.909 8.940 -48.245 1.00 33.97 331 GLN A O 1
ATOM 2608 N N . THR A 1 332 ? -22.714 7.141 -46.909 1.00 31.72 332 THR A N 1
ATOM 2609 C CA . THR A 1 332 ? -22.213 6.196 -47.920 1.00 31.72 332 THR A CA 1
ATOM 2610 C C . THR A 1 332 ? -22.963 4.874 -47.746 1.00 31.72 332 THR A C 1
ATOM 2612 O O . THR A 1 332 ? -23.235 4.468 -46.621 1.00 31.72 332 THR A O 1
ATOM 2615 N N . GLN A 1 333 ? -23.354 4.261 -48.864 1.00 37.06 333 GLN A N 1
ATOM 2616 C CA . GLN A 1 333 ? -24.185 3.057 -48.958 1.00 37.06 333 GLN A CA 1
ATOM 2617 C C . GLN A 1 333 ? -23.496 1.806 -48.380 1.00 37.06 333 GLN A C 1
ATOM 2619 O O . GLN A 1 333 ? -22.339 1.536 -48.698 1.00 37.06 333 GLN A O 1
ATOM 2624 N N . GLU A 1 334 ? -24.238 1.032 -47.581 1.00 33.94 334 GLU A N 1
ATOM 2625 C CA . GLU A 1 334 ? -23.818 -0.240 -46.974 1.00 33.94 334 GLU A CA 1
ATOM 2626 C C . GLU A 1 334 ? -24.144 -1.461 -47.852 1.00 33.94 334 GLU A C 1
ATOM 2628 O O . GLU A 1 334 ? -25.184 -1.537 -48.509 1.00 33.94 334 GLU A O 1
ATOM 2633 N N . ALA A 1 335 ? -23.223 -2.427 -47.824 1.00 38.47 335 ALA A N 1
ATOM 2634 C CA . ALA A 1 335 ? -23.349 -3.790 -48.339 1.00 38.47 335 ALA A CA 1
ATOM 2635 C C . ALA A 1 335 ? -24.214 -4.663 -47.389 1.00 38.47 335 ALA A C 1
ATOM 2637 O O . ALA A 1 335 ? -24.396 -4.283 -46.234 1.00 38.47 335 ALA A O 1
ATOM 2638 N N . PRO A 1 336 ? -24.749 -5.824 -47.825 1.00 38.94 336 PRO A N 1
ATOM 2639 C CA . PRO A 1 336 ? -25.656 -6.632 -47.003 1.00 38.94 336 PRO A CA 1
ATOM 2640 C C . PRO A 1 336 ? -24.978 -7.145 -45.722 1.00 38.94 336 PRO A C 1
ATOM 2642 O O . PRO A 1 336 ? -24.010 -7.905 -45.785 1.00 38.94 336 PRO A O 1
ATOM 2645 N N . GLU A 1 337 ? -25.498 -6.724 -44.564 1.00 47.75 337 GLU A N 1
ATOM 2646 C CA . GLU A 1 337 ? -24.997 -7.126 -43.250 1.00 47.75 337 GLU A CA 1
ATOM 2647 C C . GLU A 1 337 ? -25.262 -8.615 -42.947 1.00 47.75 337 GLU A C 1
ATOM 2649 O O . GLU A 1 337 ? -26.325 -9.145 -43.292 1.00 47.75 337 GLU A O 1
ATOM 2654 N N . PRO A 1 338 ? -24.330 -9.296 -42.252 1.00 51.69 338 PRO A N 1
ATOM 2655 C CA . PRO A 1 338 ? -24.563 -10.630 -41.714 1.00 51.69 338 PRO A CA 1
ATOM 2656 C C . PRO A 1 338 ? -25.692 -10.603 -40.674 1.00 51.69 338 PRO A C 1
ATOM 2658 O O . PRO A 1 338 ? -25.805 -9.672 -39.877 1.00 51.69 338 PRO A O 1
ATOM 2661 N N . SER A 1 339 ? -26.536 -11.636 -40.682 1.00 61.94 339 SER A N 1
ATOM 2662 C CA . SER A 1 339 ? -27.697 -11.781 -39.800 1.00 61.94 339 SER A CA 1
ATOM 2663 C C . SER A 1 339 ? -27.312 -11.646 -38.320 1.00 61.94 339 SER A C 1
ATOM 2665 O O . SER A 1 339 ? -26.737 -12.563 -37.738 1.00 61.94 339 SER A O 1
ATOM 2667 N N . ARG A 1 340 ? -27.634 -10.496 -37.713 1.00 68.50 340 ARG A N 1
ATOM 2668 C CA . ARG A 1 340 ? -27.471 -10.241 -36.272 1.00 68.50 340 ARG A CA 1
ATOM 2669 C C . ARG A 1 340 ? -28.382 -11.189 -35.493 1.00 68.50 340 ARG A C 1
ATOM 2671 O O . ARG A 1 340 ? -29.572 -11.277 -35.799 1.00 68.50 340 ARG A O 1
ATOM 2678 N N . MET A 1 341 ? -27.841 -11.905 -34.509 1.00 65.62 341 MET A N 1
ATOM 2679 C CA . MET A 1 341 ? -28.596 -12.915 -33.761 1.00 65.62 341 MET A CA 1
ATOM 2680 C C . MET A 1 341 ? -29.514 -12.299 -32.703 1.00 65.62 341 MET A C 1
ATOM 2682 O O . MET A 1 341 ? -30.431 -12.973 -32.232 1.00 65.62 341 MET A O 1
ATOM 2686 N N . LEU A 1 342 ? -29.299 -11.035 -32.325 1.00 69.56 342 LEU A N 1
ATOM 2687 C CA . LEU A 1 342 ? -30.032 -10.409 -31.229 1.00 69.56 342 LEU A CA 1
ATOM 2688 C C . LEU A 1 342 ? -30.809 -9.167 -31.673 1.00 69.56 342 LEU A C 1
ATOM 2690 O O . LEU A 1 342 ? -30.340 -8.386 -32.507 1.00 69.56 342 LEU A O 1
ATOM 2694 N N . PRO A 1 343 ? -31.964 -8.891 -31.042 1.00 69.69 343 PRO A N 1
ATOM 2695 C CA . PRO A 1 343 ? -32.756 -7.687 -31.284 1.00 69.69 343 PRO A CA 1
ATOM 2696 C C . PRO A 1 343 ? -32.118 -6.408 -30.691 1.00 69.69 343 PRO A C 1
ATOM 2698 O O . PRO A 1 343 ? -32.822 -5.452 -30.371 1.00 69.69 343 PRO A O 1
ATOM 2701 N N . PHE A 1 344 ? -30.789 -6.346 -30.539 1.00 65.94 344 PHE A N 1
ATOM 2702 C CA . PHE A 1 344 ? -30.079 -5.232 -29.893 1.00 65.94 344 PHE A CA 1
ATOM 2703 C C . PHE A 1 344 ? -29.902 -3.985 -30.764 1.00 65.94 344 PHE A C 1
ATOM 2705 O O . PHE A 1 344 ? -29.334 -2.996 -30.308 1.00 65.94 344 PHE A O 1
ATOM 2712 N N . GLY A 1 345 ? -30.436 -3.968 -31.987 1.00 60.62 345 GLY A N 1
ATOM 2713 C CA . GLY A 1 345 ? -30.310 -2.832 -32.907 1.00 60.62 345 GLY A CA 1
ATOM 2714 C C . GLY A 1 345 ? -30.916 -1.503 -32.424 1.00 60.62 345 GLY A C 1
ATOM 2715 O O . GLY A 1 345 ? -30.858 -0.526 -33.165 1.00 60.62 345 GLY A O 1
ATOM 2716 N N . ARG A 1 346 ? -31.519 -1.438 -31.227 1.00 63.91 346 ARG A N 1
ATOM 2717 C CA . ARG A 1 346 ? -32.144 -0.225 -30.667 1.00 63.91 346 ARG A CA 1
ATOM 2718 C C . ARG A 1 346 ? -32.001 -0.092 -29.147 1.00 63.91 346 ARG A C 1
ATOM 2720 O O . ARG A 1 346 ? -32.943 0.345 -28.489 1.00 63.91 346 ARG A O 1
ATOM 2727 N N . VAL A 1 347 ? -30.866 -0.471 -28.557 1.00 65.31 347 VAL A N 1
ATOM 2728 C CA . VAL A 1 347 ? -30.619 -0.088 -27.155 1.00 65.31 347 VAL A CA 1
ATOM 2729 C C . VAL A 1 347 ? -30.354 1.426 -27.122 1.00 65.31 347 VAL A C 1
ATOM 2731 O O . VAL A 1 347 ? -29.473 1.884 -27.852 1.00 65.31 347 VAL A O 1
ATOM 2734 N N . PRO A 1 348 ? -31.114 2.226 -26.349 1.00 68.88 348 PRO A N 1
ATOM 2735 C CA . PRO A 1 348 ? -30.846 3.653 -26.219 1.00 68.88 348 PRO A CA 1
ATOM 2736 C C . PRO A 1 348 ? -29.409 3.869 -25.719 1.00 68.88 348 PRO A C 1
ATOM 2738 O O . PRO A 1 348 ? -28.998 3.157 -24.798 1.00 68.88 348 PRO A O 1
ATOM 2741 N N . PRO A 1 349 ? -28.653 4.835 -26.270 1.00 69.38 349 PRO A N 1
ATOM 2742 C CA . PRO A 1 349 ? -27.268 5.094 -25.861 1.00 69.38 349 PRO A CA 1
ATOM 2743 C C . PRO A 1 349 ? -27.120 5.439 -24.366 1.00 69.38 349 PRO A C 1
ATOM 2745 O O . PRO A 1 349 ? -26.042 5.255 -23.814 1.00 69.38 349 PRO A O 1
ATOM 2748 N N . ASP A 1 350 ? -28.210 5.830 -23.695 1.00 74.56 350 ASP A N 1
ATOM 2749 C CA . ASP A 1 350 ? -28.251 6.162 -22.262 1.00 74.56 350 ASP A CA 1
ATOM 2750 C C . ASP A 1 350 ? -28.781 5.015 -21.368 1.00 74.56 350 ASP A C 1
ATOM 2752 O O . ASP A 1 350 ? -29.214 5.230 -20.234 1.00 74.56 350 ASP A O 1
ATOM 2756 N N . GLY A 1 351 ? -28.811 3.779 -21.877 1.00 77.94 351 GLY A N 1
ATOM 2757 C CA . GLY A 1 351 ? -29.314 2.615 -21.145 1.00 77.94 351 GLY A CA 1
ATOM 2758 C C . GLY A 1 351 ? -28.483 2.252 -19.906 1.00 77.94 351 GLY A C 1
ATOM 2759 O O . GLY A 1 351 ? -27.256 2.323 -19.902 1.00 77.94 351 GLY A O 1
ATOM 2760 N N . ASN A 1 352 ? -29.154 1.792 -18.844 1.00 92.25 352 ASN A N 1
ATOM 2761 C CA . ASN A 1 352 ? -28.498 1.255 -17.651 1.00 92.25 352 ASN A CA 1
ATOM 2762 C C . ASN A 1 352 ? -27.640 0.028 -18.018 1.00 92.25 352 ASN A C 1
ATOM 2764 O O . ASN A 1 352 ? -28.172 -1.040 -18.323 1.00 92.25 352 ASN A O 1
ATOM 2768 N N . VAL A 1 353 ? -26.316 0.171 -17.923 1.00 92.00 353 VAL A N 1
ATOM 2769 C CA . VAL A 1 353 ? -25.317 -0.862 -18.248 1.00 92.00 353 VAL A CA 1
ATOM 2770 C C . VAL A 1 353 ? -25.601 -2.201 -17.554 1.00 92.00 353 VAL A C 1
ATOM 2772 O O . VAL A 1 353 ? -25.422 -3.255 -18.162 1.00 92.00 353 VAL A O 1
ATOM 2775 N N . GLN A 1 354 ? -26.104 -2.189 -16.314 1.00 93.69 354 GLN A N 1
ATOM 2776 C CA . GLN A 1 354 ? -26.441 -3.421 -15.589 1.00 93.69 354 GLN A CA 1
ATOM 2777 C C . GLN A 1 354 ? -27.617 -4.171 -16.226 1.00 93.69 354 GLN A C 1
ATOM 2779 O O . GLN A 1 354 ? -27.597 -5.399 -16.293 1.00 93.69 354 GLN A O 1
ATOM 2784 N N . ALA A 1 355 ? -28.618 -3.451 -16.740 1.00 93.44 355 ALA A N 1
ATOM 2785 C CA . ALA A 1 355 ? -29.738 -4.063 -17.452 1.00 93.44 355 ALA A CA 1
ATOM 2786 C C . ALA A 1 355 ? -29.268 -4.681 -18.776 1.00 93.44 355 ALA A C 1
ATOM 2788 O O . ALA A 1 355 ? -29.644 -5.805 -19.101 1.00 93.44 355 ALA A O 1
ATOM 2789 N N . THR A 1 356 ? -28.379 -3.992 -19.493 1.00 94.44 356 THR A N 1
ATOM 2790 C CA . THR A 1 356 ? -27.763 -4.505 -20.721 1.00 94.44 356 THR A CA 1
ATOM 2791 C C . THR A 1 356 ? -26.952 -5.775 -20.457 1.00 94.44 356 THR A C 1
ATOM 2793 O O . THR A 1 356 ? -27.128 -6.771 -21.154 1.00 94.44 356 THR A O 1
ATOM 2796 N N . MET A 1 357 ? -26.122 -5.793 -19.408 1.00 95.62 357 MET A N 1
ATOM 2797 C CA . MET A 1 357 ? -25.380 -6.993 -19.002 1.00 95.62 357 MET A CA 1
ATOM 2798 C C . MET A 1 357 ? -26.312 -8.165 -18.665 1.00 95.62 357 MET A C 1
ATOM 2800 O O . MET A 1 357 ? -26.059 -9.288 -19.101 1.00 95.62 357 MET A O 1
ATOM 2804 N N . ALA A 1 358 ? -27.399 -7.910 -17.929 1.00 95.44 358 ALA A N 1
ATOM 2805 C CA . ALA A 1 358 ? -28.389 -8.929 -17.589 1.00 95.44 358 ALA A CA 1
ATOM 2806 C C . ALA A 1 358 ? -29.093 -9.500 -18.832 1.00 95.44 358 ALA A C 1
ATOM 2808 O O . ALA A 1 358 ? -29.263 -10.715 -18.928 1.00 95.44 358 ALA A O 1
ATOM 2809 N N . LEU A 1 359 ? -29.440 -8.654 -19.809 1.00 95.50 359 LEU A N 1
ATOM 2810 C CA . LEU A 1 359 ? -30.016 -9.086 -21.088 1.00 95.50 359 LEU A CA 1
ATOM 2811 C C . LEU A 1 359 ? -29.042 -9.963 -21.884 1.00 95.50 359 LEU A C 1
ATOM 2813 O O . LEU A 1 359 ? -29.431 -11.025 -22.365 1.00 95.50 359 LEU A O 1
ATOM 2817 N N . CYS A 1 360 ? -27.770 -9.565 -21.978 1.00 96.44 360 CYS A N 1
ATOM 2818 C CA . CYS A 1 360 ? -26.735 -10.347 -22.656 1.00 96.44 360 CYS A CA 1
ATOM 2819 C C . CYS A 1 360 ? -26.514 -11.716 -21.995 1.00 96.44 360 CYS A C 1
ATOM 2821 O O . CYS A 1 360 ? -26.358 -12.722 -22.686 1.00 96.44 360 CYS A O 1
ATOM 2823 N N . LEU A 1 361 ? -26.528 -11.776 -20.658 1.00 97.06 361 LEU A N 1
ATOM 2824 C CA . LEU A 1 361 ? -26.387 -13.035 -19.926 1.00 97.06 361 LEU A CA 1
ATOM 2825 C C . LEU A 1 361 ? -27.629 -13.927 -20.087 1.00 97.06 361 LEU A C 1
ATOM 2827 O O . LEU A 1 361 ? -27.500 -15.141 -20.229 1.00 97.06 361 LEU A O 1
ATOM 2831 N N . GLY A 1 362 ? -28.823 -13.330 -20.118 1.00 96.44 362 GLY A N 1
ATOM 2832 C CA . GLY A 1 362 ? -30.069 -14.029 -20.432 1.00 96.44 362 GLY A CA 1
ATOM 2833 C C . GLY A 1 362 ? -30.045 -14.652 -21.828 1.00 96.44 362 GLY A C 1
ATOM 2834 O O . GLY A 1 362 ? -30.356 -15.831 -21.969 1.00 96.44 362 GLY A O 1
ATOM 2835 N N . ALA A 1 363 ? -29.589 -13.900 -22.834 1.00 96.50 363 ALA A N 1
ATOM 2836 C CA . ALA A 1 363 ? -29.433 -14.391 -24.202 1.00 96.50 363 ALA A CA 1
ATOM 2837 C C . ALA A 1 363 ? -28.417 -15.541 -24.308 1.00 96.50 363 ALA A C 1
ATOM 2839 O O . ALA A 1 363 ? -28.657 -16.510 -25.025 1.00 96.50 363 ALA A O 1
ATOM 2840 N N . PHE A 1 364 ? -27.305 -15.472 -23.566 1.00 97.25 364 PHE A N 1
ATOM 2841 C CA . PHE A 1 364 ? -26.351 -16.582 -23.474 1.00 97.25 364 PHE A CA 1
ATOM 2842 C C . PHE A 1 364 ? -27.002 -17.846 -22.904 1.00 97.25 364 PHE A C 1
ATOM 2844 O O . PHE A 1 364 ? -26.855 -18.925 -23.476 1.00 97.25 364 PHE A O 1
ATOM 2851 N N . ASN A 1 365 ? -27.729 -17.717 -21.791 1.00 96.50 365 ASN A N 1
ATOM 2852 C CA . ASN A 1 365 ? -28.383 -18.856 -21.153 1.00 96.50 365 ASN A CA 1
ATOM 2853 C C . ASN A 1 365 ? -29.433 -19.482 -22.075 1.00 96.50 365 ASN A C 1
ATOM 2855 O O . ASN A 1 365 ? -29.463 -20.699 -22.203 1.00 96.50 365 ASN A O 1
ATOM 2859 N N . ASP A 1 366 ? -30.234 -18.669 -22.764 1.00 95.81 366 ASP A N 1
ATOM 2860 C CA . ASP A 1 366 ? -31.226 -19.155 -23.728 1.00 95.81 366 ASP A CA 1
ATOM 2861 C C . ASP A 1 366 ? -30.568 -19.914 -24.894 1.00 95.81 366 ASP A C 1
ATOM 2863 O O . ASP A 1 366 ? -30.961 -21.037 -25.219 1.00 95.81 366 ASP A O 1
ATOM 2867 N N . LEU A 1 367 ? -29.482 -19.360 -25.448 1.00 94.81 367 LEU A N 1
ATOM 2868 C CA . LEU A 1 367 ? -28.696 -19.994 -26.508 1.00 94.81 367 LEU A CA 1
ATOM 2869 C C . LEU A 1 367 ? -28.128 -21.357 -26.080 1.00 94.81 367 LEU A C 1
ATOM 2871 O O . LEU A 1 367 ? -28.110 -22.305 -26.866 1.00 94.81 367 LEU A O 1
ATOM 2875 N N . VAL A 1 368 ? -27.650 -21.457 -24.839 1.00 95.00 368 VAL A N 1
ATOM 2876 C CA . VAL A 1 368 ? -27.054 -22.681 -24.289 1.00 95.00 368 VAL A CA 1
ATOM 2877 C C . VAL A 1 368 ? -28.109 -23.689 -23.826 1.00 95.00 368 VAL A C 1
ATOM 2879 O O . VAL A 1 368 ? -27.838 -24.888 -23.864 1.00 95.00 368 VAL A O 1
ATOM 2882 N N . SER A 1 369 ? -29.291 -23.252 -23.394 1.00 94.00 369 SER A N 1
ATOM 2883 C CA . SER A 1 369 ? -30.370 -24.139 -22.944 1.00 94.00 369 SER A CA 1
ATOM 2884 C C . SER A 1 369 ? -31.173 -24.731 -24.103 1.00 94.00 369 SER A C 1
ATOM 2886 O O . SER A 1 369 ? -31.547 -25.900 -24.038 1.00 94.00 369 SER A O 1
ATOM 2888 N N . ASN A 1 370 ? -31.377 -23.986 -25.192 1.00 89.88 370 ASN A N 1
ATOM 2889 C CA . ASN A 1 370 ? -32.167 -24.428 -26.347 1.00 89.88 370 ASN A CA 1
ATOM 2890 C C . ASN A 1 370 ? -31.353 -25.248 -27.364 1.00 89.88 370 ASN A C 1
ATOM 2892 O O . ASN A 1 370 ? -31.557 -25.140 -28.574 1.00 89.88 370 ASN A O 1
ATOM 2896 N N . GLN A 1 371 ? -30.415 -26.076 -26.894 1.00 81.44 371 GLN A N 1
ATOM 2897 C CA . GLN A 1 371 ? -29.591 -26.925 -27.757 1.00 81.44 371 GLN A CA 1
ATOM 2898 C C . GLN A 1 371 ? -30.434 -28.017 -28.427 1.00 81.44 371 GLN A C 1
ATOM 2900 O O . GLN A 1 371 ? -30.539 -29.139 -27.935 1.00 81.44 371 GLN A O 1
ATOM 2905 N N . THR A 1 372 ? -31.006 -27.721 -29.591 1.00 74.56 372 THR A N 1
ATOM 2906 C CA . THR A 1 372 ? -31.441 -28.769 -30.513 1.00 74.56 372 THR A CA 1
ATOM 2907 C C . THR A 1 372 ? -30.211 -29.375 -31.193 1.00 74.56 372 THR A C 1
ATOM 2909 O O . THR A 1 372 ? -29.369 -28.616 -31.688 1.00 74.56 372 THR A O 1
ATOM 2912 N N . PRO A 1 373 ? -30.078 -30.715 -31.241 1.00 67.19 373 PRO A N 1
ATOM 2913 C CA . PRO A 1 373 ? -28.993 -31.366 -31.965 1.00 67.19 373 PRO A CA 1
ATOM 2914 C C . PRO A 1 373 ? -28.952 -30.873 -33.423 1.00 67.19 373 PRO A C 1
ATOM 2916 O O . PRO A 1 373 ? -29.992 -30.550 -34.002 1.00 67.19 373 PRO A O 1
ATOM 2919 N N . PRO A 1 374 ? -27.750 -30.744 -34.002 1.00 61.34 374 PRO A N 1
ATOM 2920 C CA . PRO A 1 374 ? -27.482 -29.846 -35.116 1.00 61.34 374 PRO A CA 1
ATOM 2921 C C . PRO A 1 374 ? -28.127 -30.344 -36.411 1.00 61.34 374 PRO A C 1
ATOM 2923 O O . PRO A 1 374 ? -27.554 -31.162 -37.123 1.00 61.34 374 PRO A O 1
ATOM 2926 N N . ALA A 1 375 ? -29.292 -29.802 -36.756 1.00 63.12 375 ALA A N 1
ATOM 2927 C CA . ALA A 1 375 ? -29.811 -29.883 -38.121 1.00 63.12 375 ALA A CA 1
ATOM 2928 C C . ALA A 1 375 ? -29.123 -28.862 -39.058 1.00 63.12 375 ALA A C 1
ATOM 2930 O O . ALA A 1 375 ? -29.141 -29.031 -40.271 1.00 63.12 375 ALA A O 1
ATOM 2931 N N . GLU A 1 376 ? -28.482 -27.825 -38.499 1.00 67.44 376 GLU A N 1
ATOM 2932 C CA . GLU A 1 376 ? -28.040 -26.617 -39.222 1.00 67.44 376 GLU A CA 1
ATOM 2933 C C . GLU A 1 376 ? -26.516 -26.438 -39.368 1.00 67.44 376 GLU A C 1
ATOM 2935 O O . GLU A 1 376 ? -26.060 -25.392 -39.822 1.00 67.44 376 GLU A O 1
ATOM 2940 N N . GLY A 1 377 ? -25.696 -27.427 -39.000 1.00 79.38 377 GLY A N 1
ATOM 2941 C CA . GLY A 1 377 ? -24.246 -27.425 -39.268 1.00 79.38 377 GLY A CA 1
ATOM 2942 C C . GLY A 1 377 ? -23.393 -26.374 -38.532 1.00 79.38 377 GLY A C 1
ATOM 2943 O O . GLY A 1 377 ? -22.177 -26.524 -38.496 1.00 79.38 377 GLY A O 1
ATOM 2944 N N . THR A 1 378 ? -23.988 -25.356 -37.904 1.00 85.69 378 THR A N 1
ATOM 2945 C CA . THR A 1 378 ? -23.274 -24.390 -37.053 1.00 85.69 378 THR A CA 1
ATOM 2946 C C . THR A 1 378 ? -23.101 -24.941 -35.647 1.00 85.69 378 THR A C 1
ATOM 2948 O O . THR A 1 378 ? -24.059 -25.353 -34.986 1.00 85.69 378 THR A O 1
ATOM 2951 N N . SER A 1 379 ? -21.860 -24.939 -35.170 1.00 91.50 379 SER A N 1
ATOM 2952 C CA . SER A 1 379 ? -21.555 -25.374 -33.812 1.00 91.50 379 SER A CA 1
ATOM 2953 C C . SER A 1 379 ? -22.089 -24.362 -32.793 1.00 91.50 379 SER A C 1
ATOM 2955 O O . SER A 1 379 ? -22.096 -23.152 -33.024 1.00 91.50 379 SER A O 1
ATOM 2957 N N . ILE A 1 380 ? -22.507 -24.836 -31.615 1.00 92.19 380 ILE A N 1
ATOM 2958 C CA . ILE A 1 380 ? -22.918 -23.951 -30.507 1.00 92.19 380 ILE A CA 1
ATOM 2959 C C . ILE A 1 380 ? -21.773 -22.999 -30.134 1.00 92.19 380 ILE A C 1
ATOM 2961 O O . ILE A 1 380 ? -22.009 -21.846 -29.789 1.00 92.19 380 ILE A O 1
ATOM 2965 N N . PHE A 1 381 ? -20.527 -23.456 -30.272 1.00 92.69 381 PHE A N 1
ATOM 2966 C CA . PHE A 1 381 ? -19.338 -22.637 -30.066 1.00 92.69 381 PHE A CA 1
ATOM 2967 C C . PHE A 1 381 ? -19.286 -21.413 -30.992 1.00 92.69 381 PHE A C 1
ATOM 2969 O O . PHE A 1 381 ? -19.017 -20.310 -30.522 1.00 92.69 381 PHE A O 1
ATOM 2976 N N . GLU A 1 382 ? -19.587 -21.571 -32.283 1.00 93.44 382 GLU A N 1
ATOM 2977 C CA . GLU A 1 382 ? -19.650 -20.447 -33.228 1.00 93.44 382 GLU A CA 1
ATOM 2978 C C . GLU A 1 382 ? -20.760 -19.464 -32.859 1.00 93.44 382 GLU A C 1
ATOM 2980 O O . GLU A 1 382 ? -20.530 -18.256 -32.872 1.00 93.44 382 GLU A O 1
ATOM 2985 N N . LYS A 1 383 ? -21.931 -19.969 -32.447 1.00 94.19 383 LYS A N 1
ATOM 2986 C CA . LYS A 1 383 ? -23.042 -19.122 -31.988 1.00 94.19 383 LYS A CA 1
ATOM 2987 C C . LYS A 1 383 ? -22.668 -18.335 -30.727 1.00 94.19 383 LYS A C 1
ATOM 2989 O O . LYS A 1 383 ? -22.944 -17.141 -30.642 1.00 94.19 383 LYS A O 1
ATOM 2994 N N . VAL A 1 384 ? -21.982 -18.970 -29.771 1.00 96.06 384 VAL A N 1
ATOM 2995 C CA . VAL A 1 384 ? -21.478 -18.298 -28.562 1.00 96.06 384 VAL A CA 1
ATOM 2996 C C . VAL A 1 384 ? -20.422 -17.251 -28.919 1.00 96.06 384 VAL A C 1
ATOM 2998 O O . VAL A 1 384 ? -20.486 -16.139 -28.406 1.00 96.06 384 VAL A O 1
ATOM 3001 N N . ASN A 1 385 ? -19.489 -17.533 -29.830 1.00 96.00 385 ASN A N 1
ATOM 3002 C CA . ASN A 1 385 ? -18.521 -16.526 -30.279 1.00 96.00 385 ASN A CA 1
ATOM 3003 C C . ASN A 1 385 ? -19.187 -15.342 -30.990 1.00 96.00 385 ASN A C 1
ATOM 3005 O O . ASN A 1 385 ? -18.787 -14.201 -30.756 1.00 96.00 385 ASN A O 1
ATOM 3009 N N . GLY A 1 386 ? -20.218 -15.594 -31.802 1.00 95.94 386 GLY A N 1
ATOM 3010 C CA . GLY A 1 386 ? -21.040 -14.547 -32.411 1.00 95.94 386 GLY A CA 1
ATOM 3011 C C . GLY A 1 386 ? -21.696 -13.658 -31.355 1.00 95.94 386 GLY A C 1
ATOM 3012 O O . GLY A 1 386 ? -21.521 -12.440 -31.381 1.00 95.94 386 GLY A O 1
ATOM 3013 N N . LEU A 1 387 ? -22.335 -14.272 -30.353 1.00 96.44 387 LEU A N 1
ATOM 3014 C CA . LEU A 1 387 ? -22.923 -13.570 -29.211 1.00 96.44 387 LEU A CA 1
ATOM 3015 C C . LEU A 1 387 ? -21.893 -12.689 -28.487 1.00 96.44 387 LEU A C 1
ATOM 3017 O O . LEU A 1 387 ? -22.169 -11.529 -28.194 1.00 96.44 387 LEU A O 1
ATOM 3021 N N . ILE A 1 388 ? -20.691 -13.204 -28.214 1.00 97.62 388 ILE A N 1
ATOM 3022 C CA . ILE A 1 388 ? -19.629 -12.433 -27.547 1.00 97.62 388 ILE A CA 1
ATOM 3023 C C . ILE A 1 388 ? -19.108 -11.288 -28.419 1.00 97.62 388 ILE A C 1
ATOM 3025 O O . ILE A 1 388 ? -18.788 -10.219 -27.893 1.00 97.62 388 ILE A O 1
ATOM 3029 N N . GLY A 1 389 ? -19.074 -11.464 -29.741 1.00 96.81 389 GLY A N 1
ATOM 3030 C CA . GLY A 1 389 ? -18.841 -10.377 -30.690 1.00 96.81 389 GLY A CA 1
ATOM 3031 C C . GLY A 1 389 ? -19.868 -9.252 -30.530 1.00 96.81 389 GLY A C 1
ATOM 3032 O O . GLY A 1 389 ? -19.485 -8.094 -30.359 1.00 96.81 389 GLY A O 1
ATOM 3033 N N . GLU A 1 390 ? -21.157 -9.595 -30.479 1.00 96.50 390 GLU A N 1
ATOM 3034 C CA . GLU A 1 390 ? -22.240 -8.624 -30.285 1.00 96.50 390 GLU A CA 1
ATOM 3035 C C . GLU A 1 390 ? -22.163 -7.938 -28.912 1.00 96.50 390 GLU A C 1
ATOM 3037 O O . GLU A 1 390 ? -22.266 -6.716 -28.828 1.00 96.50 390 GLU A O 1
ATOM 3042 N N . VAL A 1 391 ? -21.879 -8.675 -27.832 1.00 96.69 391 VAL A N 1
ATOM 3043 C CA . VAL A 1 391 ? -21.680 -8.091 -26.492 1.00 96.69 391 VAL A CA 1
ATOM 3044 C C . VAL A 1 391 ? -20.522 -7.092 -26.482 1.00 96.69 391 VAL A C 1
ATOM 3046 O O . VAL A 1 391 ? -20.626 -6.028 -25.870 1.00 96.69 391 VAL A O 1
ATOM 3049 N N . ASN A 1 392 ? -19.421 -7.405 -27.171 1.00 97.19 392 ASN A N 1
ATOM 3050 C CA . ASN A 1 392 ? -18.282 -6.497 -27.275 1.00 97.19 392 ASN A CA 1
ATOM 3051 C C . ASN A 1 392 ? -18.634 -5.181 -27.982 1.00 97.19 392 ASN A C 1
ATOM 3053 O O . ASN A 1 392 ? -18.034 -4.155 -27.650 1.00 97.19 392 ASN A O 1
ATOM 3057 N N . MET A 1 393 ? -19.587 -5.209 -28.919 1.00 95.88 393 MET A N 1
ATOM 3058 C CA . MET A 1 393 ? -20.130 -4.014 -29.568 1.00 95.88 393 MET A CA 1
ATOM 3059 C C . MET A 1 393 ? -21.108 -3.270 -28.652 1.00 95.88 393 MET A C 1
ATOM 3061 O O . MET A 1 393 ? -20.988 -2.060 -28.488 1.00 95.88 393 MET A O 1
ATOM 3065 N N . VAL A 1 394 ? -22.041 -3.987 -28.017 1.00 95.31 394 VAL A N 1
ATOM 3066 C CA . VAL A 1 394 ? -23.109 -3.412 -27.181 1.00 95.31 394 VAL A CA 1
ATOM 3067 C C . VAL A 1 394 ? -22.560 -2.736 -25.921 1.00 95.31 394 VAL A C 1
ATOM 3069 O O . VAL A 1 394 ? -23.004 -1.649 -25.569 1.00 95.31 394 VAL A O 1
ATOM 3072 N N . LEU A 1 395 ? -21.572 -3.339 -25.252 1.00 94.62 395 LEU A N 1
ATOM 3073 C CA . LEU A 1 395 ? -20.919 -2.730 -24.084 1.00 94.62 395 LEU A CA 1
ATOM 3074 C C . LEU A 1 395 ? -19.926 -1.614 -24.464 1.00 94.62 395 LEU A C 1
ATOM 3076 O O . LEU A 1 395 ? -19.370 -0.966 -23.579 1.00 94.62 395 LEU A O 1
ATOM 3080 N N . SER A 1 396 ? -19.720 -1.373 -25.765 1.00 92.12 396 SER A N 1
ATOM 3081 C CA . SER A 1 396 ? -18.938 -0.258 -26.307 1.00 92.12 396 SER A CA 1
ATOM 3082 C C . SER A 1 396 ? -17.555 -0.119 -25.641 1.00 92.12 396 SER A C 1
ATOM 3084 O O . SER A 1 396 ? -16.837 -1.106 -25.456 1.00 92.12 396 SER A O 1
ATOM 3086 N N . GLU A 1 397 ? -17.134 1.095 -25.299 1.00 93.75 397 GLU A N 1
ATOM 3087 C CA . GLU A 1 397 ? -15.829 1.390 -24.708 1.00 93.75 397 GLU A CA 1
ATOM 3088 C C . GLU A 1 397 ? -15.754 1.146 -23.189 1.00 93.75 397 GLU A C 1
ATOM 3090 O O . GLU A 1 397 ? -14.672 1.285 -22.611 1.00 93.75 397 GLU A O 1
ATOM 3095 N N . ASP A 1 398 ? -16.842 0.719 -22.532 1.00 95.88 398 ASP A N 1
ATOM 3096 C CA . ASP A 1 398 ? -16.865 0.514 -21.080 1.00 95.88 398 ASP A CA 1
ATOM 3097 C C . ASP A 1 398 ? -16.067 -0.736 -20.661 1.00 95.88 398 ASP A C 1
ATOM 3099 O O . ASP A 1 398 ? -16.550 -1.875 -20.620 1.00 95.88 398 ASP A O 1
ATOM 3103 N N . ARG A 1 399 ? -14.804 -0.487 -20.301 1.00 95.75 399 ARG A N 1
ATOM 3104 C CA . ARG A 1 399 ? -13.848 -1.487 -19.805 1.00 95.75 399 ARG A CA 1
ATOM 3105 C C . ARG A 1 399 ? -14.348 -2.207 -18.554 1.00 95.75 399 ARG A C 1
ATOM 3107 O O . ARG A 1 399 ? -14.098 -3.402 -18.396 1.00 95.75 399 ARG A O 1
ATOM 3114 N N . ASN A 1 400 ? -15.037 -1.496 -17.662 1.00 91.56 400 ASN A N 1
ATOM 3115 C CA . ASN A 1 400 ? -15.496 -2.050 -16.390 1.00 91.56 400 ASN A CA 1
ATOM 3116 C C . ASN A 1 400 ? -16.677 -2.996 -16.608 1.00 91.56 400 ASN A C 1
ATOM 3118 O O . ASN A 1 400 ? -16.710 -4.080 -16.014 1.00 91.56 400 ASN A O 1
ATOM 3122 N N . ALA A 1 401 ? -17.607 -2.619 -17.490 1.00 96.12 401 ALA A N 1
ATOM 3123 C CA . ALA A 1 401 ? -18.732 -3.459 -17.887 1.00 96.12 401 ALA A CA 1
ATOM 3124 C C . ALA A 1 401 ? -18.257 -4.745 -18.571 1.00 96.12 401 ALA A C 1
ATOM 3126 O O . ALA A 1 401 ? -18.665 -5.838 -18.178 1.00 96.12 401 ALA A O 1
ATOM 3127 N N . LYS A 1 402 ? -17.328 -4.637 -19.531 1.00 97.75 402 LYS A N 1
ATOM 3128 C CA . LYS A 1 402 ? -16.747 -5.799 -20.222 1.00 97.75 402 LYS A CA 1
ATOM 3129 C C . LYS A 1 402 ? -15.999 -6.731 -19.277 1.00 97.75 402 LYS A C 1
ATOM 3131 O O . LYS A 1 402 ? -16.188 -7.945 -19.339 1.00 97.75 402 LYS A O 1
ATOM 3136 N N . HIS A 1 403 ? -15.190 -6.181 -18.371 1.00 95.94 403 HIS A N 1
ATOM 3137 C CA . HIS A 1 403 ? -14.487 -6.983 -17.374 1.00 95.94 403 HIS A CA 1
ATOM 3138 C C . HIS A 1 403 ? -15.466 -7.714 -16.445 1.00 95.94 403 HIS A C 1
ATOM 3140 O O . HIS A 1 403 ? -15.347 -8.922 -16.240 1.00 95.94 403 HIS A O 1
ATOM 3146 N N . SER A 1 404 ? -16.477 -7.003 -15.938 1.00 95.31 404 SER A N 1
ATOM 3147 C CA . SER A 1 404 ? -17.489 -7.569 -15.044 1.00 95.31 404 SER A CA 1
ATOM 3148 C C . SER A 1 404 ? -18.342 -8.633 -15.745 1.00 95.31 404 SER A C 1
ATOM 3150 O O . SER A 1 404 ? -18.598 -9.686 -15.162 1.00 95.31 404 SER A O 1
ATOM 3152 N N . PHE A 1 405 ? -18.724 -8.414 -17.007 1.00 97.75 405 PHE A N 1
ATOM 3153 C CA . PHE A 1 405 ? -19.437 -9.403 -17.818 1.00 97.75 405 PHE A CA 1
ATOM 3154 C C . PHE A 1 405 ? -18.586 -10.653 -18.058 1.00 97.75 405 PHE A C 1
ATOM 3156 O O . PHE A 1 405 ? -19.064 -11.762 -17.835 1.00 97.75 405 PHE A O 1
ATOM 3163 N N . ALA A 1 406 ? -17.307 -10.496 -18.418 1.00 97.81 406 ALA A N 1
ATOM 3164 C CA . ALA A 1 406 ? -16.389 -11.622 -18.591 1.00 97.81 406 ALA A CA 1
ATOM 3165 C C . ALA A 1 406 ? -16.251 -12.461 -17.308 1.00 97.81 406 ALA A C 1
ATOM 3167 O O . ALA A 1 406 ? -16.274 -13.687 -17.377 1.00 97.81 406 ALA A O 1
ATOM 3168 N N . MET A 1 407 ? -16.174 -11.820 -16.134 1.00 96.00 407 MET A N 1
ATOM 3169 C CA . MET A 1 407 ? -16.116 -12.512 -14.838 1.00 96.00 407 MET A CA 1
ATOM 3170 C C . MET A 1 407 ? -17.409 -13.256 -14.485 1.00 96.00 407 MET A C 1
ATOM 3172 O O . MET A 1 407 ? -17.352 -14.299 -13.836 1.00 96.00 407 MET A O 1
ATOM 3176 N N . GLN A 1 408 ? -18.576 -12.747 -14.887 1.00 97.31 408 GLN A N 1
ATOM 3177 C CA . GLN A 1 408 ? -19.846 -13.459 -14.713 1.00 97.31 408 GLN A CA 1
ATOM 3178 C C . GLN A 1 408 ? -19.967 -14.633 -15.686 1.00 97.31 408 GLN A C 1
ATOM 3180 O O . GLN A 1 408 ? -20.379 -15.724 -15.295 1.00 97.31 408 GLN A O 1
ATOM 3185 N N . LEU A 1 409 ? -19.562 -14.424 -16.936 1.00 97.31 409 LEU A N 1
ATOM 3186 C CA . LEU A 1 409 ? -19.626 -15.424 -17.988 1.00 97.31 409 LEU A CA 1
ATOM 3187 C C . LEU A 1 409 ? -18.662 -16.595 -17.726 1.00 97.31 409 LEU A C 1
ATOM 3189 O O . LEU A 1 409 ? -19.048 -17.747 -17.890 1.00 97.31 409 LEU A O 1
ATOM 3193 N N . ALA A 1 410 ? -17.456 -16.321 -17.215 1.00 96.50 410 ALA A N 1
ATOM 3194 C CA . ALA A 1 410 ? -16.478 -17.342 -16.825 1.00 96.50 410 ALA A CA 1
ATOM 3195 C C . ALA A 1 410 ? -16.983 -18.301 -15.728 1.00 96.50 410 ALA A C 1
ATOM 3197 O O . ALA A 1 410 ? -16.465 -19.406 -15.594 1.00 96.50 410 ALA A O 1
ATOM 3198 N N . LYS A 1 411 ? -17.998 -17.903 -14.946 1.00 97.00 411 LYS A N 1
ATOM 3199 C CA . LYS A 1 411 ? -18.620 -18.752 -13.915 1.00 97.00 411 LYS A CA 1
ATOM 3200 C C . LYS A 1 411 ? -19.674 -19.707 -14.476 1.00 97.00 411 LYS A C 1
ATOM 3202 O O . LYS A 1 411 ? -20.165 -20.551 -13.730 1.00 97.00 411 LYS A O 1
ATOM 3207 N N . GLN A 1 412 ? -20.057 -19.571 -15.747 1.00 97.56 412 GLN A N 1
ATOM 3208 C CA . GLN A 1 412 ? -21.088 -20.418 -16.339 1.00 97.56 412 GLN A CA 1
ATOM 3209 C C . GLN A 1 412 ? -20.559 -21.852 -16.523 1.00 97.56 412 GLN A C 1
ATOM 3211 O O . GLN A 1 412 ? -19.544 -22.034 -17.203 1.00 97.56 412 GLN A O 1
ATOM 3216 N N . PRO A 1 413 ? -21.245 -22.886 -15.984 1.00 96.12 413 PRO A N 1
ATOM 3217 C CA . PRO A 1 413 ? -20.778 -24.278 -16.037 1.00 96.12 413 PRO A CA 1
ATOM 3218 C C . PRO A 1 413 ? -20.514 -24.797 -17.454 1.00 96.12 413 PRO A C 1
ATOM 3220 O O . PRO A 1 413 ? -19.672 -25.671 -17.650 1.00 96.12 413 PRO A O 1
ATOM 3223 N N . TRP A 1 414 ? -21.210 -24.237 -18.448 1.00 96.06 414 TRP A N 1
ATOM 3224 C CA . TRP A 1 414 ? -21.063 -24.610 -19.849 1.00 96.06 414 TRP A CA 1
ATOM 3225 C C . TRP A 1 414 ? -19.633 -24.421 -20.377 1.00 96.06 414 TRP A C 1
ATOM 3227 O O . TRP A 1 414 ? -19.154 -25.289 -21.101 1.00 96.06 414 TRP A O 1
ATOM 3237 N N . PHE A 1 415 ? -18.914 -23.356 -19.993 1.00 96.56 415 PHE A N 1
ATOM 3238 C CA . PHE A 1 415 ? -17.534 -23.160 -20.463 1.00 96.56 415 PHE A CA 1
ATOM 3239 C C . PHE A 1 415 ? -16.606 -24.251 -19.928 1.00 96.56 415 PHE A C 1
ATOM 3241 O O . PHE A 1 415 ? -15.895 -24.877 -20.710 1.00 96.56 415 PHE A O 1
ATOM 3248 N N . ALA A 1 416 ? -16.689 -24.555 -18.630 1.00 92.69 416 ALA A N 1
ATOM 3249 C CA . ALA A 1 416 ? -15.902 -25.621 -18.016 1.00 92.69 416 ALA A CA 1
ATOM 3250 C C . ALA A 1 416 ? -16.221 -26.997 -18.626 1.00 92.69 416 ALA A C 1
ATOM 3252 O O . ALA A 1 416 ? -15.306 -27.744 -18.965 1.00 92.69 416 ALA A O 1
ATOM 3253 N N . ALA A 1 417 ? -17.505 -27.309 -18.838 1.00 94.62 417 ALA A N 1
ATOM 3254 C CA . ALA A 1 417 ? -17.939 -28.572 -19.440 1.00 94.62 417 ALA A CA 1
ATOM 3255 C C . ALA A 1 417 ? -17.450 -28.756 -20.889 1.00 94.62 417 ALA A C 1
ATOM 3257 O O . ALA A 1 417 ? -17.220 -29.883 -21.321 1.00 94.62 417 ALA A O 1
ATOM 3258 N N . ASN A 1 418 ? -17.260 -27.657 -21.624 1.00 94.75 418 ASN A N 1
ATOM 3259 C CA . ASN A 1 418 ? -16.757 -27.666 -23.000 1.00 94.75 418 ASN A CA 1
ATOM 3260 C C . ASN A 1 418 ? -15.247 -27.381 -23.092 1.00 94.75 418 ASN A C 1
ATOM 3262 O O . ASN A 1 418 ? -14.723 -27.245 -24.196 1.00 94.75 418 ASN A O 1
ATOM 3266 N N . GLY A 1 419 ? -14.542 -27.281 -21.957 1.00 94.75 419 GLY A N 1
ATOM 3267 C CA . GLY A 1 419 ? -13.106 -26.991 -21.914 1.00 94.75 419 GLY A CA 1
ATOM 3268 C C . GLY A 1 419 ? -12.728 -25.628 -22.501 1.00 94.75 419 GLY A C 1
ATOM 3269 O O . GLY A 1 419 ? -11.624 -25.447 -23.016 1.00 94.75 419 GLY A O 1
ATOM 3270 N N . LEU A 1 420 ? -13.645 -24.667 -22.435 1.00 96.00 420 LEU A N 1
ATOM 3271 C CA . LEU A 1 420 ? -13.477 -23.298 -22.902 1.00 96.00 420 LEU A CA 1
ATOM 3272 C C . LEU A 1 420 ? -13.151 -22.368 -21.730 1.00 96.00 420 LEU A C 1
ATOM 3274 O O . LEU A 1 420 ? -13.566 -22.591 -20.596 1.00 96.00 420 LEU A O 1
ATOM 3278 N N . GLU A 1 421 ? -12.439 -21.289 -22.021 1.00 95.94 421 GLU A N 1
ATOM 3279 C CA . GLU A 1 421 ? -12.059 -20.259 -21.065 1.00 95.94 421 GLU A CA 1
ATOM 3280 C C . GLU A 1 421 ? -12.468 -18.883 -21.594 1.00 95.94 421 GLU A C 1
ATOM 3282 O O . GLU A 1 421 ? -12.216 -18.544 -22.753 1.00 95.94 421 GLU A O 1
ATOM 3287 N N . VAL A 1 422 ? -13.095 -18.083 -20.730 1.00 97.62 422 VAL A N 1
ATOM 3288 C CA . VAL A 1 422 ? -13.475 -16.697 -21.019 1.00 97.62 422 VAL A CA 1
ATOM 3289 C C . VAL A 1 422 ? -12.434 -15.768 -20.405 1.00 97.62 422 VAL A C 1
ATOM 3291 O O . VAL A 1 422 ? -12.208 -15.801 -19.196 1.00 97.62 422 VAL A O 1
ATOM 3294 N N . ARG A 1 423 ? -11.831 -14.893 -21.215 1.00 96.00 423 ARG A N 1
ATOM 3295 C CA . ARG A 1 423 ? -10.871 -13.884 -20.747 1.00 96.00 423 ARG A CA 1
ATOM 3296 C C . ARG A 1 423 ? -11.240 -12.496 -21.247 1.00 96.00 423 ARG A C 1
ATOM 3298 O O . ARG A 1 423 ? -11.524 -12.299 -22.426 1.00 96.00 423 ARG A O 1
ATOM 3305 N N . TYR A 1 424 ? -11.166 -11.512 -20.356 1.00 97.50 424 TYR A N 1
ATOM 3306 C CA . TYR A 1 424 ? -11.138 -10.105 -20.747 1.00 97.50 424 TYR A CA 1
ATOM 3307 C C . TYR A 1 424 ? -9.695 -9.700 -21.066 1.00 97.50 424 TYR A C 1
ATOM 3309 O O . TYR A 1 424 ? -8.791 -10.010 -20.294 1.00 97.50 424 TYR A O 1
ATOM 3317 N N . GLN A 1 425 ? -9.478 -9.022 -22.192 1.00 95.69 425 GLN A N 1
ATOM 3318 C CA . GLN A 1 425 ? -8.173 -8.529 -22.639 1.00 95.69 425 GLN A CA 1
ATOM 3319 C C . GLN A 1 425 ? -8.118 -6.998 -22.469 1.00 95.69 425 GLN A C 1
ATOM 3321 O O . GLN A 1 425 ? -8.562 -6.285 -23.374 1.00 95.69 425 GLN A O 1
ATOM 3326 N N . PRO A 1 426 ? -7.566 -6.459 -21.358 1.00 88.38 426 PRO A N 1
ATOM 3327 C CA . PRO A 1 426 ? -7.611 -5.023 -21.059 1.00 88.38 426 PRO A CA 1
ATOM 3328 C C . PRO A 1 426 ? -6.994 -4.147 -22.152 1.00 88.38 426 PRO A C 1
ATOM 3330 O O . PRO A 1 426 ? -7.569 -3.124 -22.517 1.00 88.38 426 PRO A O 1
ATOM 3333 N N . GLY A 1 427 ? -5.872 -4.587 -22.735 1.00 85.62 427 GLY A N 1
ATOM 3334 C CA . GLY A 1 427 ? -5.173 -3.854 -23.796 1.00 85.62 427 GLY A CA 1
ATOM 3335 C C . GLY A 1 427 ? -5.955 -3.739 -25.107 1.00 85.62 427 GLY A C 1
ATOM 3336 O O . GLY A 1 427 ? -5.708 -2.817 -25.878 1.00 85.62 427 GLY A O 1
ATOM 3337 N N . LYS A 1 428 ? -6.916 -4.639 -25.356 1.00 94.00 428 LYS A N 1
ATOM 3338 C CA . LYS A 1 428 ? -7.789 -4.591 -26.541 1.00 94.00 428 LYS A CA 1
ATOM 3339 C C . LYS A 1 428 ? -9.217 -4.161 -26.223 1.00 94.00 428 LYS A C 1
ATOM 3341 O O . LYS A 1 428 ? -9.988 -3.941 -27.146 1.00 94.00 428 LYS A O 1
ATOM 3346 N N . ASN A 1 429 ? -9.571 -4.061 -24.942 1.00 95.62 429 ASN A N 1
ATOM 3347 C CA . ASN A 1 429 ? -10.936 -3.834 -24.478 1.00 95.62 429 ASN A CA 1
ATOM 3348 C C . ASN A 1 429 ? -11.952 -4.824 -25.090 1.00 95.62 429 ASN A C 1
ATOM 3350 O O . ASN A 1 429 ? -13.013 -4.433 -25.586 1.00 95.62 429 ASN A O 1
ATOM 3354 N N . LEU A 1 430 ? -11.600 -6.115 -25.099 1.00 97.69 430 LEU A N 1
ATOM 3355 C CA . LEU A 1 430 ? -12.397 -7.182 -25.710 1.00 97.69 430 LEU A CA 1
ATOM 3356 C C . LEU A 1 430 ? -12.507 -8.394 -24.788 1.00 97.69 430 LEU A C 1
ATOM 3358 O O . LEU A 1 430 ? -11.553 -8.766 -24.103 1.00 97.69 430 LEU A O 1
ATOM 3362 N N . ILE A 1 431 ? -13.672 -9.028 -24.811 1.00 98.00 431 ILE A N 1
ATOM 3363 C CA . ILE A 1 431 ? -13.926 -10.341 -24.223 1.00 98.00 431 ILE A CA 1
ATOM 3364 C C . ILE A 1 431 ? -13.653 -11.389 -25.299 1.00 98.00 431 ILE A C 1
ATOM 3366 O O . ILE A 1 431 ? -14.178 -11.281 -26.406 1.00 98.00 431 ILE A O 1
ATOM 3370 N N . ALA A 1 432 ? -12.837 -12.388 -24.979 1.00 97.06 432 ALA A N 1
ATOM 3371 C CA . ALA A 1 432 ? -12.499 -13.489 -25.869 1.00 97.06 432 ALA A CA 1
ATOM 3372 C C . ALA A 1 432 ? -12.824 -14.829 -25.203 1.00 97.06 432 ALA A C 1
ATOM 3374 O O . ALA A 1 432 ? -12.639 -14.989 -23.994 1.00 97.06 432 ALA A O 1
ATOM 3375 N N . VAL A 1 433 ? -13.276 -15.789 -26.009 1.00 97.25 433 VAL A N 1
ATOM 3376 C CA . VAL A 1 433 ? -13.456 -17.187 -25.610 1.00 97.25 433 VAL A CA 1
ATOM 3377 C C . VAL A 1 433 ? -12.429 -18.022 -26.366 1.00 97.25 433 VAL A C 1
ATOM 3379 O O . VAL A 1 433 ? -12.343 -17.952 -27.590 1.00 97.25 433 VAL A O 1
ATOM 3382 N N . SER A 1 434 ? -11.631 -18.799 -25.644 1.00 95.06 434 SER A N 1
ATOM 3383 C CA . SER A 1 434 ? -10.605 -19.678 -26.215 1.00 95.06 434 SER A CA 1
ATOM 3384 C C . SER A 1 434 ? -10.701 -21.077 -25.619 1.00 95.06 434 SER A C 1
ATOM 3386 O O . SER A 1 434 ? -11.244 -21.252 -24.534 1.00 95.06 434 SER A O 1
ATOM 3388 N N . GLN A 1 435 ? -10.159 -22.086 -26.300 1.00 92.94 435 GLN A N 1
ATOM 3389 C CA . GLN A 1 435 ? -9.970 -23.403 -25.685 1.00 92.94 435 GLN A CA 1
ATOM 3390 C C . GLN A 1 435 ? -8.961 -23.298 -24.537 1.00 92.94 435 GLN A C 1
ATOM 3392 O O . GLN A 1 435 ? -7.929 -22.636 -24.667 1.00 92.94 435 GLN A O 1
ATOM 3397 N N . SER A 1 436 ? -9.269 -23.933 -23.410 1.00 88.50 436 SER A N 1
ATOM 3398 C CA . SER A 1 436 ? -8.398 -23.942 -22.237 1.00 88.50 436 SER A CA 1
ATOM 3399 C C . SER A 1 436 ? -7.084 -24.669 -22.552 1.00 88.50 436 SER A C 1
ATOM 3401 O O . SER A 1 436 ? -7.068 -25.791 -23.066 1.00 88.50 436 SER A O 1
ATOM 3403 N N . ALA A 1 437 ? -5.952 -24.042 -22.223 1.00 76.94 437 ALA A N 1
ATOM 3404 C CA . ALA A 1 437 ? -4.627 -24.619 -22.471 1.00 76.94 437 ALA A CA 1
ATOM 3405 C C . ALA A 1 437 ? -4.414 -25.954 -21.725 1.00 76.94 437 ALA A C 1
ATOM 3407 O O . ALA A 1 437 ? -3.693 -26.831 -22.204 1.00 76.94 437 ALA A O 1
ATOM 3408 N N . GLN A 1 438 ? -5.081 -26.139 -20.579 1.00 72.31 438 GLN A N 1
ATOM 3409 C CA . GLN A 1 438 ? -5.040 -27.384 -19.804 1.00 72.31 438 GLN A CA 1
ATOM 3410 C C . GLN A 1 438 ? -5.581 -28.582 -20.590 1.00 72.31 438 GLN A C 1
ATOM 3412 O O . GLN A 1 438 ? -4.941 -29.632 -20.612 1.00 72.31 438 GLN A O 1
ATOM 3417 N N . GLN A 1 439 ? -6.694 -28.423 -21.311 1.00 68.69 439 GLN A N 1
ATOM 3418 C CA . GLN A 1 439 ? -7.271 -29.523 -22.082 1.00 68.69 439 GLN A CA 1
ATOM 3419 C C . GLN A 1 439 ? -6.366 -29.940 -23.251 1.00 68.69 439 GLN A C 1
ATOM 3421 O O . GLN A 1 439 ? -6.289 -31.120 -23.593 1.00 68.69 439 GLN A O 1
ATOM 3426 N N . TRP A 1 440 ? -5.621 -28.995 -23.835 1.00 65.69 440 TRP A N 1
ATOM 3427 C CA . TRP A 1 440 ? -4.645 -29.293 -24.887 1.00 65.69 440 TRP A CA 1
ATOM 3428 C C . TRP A 1 440 ? -3.468 -30.128 -24.361 1.00 65.69 440 TRP A C 1
ATOM 3430 O O . TRP A 1 440 ? -3.014 -31.060 -25.034 1.00 65.69 440 TRP A O 1
ATOM 3440 N N . HIS A 1 441 ? -3.014 -29.853 -23.133 1.00 70.88 441 HIS A N 1
ATOM 3441 C CA . HIS A 1 441 ? -1.996 -30.659 -22.457 1.00 70.88 441 HIS A CA 1
ATOM 3442 C C . HIS A 1 441 ? -2.490 -32.070 -22.115 1.00 70.88 441 HIS A C 1
ATOM 3444 O O . HIS A 1 441 ? -1.750 -33.030 -22.344 1.00 70.88 441 HIS A O 1
ATOM 3450 N N . ASP A 1 442 ? -3.731 -32.218 -21.647 1.00 73.44 442 ASP A N 1
ATOM 3451 C CA . ASP A 1 442 ? -4.307 -33.531 -21.331 1.00 73.44 442 ASP A CA 1
ATOM 3452 C C . ASP A 1 442 ? -4.574 -34.373 -22.586 1.00 73.44 442 ASP A C 1
ATOM 3454 O O . ASP A 1 442 ? -4.225 -35.554 -22.618 1.00 73.44 442 ASP A O 1
ATOM 3458 N N . MET A 1 443 ? -5.087 -33.775 -23.669 1.00 70.56 443 MET A N 1
ATOM 3459 C CA . MET A 1 443 ? -5.236 -34.473 -24.956 1.00 70.56 443 MET A CA 1
ATOM 3460 C C . MET A 1 443 ? -3.883 -34.891 -25.545 1.00 70.56 443 MET A C 1
ATOM 3462 O O . MET A 1 443 ? -3.758 -35.993 -26.083 1.00 70.56 443 MET A O 1
ATOM 3466 N N . SER A 1 444 ? -2.858 -34.044 -25.415 1.00 72.00 444 SER A N 1
ATOM 3467 C CA . SER A 1 444 ? -1.501 -34.357 -25.880 1.00 72.00 444 SER A CA 1
ATOM 3468 C C . SER A 1 444 ? -0.842 -35.466 -25.057 1.00 72.00 444 SER A C 1
ATOM 3470 O O . SER A 1 444 ? -0.103 -36.279 -25.608 1.00 72.00 444 SER A O 1
ATOM 3472 N N . ARG A 1 445 ? -1.116 -35.535 -23.746 1.00 76.88 445 ARG A N 1
ATOM 3473 C CA . ARG A 1 445 ? -0.669 -36.646 -22.891 1.00 76.88 445 ARG A CA 1
ATOM 3474 C C . ARG A 1 445 ? -1.384 -37.946 -23.224 1.00 76.88 445 ARG A C 1
ATOM 3476 O O . ARG A 1 445 ? -0.717 -38.970 -23.309 1.00 76.88 445 ARG A O 1
ATOM 3483 N N . LYS A 1 446 ? -2.701 -37.904 -23.445 1.00 78.88 446 LYS A N 1
ATOM 3484 C CA . LYS A 1 446 ? -3.486 -39.098 -23.777 1.00 78.88 446 LYS A CA 1
ATOM 3485 C C . LYS A 1 446 ? -3.037 -39.719 -25.102 1.00 78.88 446 LYS A C 1
ATOM 3487 O O . LYS A 1 446 ? -2.769 -40.909 -25.142 1.00 78.88 446 LYS A O 1
ATOM 3492 N N . ARG A 1 447 ? -2.805 -38.900 -26.138 1.00 81.69 447 ARG A N 1
ATOM 3493 C CA . ARG A 1 447 ? -2.252 -39.381 -27.421 1.00 81.69 447 ARG A CA 1
ATOM 3494 C C . ARG A 1 447 ? -0.883 -40.052 -27.286 1.00 81.69 447 ARG A C 1
ATOM 3496 O O . ARG A 1 447 ? -0.642 -41.029 -27.970 1.00 81.69 447 ARG A O 1
ATOM 3503 N N . LYS A 1 448 ? -0.018 -39.569 -26.387 1.00 76.44 448 LYS A N 1
ATOM 3504 C CA . LYS A 1 448 ? 1.296 -40.181 -26.119 1.00 76.44 448 LYS A CA 1
ATOM 3505 C C . LYS A 1 448 ? 1.245 -41.485 -25.315 1.00 76.44 448 LYS A C 1
ATOM 3507 O O . LYS A 1 448 ? 2.283 -42.115 -25.178 1.00 76.44 448 LYS A O 1
ATOM 3512 N N . MET A 1 449 ? 0.111 -41.824 -24.702 1.00 72.94 449 MET A N 1
ATOM 3513 C CA . MET A 1 449 ? -0.066 -43.102 -23.998 1.00 72.94 449 MET A CA 1
ATOM 3514 C C . MET A 1 449 ? -0.740 -44.167 -24.868 1.00 72.94 449 MET A C 1
ATOM 3516 O O . MET A 1 449 ? -0.614 -45.347 -24.558 1.00 72.94 449 MET A O 1
ATOM 3520 N N . ASP A 1 450 ? -1.453 -43.748 -25.917 1.00 77.50 450 ASP A N 1
ATOM 3521 C CA . ASP A 1 450 ? -2.124 -44.642 -26.868 1.00 77.50 450 ASP A CA 1
ATOM 3522 C C . ASP A 1 450 ? -1.232 -44.999 -28.089 1.00 77.50 450 ASP A C 1
ATOM 3524 O O . ASP A 1 450 ? -1.599 -45.879 -28.868 1.00 77.50 450 ASP A O 1
ATOM 3528 N N . GLU A 1 451 ? -0.076 -44.334 -28.247 1.00 69.50 451 GLU A N 1
ATOM 3529 C CA . GLU A 1 451 ? 1.050 -44.710 -29.134 1.00 69.50 451 GLU A CA 1
ATOM 3530 C C . GLU A 1 451 ? 2.116 -45.486 -28.354 1.00 69.50 451 GLU A C 1
ATOM 3532 O O . GLU A 1 451 ? 2.637 -46.484 -28.909 1.00 69.50 451 GLU A O 1
#

Sequence (451 aa):
MSGKGGGKHERINAQFSSMPATECIGAGRLEGWFATPAYIAEGRGWGHVQSYCFEGDLFFHLQRSPWLRGVNFQKKDEVTFEVVEVNGRCEAVKLLLPKQVQELEEKKQGGEGTDPNMPAPKDCVGQRVQGYVKSHYLLVAKQNWGFVSSDIFSGQVFWHTTENPDMVNVEFDRDDVVEFDVCLDEQRGSQVRAKNMKFLQKNDKPIVHPPMLSERKRMKKEQWLKNWSATPPPDWDCTFCGWNNFGRNKTCNNRNAPNCPGTRPPREEWPSVQNVPASLIAEDDVQAQKALTQQTFGAQAWGTNDPIPPSWQQGVQMLGAAAAAAAAAAQTQEAPEPSRMLPFGRVPPDGNVQATMALCLGAFNDLVSNQTPPAEGTSIFEKVNGLIGEVNMVLSEDRNAKHSFAMQLAKQPWFAANGLEVRYQPGKNLIAVSQSAQQWHDMSRKRKMDE

Radius of gyration: 33.12 Å; chains: 1; bounding box: 88×86×79 Å

Foldseek 3Di:
DDDPDPPPPPPPPDPQDPDALVVQAVVPKFKWWFQDWLVVCQVVQKGWTDGSHHDDTAIEGCVQAVVSVLPGGDGGQMWIFGWHDDPNGIHTGNIDHPVRVVVVVVCVVVDNWFPVPAAALVVQAQHKAKWWFADAPVVCLVPQKGWIDGPRHTHIAIEGCVQAVQCVPDHAGGGFMKIFHWHDDPVVRPGIHTGNIHGDGHPPSPPPDDDPDPPVVVVVVVVVVVVPPPAQQCFDQFPQPRDTHDRVDQADPPPVCPPRRGGDDDPVPGDCPDPQPLVRPPPPPPVSVVRVVVVVVVVVVVDDDDDDDPVPPPDPDDDDDDDDDDDDDDDDDDDDDDDQPDPLPDDPPPDDLVVVLVVLVVVLVCLVVPDDPDPPPDDSVNVVQSSQVVVLVSSPQPLPSQQVSLVVVQPDVVCVVVQKGWDQDSVVSGIDIDRHPVVVVVVVVVVVVVD

Secondary structure (DSSP, 8-state):
--------------------GGGGTTS-EEEEEESS-HHHHHHHSEEEEEESSSSSPEEEETTT-GGGTT--PPTT-EEEEEEEEETTEEEEEEEE-HHHHHHHHHHHHTSTT--TTSPPGGGGTT-EEEEEE-S-HHHHHHHSEEEEEESSSSS-EEEEGGG-GGGTT----TT-EEEEEEEE-TTTSS-EEEEEEEEEE-------PPPPPPHHHHHHHHHHHHHS-SSPPPPEE-TTT--EE-TT-SB---TTSTT---BPPPGGGS----S--GGG--TT-HHHHHHHHHHHHHHHHTT---PPPGGGGS--S---------------PPPPPP--SSS-TT--TT--HHHHHHHHHHHHHHHHH-----SS---HHHHHHHHHHHHHHHTTT-HHHHHHHHHHHTT-HHHHHTTEEEEEETTTTEEEEEE-HHHHHHHHHHHHHH-

Organism: NCBI:txid73915